Protein AF-0000000083253959 (afdb_homodimer)

pLDDT: mean 90.76, std 17.69, range [20.91, 98.88]

Nearest PDB structures (foldseek):
  3ccf-assembly1_A  TM=9.459E-01  e=5.227E-30  Trichormus variabilis ATCC 29413
  2p35-assembly1_A  TM=7.790E-01  e=3.200E-16  Agrobacterium fabrum str. C58
  2p35-assembly1_B  TM=7.647E-01  e=1.292E-15  Agrobacterium fabrum str. C58
  6m81-assembly1_C-2  TM=6.124E-01  e=4.474E-08  Streptomyces fradiae
  4oqd-assembly2_C  TM=5.526E-01  e=5.367E-08  Streptomyces fradiae

Structure (mmCIF, N/CA/C/O backbone):
data_AF-0000000083253959-model_v1
#
loop_
_entity.id
_entity.type
_entity.pdbx_description
1 polymer 'Trans-aconitate methyltransferase'
#
loop_
_atom_site.group_PDB
_atom_site.id
_atom_site.type_symbol
_atom_site.label_atom_id
_atom_site.label_alt_id
_atom_site.label_comp_id
_atom_site.label_asym_id
_atom_site.label_entity_id
_atom_site.label_seq_id
_atom_site.pdbx_PDB_ins_code
_atom_site.Cartn_x
_atom_site.Cartn_y
_atom_site.Cartn_z
_atom_site.occupancy
_atom_site.B_iso_or_equiv
_atom_site.auth_seq_id
_atom_site.auth_comp_id
_atom_site.auth_asym_id
_atom_site.auth_atom_id
_atom_site.pdbx_PDB_model_num
ATOM 1 N N . MET A 1 1 ? 32.188 30.203 -4.328 1 21.73 1 MET A N 1
ATOM 2 C CA . MET A 1 1 ? 32.125 28.766 -4.5 1 21.73 1 MET A CA 1
ATOM 3 C C . MET A 1 1 ? 30.703 28.25 -4.25 1 21.73 1 MET A C 1
ATOM 5 O O . MET A 1 1 ? 30.188 28.375 -3.141 1 21.73 1 MET A O 1
ATOM 9 N N . THR A 1 2 ? 29.672 28.312 -5.27 1 21.72 2 THR A N 1
ATOM 10 C CA . THR A 1 2 ? 28.219 28.328 -5.355 1 21.72 2 THR A CA 1
ATOM 11 C C . THR A 1 2 ? 27.641 26.938 -5.125 1 21.72 2 THR A C 1
ATOM 13 O O . THR A 1 2 ? 28.016 25.984 -5.805 1 21.72 2 THR A O 1
ATOM 16 N N . GLN A 1 3 ? 27.375 26.516 -3.938 1 21.33 3 GLN A N 1
ATOM 17 C CA . GLN A 1 3 ? 27 25.188 -3.451 1 21.33 3 GLN A CA 1
ATOM 18 C C . GLN A 1 3 ? 25.781 24.656 -4.199 1 21.33 3 GLN A C 1
ATOM 20 O O . GLN A 1 3 ? 24.734 25.297 -4.238 1 21.33 3 GLN A O 1
ATOM 25 N N . ARG A 1 4 ? 25.969 23.938 -5.402 1 28.34 4 ARG A N 1
ATOM 26 C CA . ARG A 1 4 ? 25.016 23.25 -6.273 1 28.34 4 ARG A CA 1
ATOM 27 C C . ARG A 1 4 ? 24.172 22.25 -5.484 1 28.34 4 ARG A C 1
ATOM 29 O O . ARG A 1 4 ? 24.688 21.234 -5.012 1 28.34 4 ARG A O 1
ATOM 36 N N . TRP A 1 5 ? 23.219 22.625 -4.684 1 25.11 5 TRP A N 1
ATOM 37 C CA . TRP A 1 5 ? 22.219 21.75 -4.066 1 25.11 5 TRP A CA 1
ATOM 38 C C . TRP A 1 5 ? 21.672 20.766 -5.082 1 25.11 5 TRP A C 1
ATOM 40 O O . TRP A 1 5 ? 21.203 21.156 -6.152 1 25.11 5 TRP A O 1
ATOM 50 N N . HIS A 1 6 ? 22.266 19.609 -5.312 1 26.84 6 HIS A N 1
ATOM 51 C CA . HIS A 1 6 ? 22.031 18.516 -6.242 1 26.84 6 HIS A CA 1
ATOM 52 C C . HIS A 1 6 ? 20.625 17.969 -6.102 1 26.84 6 HIS A C 1
ATOM 54 O O . HIS A 1 6 ? 20.281 17.375 -5.074 1 26.84 6 HIS A O 1
ATOM 60 N N . ALA A 1 7 ? 19.484 18.547 -6.543 1 31.06 7 ALA A N 1
ATOM 61 C CA . ALA A 1 7 ? 18.109 18.344 -6.98 1 31.06 7 ALA A CA 1
ATOM 62 C C . ALA A 1 7 ? 17.938 16.969 -7.617 1 31.06 7 ALA A C 1
ATOM 64 O O . ALA A 1 7 ? 16.828 16.578 -8.016 1 31.06 7 ALA A O 1
ATOM 65 N N . GLN A 1 8 ? 18.938 16.188 -7.926 1 29.22 8 GLN A N 1
ATOM 66 C CA . GLN A 1 8 ? 18.875 15.023 -8.797 1 29.22 8 GLN A CA 1
ATOM 67 C C . GLN A 1 8 ? 18.141 13.875 -8.117 1 29.22 8 GLN A C 1
ATOM 69 O O . GLN A 1 8 ? 17.609 12.992 -8.789 1 29.22 8 GLN A O 1
ATOM 74 N N . GLY A 1 9 ? 18.344 13.703 -6.844 1 31.2 9 GLY A N 1
ATOM 75 C CA . GLY A 1 9 ? 17.766 12.508 -6.266 1 31.2 9 GLY A CA 1
ATOM 76 C C . GLY A 1 9 ? 16.25 12.594 -6.117 1 31.2 9 GLY A C 1
ATOM 77 O O . GLY A 1 9 ? 15.594 11.586 -5.863 1 31.2 9 GLY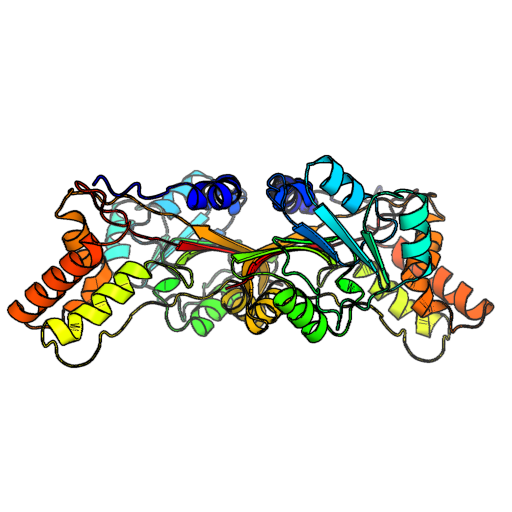 A O 1
ATOM 78 N N . TYR A 1 10 ? 15.68 13.766 -5.914 1 30.86 10 TYR A N 1
ATOM 79 C CA . TYR A 1 10 ? 14.266 14.062 -5.68 1 30.86 10 TYR A CA 1
ATOM 80 C C . TYR A 1 10 ? 13.422 13.703 -6.895 1 30.86 10 TYR A C 1
ATOM 82 O O . TYR A 1 10 ? 12.234 13.398 -6.762 1 30.86 10 TYR A O 1
ATOM 90 N N . ASP A 1 11 ? 13.93 13.703 -8.047 1 34.12 11 ASP A N 1
ATOM 91 C CA . ASP A 1 11 ? 13.117 13.602 -9.25 1 34.12 11 ASP A CA 1
ATOM 92 C C . ASP A 1 11 ? 12.516 12.203 -9.398 1 34.12 11 ASP A C 1
ATOM 94 O O . ASP A 1 11 ? 11.453 12.031 -9.992 1 34.12 11 ASP A O 1
ATOM 98 N N . LYS A 1 12 ? 13.297 11.266 -9.094 1 33.84 12 LYS A N 1
ATOM 99 C CA . LYS A 1 12 ? 12.898 9.914 -9.469 1 33.84 12 LYS A CA 1
ATOM 100 C C . LYS A 1 12 ? 11.68 9.461 -8.672 1 33.84 12 LYS A C 1
ATOM 102 O O . LYS A 1 12 ? 10.781 8.805 -9.211 1 33.84 12 LYS A O 1
ATOM 107 N N . SER A 1 13 ? 11.758 9.602 -7.328 1 35.47 13 SER A N 1
ATOM 108 C CA . SER A 1 13 ? 10.656 9.188 -6.465 1 35.47 13 SER A CA 1
ATOM 109 C C . SER A 1 13 ? 9.391 9.992 -6.754 1 35.47 13 SER A C 1
ATOM 111 O O . SER A 1 13 ? 8.281 9.516 -6.531 1 35.47 13 SER A O 1
ATOM 113 N N . MET A 1 14 ? 9.555 11.188 -7.336 1 35.22 14 MET A N 1
ATOM 114 C CA . MET A 1 14 ? 8.461 12.102 -7.656 1 35.22 14 MET A CA 1
ATOM 115 C C . MET A 1 14 ? 7.602 11.539 -8.781 1 35.22 14 MET A C 1
ATOM 117 O O . MET A 1 14 ? 6.398 11.812 -8.844 1 35.22 14 MET A O 1
ATOM 121 N N . ALA A 1 15 ? 8.328 10.93 -9.734 1 37.69 15 ALA A N 1
ATOM 122 C CA . ALA A 1 15 ? 7.523 10.5 -10.875 1 37.69 15 ALA A CA 1
ATOM 123 C C . ALA A 1 15 ? 6.449 9.508 -10.445 1 37.69 15 ALA A C 1
ATOM 125 O O . ALA A 1 15 ? 5.316 9.562 -10.938 1 37.69 15 ALA A O 1
ATOM 126 N N . PHE A 1 16 ? 6.848 8.625 -9.68 1 38.44 16 PHE A N 1
ATOM 127 C CA . PHE A 1 16 ? 5.887 7.641 -9.195 1 38.44 16 PHE A CA 1
ATOM 128 C C . PHE A 1 16 ? 4.738 8.32 -8.461 1 38.44 16 PHE A C 1
ATOM 130 O O . PHE A 1 16 ? 3.57 8.023 -8.719 1 38.44 16 PHE A O 1
ATOM 137 N N . VAL A 1 17 ? 5.07 9.312 -7.582 1 39.62 17 VAL A N 1
ATOM 138 C CA . VAL A 1 17 ? 4.094 10.086 -6.82 1 39.62 17 VAL A CA 1
ATOM 139 C C . VAL A 1 17 ? 3.24 10.922 -7.77 1 39.62 17 VAL A C 1
ATOM 141 O O . VAL A 1 17 ? 2.045 11.102 -7.539 1 39.62 17 VAL A O 1
ATOM 144 N N . SER A 1 18 ? 4 11.328 -8.836 1 42.59 18 SER A N 1
ATOM 145 C CA . SER A 1 18 ? 3.217 12.125 -9.773 1 42.59 18 SER A CA 1
ATOM 146 C C . SER A 1 18 ? 2.078 11.312 -10.375 1 42.59 18 SER A C 1
ATOM 148 O O . SER A 1 18 ? 1.006 11.844 -10.656 1 42.59 18 SER A O 1
ATOM 150 N N . ARG A 1 19 ? 2.352 10.07 -10.5 1 44.47 19 ARG A N 1
ATOM 151 C CA . ARG A 1 19 ? 1.336 9.211 -11.102 1 44.47 19 ARG A CA 1
ATOM 152 C C . ARG A 1 19 ? 0.103 9.117 -10.211 1 44.47 19 ARG A C 1
ATOM 154 O O . ARG A 1 19 ? -1.004 8.875 -10.695 1 44.47 19 ARG A O 1
ATOM 161 N N . TYR A 1 20 ? 0.4 9.344 -8.961 1 51.47 20 TYR A N 1
ATOM 162 C CA . TYR A 1 20 ? -0.75 9.406 -8.062 1 51.47 20 TYR A CA 1
ATOM 163 C C . TYR A 1 20 ? -1.195 10.852 -7.852 1 51.47 20 TYR A C 1
ATOM 165 O O . TYR A 1 20 ? -1.754 11.18 -6.801 1 51.47 20 TYR A O 1
ATOM 173 N N . GLY A 1 21 ? -0.917 11.57 -8.703 1 53.59 21 GLY A N 1
ATOM 174 C CA . GLY A 1 21 ? -1.198 13 -8.68 1 53.59 21 GLY A CA 1
ATOM 175 C C . GLY A 1 21 ? -2.682 13.312 -8.672 1 53.59 21 GLY A C 1
ATOM 176 O O . GLY A 1 21 ? -3.076 14.469 -8.5 1 53.59 21 GLY A O 1
ATOM 177 N N . GLU A 1 22 ? -3.412 12.234 -8.633 1 62.34 22 GLU A N 1
ATOM 178 C CA . GLU A 1 22 ? -4.84 12.531 -8.602 1 62.34 22 GLU A CA 1
ATOM 179 C C . GLU A 1 22 ? -5.27 13.023 -7.219 1 62.34 22 GLU A C 1
ATOM 181 O O . GLU A 1 22 ? -4.684 12.641 -6.207 1 62.34 22 GLU A O 1
ATOM 186 N N . GLU A 1 23 ? -6.246 13.875 -7.461 1 80.44 23 GLU A N 1
ATOM 187 C CA . GLU A 1 23 ? -6.852 14.32 -6.211 1 80.44 23 GLU A CA 1
ATOM 188 C C . GLU A 1 23 ? -7.469 13.148 -5.449 1 80.44 23 GLU A C 1
ATOM 190 O O . GLU A 1 23 ? -8.016 12.227 -6.059 1 80.44 23 GLU A O 1
ATOM 195 N N . LEU A 1 24 ? -7.266 13.172 -4.238 1 87.81 24 LEU A N 1
ATOM 196 C CA . LEU A 1 24 ? -7.758 12.109 -3.369 1 87.81 24 LEU A CA 1
ATOM 197 C C . LEU A 1 24 ? -9.234 11.836 -3.631 1 87.81 24 LEU A C 1
ATOM 199 O O . LEU A 1 24 ? -9.68 10.688 -3.562 1 87.81 24 LEU A O 1
ATOM 203 N N . VAL A 1 25 ? -9.961 12.883 -4 1 89.06 25 VAL A N 1
ATOM 204 C CA . VAL A 1 25 ? -11.398 12.773 -4.223 1 89.06 25 VAL A CA 1
ATOM 205 C C . VAL A 1 25 ? -11.672 11.805 -5.371 1 89.06 25 VAL A C 1
ATOM 207 O O . VAL A 1 25 ? -12.664 11.062 -5.344 1 89.06 25 VAL A O 1
ATOM 210 N N . GLU A 1 26 ? -10.773 11.789 -6.289 1 87.25 26 GLU A N 1
ATOM 211 C CA . GLU A 1 26 ? -10.945 10.914 -7.445 1 87.25 26 GLU A CA 1
ATOM 212 C C . GLU A 1 26 ? -10.828 9.445 -7.047 1 87.25 26 GLU A C 1
ATOM 214 O O . GLU A 1 26 ? -11.414 8.57 -7.691 1 87.25 26 GLU A O 1
ATOM 219 N N . TRP A 1 27 ? -10.172 9.195 -5.969 1 87.88 27 TRP A N 1
ATOM 220 C CA . TRP A 1 27 ? -9.969 7.824 -5.512 1 87.88 27 TRP A CA 1
ATOM 221 C C . TRP A 1 27 ? -11.258 7.25 -4.93 1 87.88 27 TRP A C 1
ATOM 223 O O . TRP A 1 27 ? -11.398 6.031 -4.793 1 87.88 27 TRP A O 1
ATOM 233 N N . LEU A 1 28 ? -12.219 8.062 -4.648 1 91.19 28 LEU A N 1
ATOM 234 C CA . LEU A 1 28 ? -13.477 7.613 -4.059 1 91.19 28 LEU A CA 1
ATOM 235 C C . LEU A 1 28 ? -14.336 6.891 -5.094 1 91.19 28 LEU A C 1
ATOM 237 O O . LEU A 1 28 ? -15.234 6.125 -4.734 1 91.19 28 LEU A O 1
ATOM 241 N N . GLU A 1 29 ? -14.094 7.266 -6.363 1 89.56 29 GLU A N 1
ATOM 242 C CA . GLU A 1 29 ? -14.961 6.73 -7.41 1 89.56 29 GLU A CA 1
ATOM 243 C C . GLU A 1 29 ? -16.438 6.887 -7.047 1 89.56 29 GLU A C 1
ATOM 245 O O . GLU A 1 29 ? -17.188 5.918 -7.09 1 89.56 29 GLU A O 1
ATOM 250 N N . LEU A 1 30 ? -16.766 8.055 -6.801 1 93.12 30 LEU A N 1
ATOM 251 C CA . LEU A 1 30 ? -18.078 8.391 -6.262 1 93.12 30 LEU A CA 1
ATOM 252 C C . LEU A 1 30 ? -19.172 8.047 -7.262 1 93.12 30 LEU A C 1
ATOM 254 O O . LEU A 1 30 ? -19.031 8.297 -8.461 1 93.12 30 LEU A O 1
ATOM 258 N N . LYS A 1 31 ? -20.188 7.418 -6.781 1 93.69 31 LYS A N 1
ATOM 259 C CA . LYS A 1 31 ? -21.438 7.254 -7.527 1 93.69 31 LYS A CA 1
ATOM 260 C C . LYS A 1 31 ? -22.531 8.172 -6.977 1 93.69 31 LYS A C 1
ATOM 262 O O . LYS A 1 31 ? -22.609 8.383 -5.766 1 93.69 31 LYS A O 1
ATOM 267 N N . ALA A 1 32 ? -23.328 8.602 -7.906 1 94.75 32 ALA A N 1
ATOM 268 C CA . ALA A 1 32 ? -24.406 9.508 -7.5 1 94.75 32 ALA A CA 1
ATOM 269 C C . ALA A 1 32 ? -25.312 8.844 -6.465 1 94.75 32 ALA A C 1
ATOM 271 O O . ALA A 1 32 ? -25.656 7.668 -6.594 1 94.75 32 ALA A O 1
ATOM 272 N N . GLY A 1 33 ? -25.609 9.641 -5.441 1 97.25 33 GLY A N 1
ATOM 273 C CA . GLY A 1 33 ? -26.547 9.164 -4.449 1 97.25 33 GLY A CA 1
ATOM 274 C C . GLY A 1 33 ? -25.891 8.445 -3.287 1 97.25 33 GLY A C 1
ATOM 275 O O . GLY A 1 33 ? -26.547 8.148 -2.281 1 97.25 33 GLY A O 1
ATOM 276 N N . GLU A 1 34 ? -24.609 8.211 -3.383 1 98 34 GLU A N 1
ATOM 277 C CA . GLU A 1 34 ? -23.922 7.523 -2.299 1 98 34 GLU A CA 1
ATOM 278 C C . GLU A 1 34 ? -23.859 8.383 -1.04 1 98 34 GLU A C 1
ATOM 280 O O . GLU A 1 34 ? -23.703 9.602 -1.122 1 98 34 GLU A O 1
ATOM 285 N N . ARG A 1 35 ? -24 7.75 0.087 1 98.44 35 ARG A N 1
ATOM 286 C CA . ARG A 1 35 ? -23.797 8.391 1.384 1 98.44 35 ARG A CA 1
ATOM 287 C C . ARG A 1 35 ? -22.328 8.406 1.758 1 98.44 35 ARG A C 1
ATOM 289 O O . ARG A 1 35 ? -21.688 7.355 1.887 1 98.44 35 ARG A O 1
ATOM 296 N N . VAL A 1 36 ? -21.781 9.609 1.916 1 98.56 36 VAL A N 1
ATOM 297 C CA . VAL A 1 36 ? -20.359 9.766 2.207 1 98.56 36 VAL A CA 1
ATOM 298 C C . VAL A 1 36 ? -20.188 10.508 3.527 1 98.56 36 VAL A C 1
ATOM 300 O O . VAL A 1 36 ? -20.859 11.508 3.783 1 98.56 36 VAL A O 1
ATOM 303 N N . LEU A 1 37 ? -19.359 9.977 4.395 1 98.81 37 LEU A N 1
ATOM 304 C CA . LEU A 1 37 ? -18.922 10.68 5.598 1 98.81 37 LEU A CA 1
ATOM 305 C C . LEU A 1 37 ? -17.562 11.328 5.391 1 98.81 37 LEU A C 1
ATOM 307 O O . LEU A 1 37 ? -16.594 10.648 5.031 1 98.81 37 LEU A O 1
ATOM 311 N N . ASP A 1 38 ? -17.531 12.625 5.516 1 98.56 38 ASP A N 1
ATOM 312 C CA . ASP A 1 38 ? -16.25 13.336 5.574 1 98.56 38 ASP A CA 1
ATOM 313 C C . ASP A 1 38 ? -15.711 13.383 7 1 98.56 38 ASP A C 1
ATOM 315 O O . ASP A 1 38 ? -16.234 14.125 7.84 1 98.56 38 ASP A O 1
ATOM 319 N N . TRP A 1 39 ? -14.695 12.586 7.297 1 98.81 39 TRP A N 1
ATOM 320 C CA . TRP A 1 39 ? -14.148 12.32 8.617 1 98.81 39 TRP A CA 1
ATOM 321 C C . TRP A 1 39 ? -13.031 13.305 8.961 1 98.81 39 TRP A C 1
ATOM 323 O O . TRP A 1 39 ? -11.898 13.156 8.484 1 98.81 39 TRP A O 1
ATOM 333 N N . GLY A 1 40 ? -13.297 14.188 9.836 1 98.44 40 GLY A N 1
ATOM 334 C CA . GLY A 1 40 ? -12.43 15.352 9.961 1 98.44 40 GLY A CA 1
ATOM 335 C C . GLY A 1 40 ? -12.609 16.359 8.836 1 98.44 40 GLY A C 1
ATOM 336 O O . GLY A 1 40 ? -11.648 16.672 8.133 1 98.44 40 GLY A O 1
ATOM 337 N N . CYS A 1 41 ? -13.773 17.031 8.789 1 97.81 41 CYS A N 1
ATOM 338 C CA . CYS A 1 41 ? -14.195 17.75 7.59 1 97.81 41 CYS A CA 1
ATOM 339 C C . CYS A 1 41 ? -13.664 19.172 7.602 1 97.81 41 CYS A C 1
ATOM 341 O O . CYS A 1 41 ? -13.719 19.875 6.586 1 97.81 41 CYS A O 1
ATOM 343 N N . GLY A 1 42 ? -13.141 19.656 8.688 1 96.62 42 GLY A N 1
ATOM 344 C CA . GLY A 1 42 ? -12.719 21.047 8.773 1 96.62 42 GLY A CA 1
ATOM 345 C C . GLY A 1 42 ? -13.828 22.031 8.438 1 96.62 42 GLY A C 1
ATOM 346 O O . GLY A 1 42 ? -14.938 21.938 8.977 1 96.62 42 GLY A O 1
ATOM 347 N N . THR A 1 43 ? -13.469 22.922 7.586 1 96.06 43 THR A N 1
ATOM 348 C CA . THR A 1 43 ? -14.445 23.953 7.254 1 96.06 43 THR A CA 1
ATOM 349 C C . THR A 1 43 ? -15.336 23.5 6.102 1 96.06 43 THR A C 1
ATOM 351 O O . THR A 1 43 ? -16.078 24.312 5.539 1 96.06 43 THR A O 1
ATOM 354 N N . GLY A 1 44 ? -15.227 22.344 5.668 1 96.69 44 GLY A N 1
ATOM 355 C CA . GLY A 1 44 ? -16.266 21.672 4.887 1 96.69 44 GLY A CA 1
ATOM 356 C C . GLY A 1 44 ? -16.047 21.781 3.391 1 96.69 44 GLY A C 1
ATOM 357 O O . GLY A 1 44 ? -16.875 21.328 2.6 1 96.69 44 GLY A O 1
ATOM 358 N N . ASP A 1 45 ? -14.891 22.281 2.881 1 95.38 45 ASP A N 1
ATOM 359 C CA . ASP A 1 45 ? -14.672 22.562 1.464 1 95.38 45 ASP A CA 1
ATOM 360 C C . ASP A 1 45 ? -14.68 21.266 0.647 1 95.38 45 ASP A C 1
ATOM 362 O O . ASP A 1 45 ? -15.32 21.188 -0.404 1 95.38 45 ASP A O 1
ATOM 366 N N . LEU A 1 46 ? -13.992 20.266 1.115 1 95 46 LEU A N 1
ATOM 367 C CA . LEU A 1 46 ? -13.938 19.016 0.369 1 95 46 LEU A CA 1
ATOM 368 C C . LEU A 1 46 ? -15.281 18.297 0.437 1 95 46 LEU A C 1
ATOM 370 O O . LEU A 1 46 ? -15.703 17.672 -0.541 1 95 46 LEU A O 1
ATOM 374 N N . ALA A 1 47 ? -15.945 18.375 1.582 1 96.81 47 ALA A N 1
ATOM 375 C CA . ALA A 1 47 ? -17.281 17.812 1.7 1 96.81 47 ALA A CA 1
ATOM 376 C C . ALA A 1 47 ? -18.234 18.422 0.678 1 96.81 47 ALA A C 1
ATOM 378 O O . ALA A 1 47 ? -19.016 17.719 0.034 1 96.81 47 ALA A O 1
ATOM 379 N N . ALA A 1 48 ? -18.156 19.719 0.562 1 96.38 48 ALA A N 1
ATOM 380 C CA . ALA A 1 48 ? -18.984 20.422 -0.401 1 96.38 48 ALA A CA 1
ATOM 381 C C . ALA A 1 48 ? -18.688 19.969 -1.827 1 96.38 48 ALA A C 1
ATOM 383 O O . ALA A 1 48 ? -19.594 19.859 -2.652 1 96.38 48 ALA A O 1
ATOM 384 N N . GLU A 1 49 ? -17.406 19.797 -2.098 1 95.19 49 GLU A N 1
ATOM 385 C CA . GLU A 1 49 ? -17.016 19.281 -3.408 1 95.19 49 GLU A CA 1
ATOM 386 C C . GLU A 1 49 ? -17.625 17.922 -3.676 1 95.19 49 GLU A C 1
ATOM 388 O O . GLU A 1 49 ? -18.125 17.656 -4.773 1 95.19 49 GLU A O 1
ATOM 393 N N . LEU A 1 50 ? -17.656 17.047 -2.709 1 96.25 50 LEU A N 1
ATOM 394 C CA . LEU A 1 50 ? -18.25 15.719 -2.832 1 96.25 50 LEU A CA 1
ATOM 395 C C . LEU A 1 50 ? -19.75 15.82 -3.088 1 96.25 50 LEU A C 1
ATOM 397 O O . LEU A 1 50 ? -20.297 15.086 -3.914 1 96.25 50 LEU A O 1
ATOM 401 N N . ALA A 1 51 ? -20.359 16.719 -2.41 1 97.19 51 ALA A N 1
ATOM 402 C CA . ALA A 1 51 ? -21.797 16.922 -2.596 1 97.19 51 ALA A CA 1
ATOM 403 C C . ALA A 1 51 ? -22.094 17.406 -4.016 1 97.19 51 ALA A C 1
ATOM 405 O O . ALA A 1 51 ? -23.078 16.953 -4.629 1 97.19 51 ALA A O 1
ATOM 406 N N . ARG A 1 52 ? -21.266 18.25 -4.52 1 95.94 52 ARG A N 1
ATOM 407 C CA . ARG A 1 52 ? -21.438 18.75 -5.879 1 95.94 52 ARG A CA 1
ATOM 408 C C . ARG A 1 52 ? -21.312 17.625 -6.898 1 95.94 52 ARG A C 1
ATOM 410 O O . ARG A 1 52 ? -21.922 17.688 -7.973 1 95.94 52 ARG A O 1
ATOM 417 N N . ARG A 1 53 ? -20.625 16.656 -6.504 1 94.75 53 ARG A N 1
ATOM 418 C CA . ARG A 1 53 ? -20.422 15.516 -7.391 1 94.75 53 ARG A CA 1
ATOM 419 C C . ARG A 1 53 ? -21.562 14.508 -7.25 1 94.75 53 ARG A C 1
ATOM 421 O O . ARG A 1 53 ? -21.547 13.453 -7.891 1 94.75 53 ARG A O 1
ATOM 428 N N . GLY A 1 54 ? -22.484 14.773 -6.383 1 96.44 54 GLY A N 1
ATOM 429 C CA . GLY A 1 54 ? -23.703 13.977 -6.367 1 96.44 54 GLY A CA 1
ATOM 430 C C . GLY A 1 54 ? -23.844 13.125 -5.121 1 96.44 54 GLY A C 1
ATOM 431 O O . GLY A 1 54 ? -24.812 12.367 -4.988 1 96.44 54 GLY A O 1
ATOM 432 N N . ALA A 1 55 ? -22.984 13.25 -4.16 1 97.5 55 ALA A N 1
ATOM 433 C CA . ALA A 1 55 ? -23.047 12.461 -2.932 1 97.5 55 ALA A CA 1
ATOM 434 C C . ALA A 1 55 ? -23.969 13.109 -1.909 1 97.5 55 ALA A C 1
ATOM 436 O O . ALA A 1 55 ? -24.234 14.312 -1.973 1 97.5 55 ALA A O 1
ATOM 437 N N . VAL A 1 56 ? -24.484 12.297 -1.06 1 98 56 VAL A N 1
ATOM 438 C CA . VAL A 1 56 ? -25.109 12.758 0.178 1 98 56 VAL A CA 1
ATOM 439 C C . VAL A 1 56 ? -24.078 12.773 1.301 1 98 56 VAL A C 1
ATOM 441 O O . VAL A 1 56 ? -23.719 11.719 1.834 1 98 56 VAL A O 1
ATOM 444 N N . VAL A 1 57 ? -23.688 14.008 1.716 1 98.06 57 VAL A N 1
ATOM 445 C CA . VAL A 1 57 ? -22.484 14.109 2.535 1 98.06 57 VAL A CA 1
ATOM 446 C C . VAL A 1 57 ? -22.859 14.539 3.951 1 98.06 57 VAL A C 1
ATOM 448 O O . VAL A 1 57 ? -23.688 15.43 4.137 1 98.06 57 VAL A O 1
ATOM 451 N N . THR A 1 58 ? -22.312 13.875 4.934 1 98.56 58 THR A N 1
ATOM 452 C CA . THR A 1 58 ? -22.234 14.336 6.32 1 98.56 58 THR A CA 1
ATOM 453 C C . THR A 1 58 ? -20.797 14.578 6.73 1 98.56 58 THR A C 1
ATOM 455 O O . THR A 1 58 ? -19.922 13.727 6.516 1 98.56 58 THR A O 1
ATOM 458 N N . GLY A 1 59 ? -20.547 15.758 7.227 1 98.62 59 GLY A N 1
ATOM 459 C CA . GLY A 1 59 ? -19.219 16.062 7.738 1 98.62 59 GLY A CA 1
ATOM 460 C C . GLY A 1 59 ? -19.141 16.047 9.25 1 98.62 59 GLY A C 1
ATOM 461 O O . GLY A 1 59 ? -20.031 16.562 9.93 1 98.62 59 GLY A O 1
ATOM 462 N N . ILE A 1 60 ? -18.047 15.391 9.742 1 98.81 60 ILE A N 1
ATOM 463 C CA . ILE A 1 60 ? -17.828 15.422 11.188 1 98.81 60 ILE A CA 1
ATOM 464 C C . ILE A 1 60 ? -16.453 16 11.484 1 98.81 60 ILE A C 1
ATOM 466 O O . ILE A 1 60 ? -15.508 15.812 10.711 1 98.81 60 ILE A O 1
ATOM 470 N N . ASP A 1 61 ? -16.375 16.688 12.547 1 98.44 61 ASP A N 1
ATOM 471 C CA . ASP A 1 61 ? -15.133 17.219 13.086 1 98.44 61 ASP A CA 1
ATOM 472 C C . ASP A 1 61 ? -15.211 17.375 14.602 1 98.44 61 ASP A C 1
ATOM 474 O O . ASP A 1 61 ? -16.281 17.641 15.148 1 98.44 61 ASP A O 1
ATOM 478 N N . GLY A 1 62 ? -14.078 17.172 15.227 1 98.06 62 GLY A N 1
ATOM 479 C CA . GLY A 1 62 ? -14.039 17.297 16.672 1 98.06 62 GLY A CA 1
ATOM 480 C C . GLY A 1 62 ? -14.133 18.734 17.156 1 98.06 62 GLY A C 1
ATOM 481 O O . GLY A 1 62 ? -14.422 18.984 18.328 1 98.06 62 GLY A O 1
ATOM 482 N N . SER A 1 63 ? -13.875 19.688 16.328 1 96.31 63 SER A N 1
ATOM 483 C CA . SER A 1 63 ? -13.867 21.109 16.672 1 96.31 63 SER A CA 1
ATOM 484 C C . SER A 1 63 ? -15.227 21.75 16.406 1 96.31 63 SER A C 1
ATOM 486 O O . SER A 1 63 ? -15.664 21.844 15.266 1 96.31 63 SER A O 1
ATOM 488 N N . ALA A 1 64 ? -15.82 22.281 17.484 1 98.06 64 ALA A N 1
ATOM 489 C CA . ALA A 1 64 ? -17.094 22.984 17.359 1 98.06 64 ALA A CA 1
ATOM 490 C C . ALA A 1 64 ? -16.938 24.219 16.469 1 98.06 64 ALA A C 1
ATOM 492 O O . ALA A 1 64 ? -17.844 24.578 15.711 1 98.06 64 ALA A O 1
ATOM 493 N N . ASP A 1 65 ? -15.781 24.828 16.578 1 96.25 65 ASP A N 1
ATOM 494 C CA . ASP A 1 65 ? -15.523 26.016 15.781 1 96.25 65 ASP A CA 1
ATOM 495 C C . ASP A 1 65 ? -15.469 25.688 14.289 1 96.25 65 ASP A C 1
ATOM 497 O O . ASP A 1 65 ? -16.016 26.406 13.461 1 96.25 65 ASP A O 1
ATOM 501 N N . MET A 1 66 ? -14.781 24.609 13.922 1 95.75 66 MET A N 1
ATOM 502 C CA . MET A 1 66 ? -14.711 24.172 12.531 1 95.75 66 MET A CA 1
ATOM 503 C C . MET A 1 66 ? -16.109 23.875 11.984 1 95.75 66 MET A C 1
ATOM 505 O O . MET A 1 66 ? -16.453 24.312 10.891 1 95.75 66 MET A O 1
ATOM 509 N N . ILE A 1 67 ? -16.922 23.234 12.75 1 97.88 67 ILE A N 1
ATOM 510 C CA . ILE A 1 67 ? -18.266 22.828 12.312 1 97.88 67 ILE A CA 1
ATOM 511 C C . ILE A 1 67 ? -19.141 24.078 12.141 1 97.88 67 ILE A C 1
ATOM 513 O O . ILE A 1 67 ? -19.938 24.156 11.203 1 97.88 67 ILE A O 1
ATOM 517 N N . ALA A 1 68 ? -19 25.016 13.047 1 98.19 68 ALA A N 1
ATOM 518 C CA . ALA A 1 68 ? -19.75 26.25 12.93 1 98.19 68 ALA A CA 1
ATOM 519 C C . ALA A 1 68 ? -19.438 26.969 11.617 1 98.19 68 ALA A C 1
ATOM 521 O O . ALA A 1 68 ? -20.344 27.453 10.938 1 98.19 68 ALA A O 1
ATOM 522 N N . GLN A 1 69 ? -18.219 26.984 11.273 1 97.38 69 GLN A N 1
ATOM 523 C CA . GLN A 1 69 ? -17.797 27.609 10.023 1 97.38 69 GLN A CA 1
ATOM 524 C C . GLN A 1 69 ? -18.328 26.828 8.82 1 97.38 69 GLN A C 1
ATOM 526 O O . GLN A 1 69 ? -18.797 27.422 7.848 1 97.38 69 GLN A O 1
ATOM 531 N N . ALA A 1 70 ? -18.203 25.531 8.875 1 96.69 70 ALA A N 1
ATOM 532 C CA . ALA A 1 70 ? -18.719 24.703 7.797 1 96.69 70 ALA A CA 1
ATOM 533 C C . ALA A 1 70 ? -20.219 24.938 7.582 1 96.69 70 ALA A C 1
ATOM 535 O O . ALA A 1 70 ? -20.672 25.094 6.441 1 96.69 70 ALA A O 1
ATOM 536 N N . ARG A 1 71 ? -20.953 25.031 8.656 1 98.12 71 ARG A N 1
ATOM 537 C CA . ARG A 1 71 ? -22.391 25.266 8.609 1 98.12 71 ARG A CA 1
ATOM 538 C C . ARG A 1 71 ? -22.719 26.609 7.98 1 98.12 71 ARG A C 1
ATOM 540 O O . ARG A 1 71 ? -23.688 26.75 7.238 1 98.12 71 ARG A O 1
ATOM 547 N N . ALA A 1 72 ? -21.922 27.547 8.297 1 97.88 72 ALA A N 1
ATOM 548 C CA . ALA A 1 72 ? -22.125 28.891 7.758 1 97.88 72 ALA A CA 1
ATOM 549 C C . ALA A 1 72 ? -21.859 28.938 6.258 1 97.88 72 ALA A C 1
ATOM 551 O O . ALA A 1 72 ? -22.562 29.609 5.508 1 97.88 72 ALA A O 1
ATOM 552 N N . LYS A 1 73 ? -20.859 28.25 5.832 1 96.81 73 LYS A N 1
ATOM 553 C CA . LYS A 1 73 ? -20.438 28.234 4.43 1 96.81 73 LYS A CA 1
ATOM 554 C C . LYS A 1 73 ? -21.391 27.406 3.582 1 96.81 73 LYS A C 1
ATOM 556 O O . LYS A 1 73 ? -21.703 27.766 2.447 1 96.81 73 LYS A O 1
ATOM 561 N N . TYR A 1 74 ? -21.734 26.281 4.121 1 97.62 74 TYR A N 1
ATOM 562 C CA . TYR A 1 74 ? -22.531 25.312 3.381 1 97.62 74 TYR A CA 1
ATOM 563 C C . TYR A 1 74 ? -23.75 24.875 4.18 1 97.62 74 TYR A C 1
ATOM 565 O O . TYR A 1 74 ? -23.797 23.766 4.707 1 97.62 74 TYR A O 1
ATOM 573 N N . THR A 1 75 ? -24.828 25.578 4.117 1 96.69 75 THR A N 1
ATOM 574 C CA . THR A 1 75 ? -26 25.484 4.98 1 96.69 75 THR A CA 1
ATOM 575 C C . THR A 1 75 ? -26.844 24.25 4.625 1 96.69 75 THR A C 1
ATOM 577 O O . THR A 1 75 ? -27.641 23.781 5.434 1 96.69 75 THR A O 1
ATOM 580 N N . GLN A 1 76 ? -26.594 23.734 3.512 1 95.5 76 GLN A N 1
ATOM 581 C CA . GLN A 1 76 ? -27.469 22.656 3.029 1 95.5 76 GLN A CA 1
ATOM 582 C C . GLN A 1 76 ? -26.906 21.281 3.373 1 95.5 76 GLN A C 1
ATOM 584 O O . GLN A 1 76 ? -27.578 20.266 3.168 1 95.5 76 GLN A O 1
ATOM 589 N N . LEU A 1 77 ? -25.703 21.25 3.83 1 97.44 77 LEU A N 1
ATOM 590 C CA . LEU A 1 77 ? -25.094 19.969 4.145 1 97.44 77 LEU A CA 1
ATOM 591 C C . LEU A 1 77 ? -25.234 19.641 5.625 1 97.44 77 LEU A C 1
ATOM 593 O O . LEU A 1 77 ? -25.578 20.516 6.426 1 97.44 77 LEU A O 1
ATOM 597 N N . ASP A 1 78 ? -25.047 18.375 5.98 1 98.06 78 ASP A N 1
ATOM 598 C CA . ASP A 1 78 ? -25.156 17.906 7.355 1 98.06 78 ASP A CA 1
ATOM 599 C C . ASP A 1 78 ? -23.797 17.938 8.055 1 98.06 78 ASP A C 1
ATOM 601 O O . ASP A 1 78 ? -22.844 17.297 7.617 1 98.06 78 ASP A O 1
ATOM 605 N N . TRP A 1 79 ? -23.75 18.719 9.109 1 98.38 79 TRP A N 1
ATOM 606 C CA . TRP A 1 79 ? -22.531 18.906 9.883 1 98.38 79 TRP A CA 1
ATOM 607 C C . TRP A 1 79 ? -22.719 18.469 11.336 1 98.38 79 TRP A C 1
ATOM 609 O O . TRP A 1 79 ? -23.719 18.828 11.961 1 98.38 79 TRP A O 1
ATOM 619 N N . ARG A 1 80 ? -21.688 17.766 11.914 1 98.44 80 ARG A N 1
ATOM 620 C CA . ARG A 1 80 ? -21.797 17.281 13.289 1 98.44 80 ARG A CA 1
ATOM 621 C C . ARG A 1 80 ? -20.469 17.422 14.023 1 98.44 80 ARG A C 1
ATOM 623 O O . ARG A 1 80 ? -19.422 17.078 13.477 1 98.44 80 ARG A O 1
ATOM 630 N N . VAL A 1 81 ? -20.578 17.938 15.234 1 98.62 81 VAL A N 1
ATOM 631 C CA . VAL A 1 81 ? -19.422 17.844 16.109 1 98.62 81 VAL A CA 1
ATOM 632 C C . VAL A 1 81 ? -19.281 16.422 16.656 1 98.62 81 VAL A C 1
ATOM 634 O O . VAL A 1 81 ? -20.203 15.914 17.312 1 98.62 81 VAL A O 1
ATOM 637 N N . ALA A 1 82 ? -18.203 15.773 16.359 1 98.62 82 ALA A N 1
ATOM 638 C CA . ALA A 1 82 ? -18 14.398 16.812 1 98.62 82 ALA A CA 1
ATOM 639 C C . ALA A 1 82 ? -16.516 14.062 16.906 1 98.62 82 ALA A C 1
ATOM 641 O O . ALA A 1 82 ? -15.711 14.578 16.125 1 98.62 82 ALA A O 1
ATOM 642 N N . ASP A 1 83 ? -16.172 13.227 17.859 1 98.56 83 ASP A N 1
ATOM 643 C CA . ASP A 1 83 ? -14.844 12.656 17.969 1 98.56 83 ASP A CA 1
ATOM 644 C C . ASP A 1 83 ? -14.695 11.438 17.062 1 98.56 83 ASP A C 1
ATOM 646 O O . ASP A 1 83 ? -15.281 10.383 17.328 1 98.56 83 ASP A O 1
ATOM 650 N N . GLY A 1 84 ? -13.906 11.602 16.078 1 98.56 84 GLY A N 1
ATOM 651 C CA . GLY A 1 84 ? -13.734 10.539 15.086 1 98.56 84 GLY A CA 1
ATOM 652 C C . GLY A 1 84 ? -13.133 9.273 15.672 1 98.56 84 GLY A C 1
ATOM 653 O O . GLY A 1 84 ? -13.148 8.227 15.031 1 98.56 84 GLY A O 1
ATOM 654 N N . GLN A 1 85 ? -12.664 9.312 16.859 1 98.62 85 GLN A N 1
ATOM 655 C CA . GLN A 1 85 ? -12.016 8.172 17.5 1 98.62 85 GLN A CA 1
ATOM 656 C C . GLN A 1 85 ? -13.031 7.297 18.219 1 98.62 85 GLN A C 1
ATOM 658 O O . GLN A 1 85 ? -12.695 6.215 18.703 1 98.62 85 GLN A O 1
ATOM 663 N N . SER A 1 86 ? -14.281 7.785 18.266 1 98.38 86 SER A N 1
ATOM 664 C CA . SER A 1 86 ? -15.297 7.004 18.969 1 98.38 86 SER A CA 1
ATOM 665 C C . SER A 1 86 ? -16.672 7.188 18.328 1 98.38 86 SER A C 1
ATOM 667 O O . SER A 1 86 ? -17.656 6.598 18.781 1 98.38 86 SER A O 1
ATOM 669 N N . TYR A 1 87 ? -16.766 7.875 17.312 1 98.25 87 TYR A N 1
ATOM 670 C CA . TYR A 1 87 ? -18.016 8.172 16.609 1 98.25 87 TYR A CA 1
ATOM 671 C C . TYR A 1 87 ? -18.484 6.973 15.797 1 98.25 87 TYR A C 1
ATOM 673 O O . TYR A 1 87 ? -17.688 6.297 15.148 1 98.25 87 TYR A O 1
ATOM 681 N N . ILE A 1 88 ? -19.781 6.672 15.875 1 98.19 88 ILE A N 1
ATOM 682 C CA . ILE A 1 88 ? -20.422 5.684 15.008 1 98.19 88 ILE A CA 1
ATOM 683 C C . ILE A 1 88 ? -21.625 6.309 14.312 1 98.19 88 ILE A C 1
ATOM 685 O O . ILE A 1 88 ? -22.531 6.805 14.977 1 98.19 88 ILE A O 1
ATOM 689 N N . SER A 1 89 ? -21.531 6.258 13.008 1 97.75 89 SER A N 1
ATOM 690 C CA . SER A 1 89 ? -22.641 6.84 12.25 1 97.75 89 SER A CA 1
ATOM 691 C C . SER A 1 89 ? -23.938 6.062 12.461 1 97.75 89 SER A C 1
ATOM 693 O O . SER A 1 89 ? -23.906 4.836 12.594 1 97.75 89 SER A O 1
ATOM 695 N N . GLU A 1 90 ? -25.031 6.77 12.469 1 95.25 90 GLU A N 1
ATOM 696 C CA . GLU A 1 90 ? -26.328 6.125 12.602 1 95.25 90 GLU A CA 1
ATOM 697 C C . GLU A 1 90 ? -26.656 5.273 11.383 1 95.25 90 GLU A C 1
ATOM 699 O O . GLU A 1 90 ? -27.062 4.121 11.516 1 95.25 90 GLU A O 1
ATOM 704 N N . ASP A 1 91 ? -26.484 5.914 10.25 1 95.12 91 ASP A N 1
ATOM 705 C CA . ASP A 1 91 ? -26.672 5.191 9 1 95.12 91 ASP A CA 1
ATOM 706 C C . ASP A 1 91 ? -25.328 4.73 8.422 1 95.12 91 ASP A C 1
ATOM 708 O O . ASP A 1 91 ? -24.359 5.492 8.406 1 95.12 91 ASP A O 1
ATOM 712 N N . ALA A 1 92 ? -25.375 3.455 7.953 1 96.62 92 ALA A N 1
ATOM 713 C CA . ALA A 1 92 ? -24.156 2.945 7.344 1 96.62 92 ALA A CA 1
ATOM 714 C C . ALA A 1 92 ? -23.812 3.717 6.07 1 96.62 92 ALA A C 1
ATOM 716 O O . ALA A 1 92 ? -24.688 3.988 5.25 1 96.62 92 ALA A O 1
ATOM 717 N N . ALA A 1 93 ? -22.625 4.098 5.957 1 98.56 93 ALA A N 1
ATOM 718 C CA . ALA A 1 93 ? -22.188 4.891 4.812 1 98.56 93 ALA A CA 1
ATOM 719 C C . ALA A 1 93 ? -21.656 3.992 3.697 1 98.56 93 ALA A C 1
ATOM 721 O O . ALA A 1 93 ? -21.203 2.873 3.955 1 98.56 93 ALA A O 1
ATOM 722 N N . ASP A 1 94 ? -21.719 4.562 2.465 1 98.56 94 ASP A N 1
ATOM 723 C CA . ASP A 1 94 ? -21.109 3.906 1.311 1 98.56 94 ASP A CA 1
ATOM 724 C C . ASP A 1 94 ? -19.609 4.152 1.265 1 98.56 94 ASP A C 1
ATOM 726 O O . ASP A 1 94 ? -18.859 3.332 0.741 1 98.56 94 ASP A O 1
ATOM 730 N N . ALA A 1 95 ? -19.234 5.297 1.799 1 98.62 95 ALA A N 1
ATOM 731 C CA . ALA A 1 95 ? -17.812 5.656 1.766 1 98.62 95 ALA A CA 1
ATOM 732 C C . ALA A 1 95 ? -17.469 6.617 2.9 1 98.62 95 ALA A C 1
ATOM 734 O O . ALA A 1 95 ? -18.312 7.391 3.352 1 98.62 95 ALA A O 1
ATOM 735 N N . ILE A 1 96 ? -16.297 6.504 3.367 1 98.81 96 ILE A N 1
ATOM 736 C CA . ILE A 1 96 ? -15.68 7.48 4.254 1 98.81 96 ILE A CA 1
ATOM 737 C C . ILE A 1 96 ? -14.5 8.141 3.549 1 98.81 96 ILE A C 1
ATOM 739 O O . ILE A 1 96 ? -13.664 7.457 2.947 1 98.81 96 ILE A O 1
ATOM 743 N N . PHE A 1 97 ? -14.523 9.422 3.58 1 98.25 97 PHE A N 1
ATOM 744 C CA . PHE A 1 97 ? -13.461 10.273 3.047 1 98.25 97 PHE A CA 1
ATOM 745 C C . PHE A 1 97 ? -12.781 11.047 4.164 1 98.25 97 PHE A C 1
ATOM 747 O O . PHE A 1 97 ? -13.453 11.641 5.016 1 98.25 97 PHE A O 1
ATOM 754 N N . SER A 1 98 ? -11.438 10.984 4.219 1 98.44 98 SER A N 1
ATOM 755 C CA . SER A 1 98 ? -10.703 11.758 5.223 1 98.44 98 SER A CA 1
ATOM 756 C C . SER A 1 98 ? -9.422 12.336 4.645 1 98.44 98 SER A C 1
ATOM 758 O O . SER A 1 98 ? -8.586 11.594 4.105 1 98.44 98 SER A O 1
ATOM 760 N N . ASN A 1 99 ? -9.336 13.594 4.742 1 96.31 99 ASN A N 1
ATOM 761 C CA . ASN A 1 99 ? -8.141 14.281 4.25 1 96.31 99 ASN A CA 1
ATOM 762 C C . ASN A 1 99 ? -7.547 15.195 5.312 1 96.31 99 ASN A C 1
ATOM 764 O O . ASN A 1 99 ? -8.195 16.156 5.75 1 96.31 99 ASN A O 1
ATOM 768 N N . ALA A 1 100 ? -6.281 14.852 5.645 1 95.62 100 ALA A N 1
ATOM 769 C CA . ALA A 1 100 ? -5.488 15.695 6.531 1 95.62 100 ALA A CA 1
ATOM 770 C C . ALA A 1 100 ? -6.117 15.773 7.922 1 95.62 100 ALA A C 1
ATOM 772 O O . ALA A 1 100 ? -6.098 16.828 8.562 1 95.62 100 ALA A O 1
ATOM 773 N N . ALA A 1 101 ? -6.648 14.695 8.43 1 97.25 101 ALA A N 1
ATOM 774 C CA . ALA A 1 101 ? -7.32 14.719 9.727 1 97.25 101 ALA A CA 1
ATOM 775 C C . ALA A 1 101 ? -6.867 13.555 10.602 1 97.25 101 ALA A C 1
ATOM 777 O O . ALA A 1 101 ? -6.633 13.734 11.805 1 97.25 101 ALA A O 1
ATOM 778 N N . LEU A 1 102 ? -6.652 12.398 10.016 1 98.56 102 LEU A N 1
ATOM 779 C CA . LEU A 1 102 ? -6.477 11.172 10.797 1 98.56 102 LEU A CA 1
ATOM 780 C C . LEU A 1 102 ? -5.188 11.219 11.602 1 98.56 102 LEU A C 1
ATOM 782 O O . LEU A 1 102 ? -5.082 10.586 12.656 1 98.56 102 LEU A O 1
ATOM 786 N N . HIS A 1 103 ? -4.188 11.984 11.133 1 97.88 103 HIS A N 1
ATOM 787 C CA . HIS A 1 103 ? -2.939 12.047 11.883 1 97.88 103 HIS A CA 1
ATOM 788 C C . HIS A 1 103 ? -3.109 12.844 13.172 1 97.88 103 HIS A C 1
ATOM 790 O O . HIS A 1 103 ? -2.232 12.82 14.039 1 97.88 103 HIS A O 1
ATOM 796 N N . TRP A 1 104 ? -4.242 13.516 13.43 1 96.06 104 TRP A N 1
ATOM 797 C CA . TRP A 1 104 ? -4.535 14.219 14.672 1 96.06 104 TRP A CA 1
ATOM 798 C C . TRP A 1 104 ? -5.281 13.305 15.648 1 96.06 104 TRP A C 1
ATOM 800 O O . TRP A 1 104 ? -5.539 13.688 16.797 1 96.06 104 TRP A O 1
ATOM 810 N N . MET A 1 105 ? -5.699 12.188 15.211 1 97.75 105 MET A N 1
ATOM 811 C CA . MET A 1 105 ? -6.414 11.211 16.016 1 97.75 105 MET A CA 1
ATOM 812 C C . MET A 1 105 ? -5.461 10.156 16.578 1 97.75 105 MET A C 1
ATOM 814 O O . MET A 1 105 ? -5.254 9.117 15.953 1 97.75 105 MET A O 1
ATOM 818 N N . THR A 1 106 ? -4.996 10.336 17.797 1 97 106 THR A N 1
ATOM 819 C CA . THR A 1 106 ? -3.885 9.555 18.344 1 97 106 THR A CA 1
ATOM 820 C C . THR A 1 106 ? -4.363 8.195 18.828 1 97 106 THR A C 1
ATOM 822 O O . THR A 1 106 ? -3.561 7.277 19.016 1 97 106 THR A O 1
ATOM 825 N N . ASP A 1 107 ? -5.633 8.07 19.141 1 98.44 107 ASP A N 1
ATOM 826 C CA . ASP A 1 107 ? -6.203 6.734 19.297 1 98.44 107 ASP A CA 1
ATOM 827 C C . ASP A 1 107 ? -6.539 6.125 17.938 1 98.44 107 ASP A C 1
ATOM 829 O O . ASP A 1 107 ? -7.715 6 17.578 1 98.44 107 ASP A O 1
ATOM 833 N N . ALA A 1 108 ? -5.488 5.719 17.281 1 98.56 108 ALA A N 1
ATOM 834 C CA . ALA A 1 108 ? -5.629 5.242 15.914 1 98.56 108 ALA A CA 1
ATOM 835 C C . ALA A 1 108 ? -6.512 4 15.852 1 98.56 108 ALA A C 1
ATOM 837 O O . ALA A 1 108 ? -7.262 3.811 14.891 1 98.56 108 ALA A O 1
ATOM 838 N N . GLU A 1 109 ? -6.398 3.115 16.812 1 98.69 109 GLU A N 1
ATOM 839 C CA . GLU A 1 109 ? -7.246 1.927 16.859 1 98.69 109 GLU A CA 1
ATOM 840 C C . GLU A 1 109 ? -8.719 2.305 16.984 1 98.69 109 GLU A C 1
ATOM 842 O O . GLU A 1 109 ? -9.57 1.745 16.297 1 98.69 109 GLU A O 1
ATOM 847 N N . GLY A 1 110 ? -8.969 3.242 17.891 1 98.81 110 GLY A N 1
ATOM 848 C CA . GLY A 1 110 ? -10.336 3.73 18.031 1 98.81 110 GLY A CA 1
ATOM 849 C C . GLY A 1 110 ? -10.883 4.348 16.766 1 98.81 110 GLY A C 1
ATOM 850 O O . GLY A 1 110 ? -12.031 4.09 16.391 1 98.81 110 GLY A O 1
ATOM 851 N N . ALA A 1 111 ? -10.094 5.152 16.109 1 98.88 111 ALA A N 1
ATOM 852 C CA . ALA A 1 111 ? -10.508 5.785 14.867 1 98.88 111 ALA A CA 1
ATOM 853 C C . ALA A 1 111 ? -10.828 4.742 13.797 1 98.88 111 ALA A C 1
ATOM 855 O O . ALA A 1 111 ? -11.859 4.824 13.133 1 98.88 111 ALA A O 1
ATOM 856 N N . ALA A 1 112 ? -9.969 3.76 13.664 1 98.88 112 ALA A N 1
ATOM 857 C CA . ALA A 1 112 ? -10.164 2.705 12.672 1 98.88 112 ALA A CA 1
ATOM 858 C C . ALA A 1 112 ? -11.438 1.91 12.969 1 98.88 112 ALA A C 1
ATOM 860 O O . ALA A 1 112 ? -12.219 1.617 12.062 1 98.88 112 ALA A O 1
ATOM 861 N N . GLY A 1 113 ? -11.57 1.527 14.195 1 98.75 113 GLY A N 1
ATOM 862 C CA . GLY A 1 113 ? -12.781 0.821 14.586 1 98.75 113 GLY A CA 1
ATOM 863 C C . GLY A 1 113 ? -14.047 1.614 14.32 1 98.75 113 GLY A C 1
ATOM 864 O O . GLY A 1 113 ? -15.039 1.064 13.844 1 98.75 113 GLY A O 1
ATOM 865 N N . SER A 1 114 ? -14.008 2.893 14.648 1 98.88 114 SER A N 1
ATOM 866 C CA . SER A 1 114 ? -15.148 3.781 14.438 1 98.88 114 SER A CA 1
ATOM 867 C C . SER A 1 114 ? -15.484 3.904 12.953 1 98.88 114 SER A C 1
ATOM 869 O O . SER A 1 114 ? -16.656 3.816 12.57 1 98.88 114 SER A O 1
ATOM 871 N N . MET A 1 115 ? -14.492 4.062 12.133 1 98.88 115 MET A N 1
ATOM 872 C CA . MET A 1 115 ? -14.703 4.148 10.695 1 98.88 115 MET A CA 1
ATOM 873 C C . MET A 1 115 ? -15.289 2.85 10.148 1 98.88 115 MET A C 1
ATOM 875 O O . MET A 1 115 ? -16.25 2.871 9.375 1 98.88 115 MET A O 1
ATOM 879 N N . SER A 1 116 ? -14.734 1.771 10.602 1 98.81 116 SER A N 1
ATOM 880 C CA . SER A 1 116 ? -15.234 0.47 10.172 1 98.81 116 SER A CA 1
ATOM 881 C C . SER A 1 116 ? -16.703 0.287 10.555 1 98.81 116 SER A C 1
ATOM 883 O O . SER A 1 116 ? -17.516 -0.146 9.742 1 98.81 116 SER A O 1
ATOM 885 N N . ALA A 1 117 ? -17.016 0.626 11.75 1 98.69 117 ALA A N 1
ATOM 886 C CA . ALA A 1 117 ? -18.375 0.462 12.258 1 98.69 117 ALA A CA 1
ATOM 887 C C . ALA A 1 117 ? -19.344 1.362 11.508 1 98.69 117 ALA A C 1
ATOM 889 O O . ALA A 1 117 ? -20.547 1.067 11.438 1 98.69 117 ALA A O 1
ATOM 890 N N . SER A 1 118 ? -18.859 2.404 10.922 1 98.81 118 SER A N 1
ATOM 891 C CA . SER A 1 118 ? -19.703 3.398 10.273 1 98.81 118 SER A CA 1
ATOM 892 C C . SER A 1 118 ? -19.906 3.074 8.797 1 98.81 118 SER A C 1
ATOM 894 O O . SER A 1 118 ? -20.734 3.703 8.125 1 98.81 118 SER A O 1
ATOM 896 N N . LEU A 1 119 ? -19.172 2.129 8.312 1 98.75 119 LEU A N 1
ATOM 897 C CA . LEU A 1 119 ? -19.266 1.71 6.918 1 98.75 119 LEU A CA 1
ATOM 898 C C . LEU A 1 119 ? -20.219 0.518 6.777 1 98.75 119 LEU A C 1
ATOM 900 O O . LEU A 1 119 ? -20.219 -0.381 7.621 1 98.75 119 LEU A O 1
ATOM 904 N N . ARG A 1 120 ? -20.953 0.461 5.703 1 98.38 120 ARG A N 1
ATOM 905 C CA . ARG A 1 120 ? -21.656 -0.775 5.348 1 98.38 120 ARG A CA 1
ATOM 906 C C . ARG A 1 120 ? -20.672 -1.817 4.82 1 98.38 120 ARG A C 1
ATOM 908 O O . ARG A 1 120 ? -19.578 -1.473 4.344 1 98.38 120 ARG A O 1
ATOM 915 N N . PRO A 1 121 ? -21.109 -3.086 4.93 1 97.69 121 PRO A N 1
ATOM 916 C CA . PRO A 1 121 ? -20.281 -4.062 4.219 1 97.69 121 PRO A CA 1
ATOM 917 C C . PRO A 1 121 ? -20.062 -3.699 2.752 1 97.69 121 PRO A C 1
ATOM 919 O O . PRO A 1 121 ? -21 -3.316 2.062 1 97.69 121 PRO A O 1
ATOM 922 N N . GLY A 1 122 ? -18.844 -3.74 2.328 1 97 122 GLY A N 1
ATOM 923 C CA . GLY A 1 122 ? -18.516 -3.359 0.96 1 97 122 GLY A CA 1
ATOM 924 C C . GLY A 1 122 ? -18.25 -1.876 0.802 1 97 122 GLY A C 1
ATOM 925 O O . GLY A 1 122 ? -17.781 -1.434 -0.252 1 97 122 GLY A O 1
ATOM 926 N N . GLY A 1 123 ? -18.531 -1.058 1.86 1 98.31 123 GLY A N 1
ATOM 927 C CA . GLY A 1 123 ? -18.188 0.353 1.846 1 98.31 123 GLY A CA 1
ATOM 928 C C . GLY A 1 123 ? -16.688 0.597 1.864 1 98.31 123 GLY A C 1
ATOM 929 O O . GLY A 1 123 ? -15.914 -0.286 2.24 1 98.31 123 GLY A O 1
ATOM 930 N N . ARG A 1 124 ? -16.281 1.816 1.431 1 98.12 124 ARG A N 1
ATOM 931 C CA . ARG A 1 124 ? -14.836 2.014 1.285 1 98.12 124 ARG A CA 1
ATOM 932 C C . ARG A 1 124 ? -14.367 3.223 2.086 1 98.12 124 ARG A C 1
ATOM 934 O O . ARG A 1 124 ? -15.141 4.152 2.33 1 98.12 124 ARG A O 1
ATOM 941 N N . LEU A 1 125 ? -13.172 3.139 2.533 1 98.69 125 LEU A N 1
ATOM 942 C CA . LEU A 1 125 ? -12.414 4.227 3.139 1 98.69 125 LEU A CA 1
ATOM 943 C C . LEU A 1 125 ? -11.359 4.762 2.176 1 98.69 125 LEU A C 1
ATOM 945 O O . LEU A 1 125 ? -10.594 3.986 1.603 1 98.69 125 LEU A O 1
ATOM 949 N N . VAL A 1 126 ? -11.336 6.031 1.92 1 98.06 126 VAL A N 1
ATOM 950 C CA . VAL A 1 126 ? -10.281 6.734 1.196 1 98.06 126 VAL A CA 1
ATOM 951 C C . VAL A 1 126 ? -9.734 7.875 2.055 1 98.06 126 VAL A C 1
ATOM 953 O O . VAL A 1 126 ? -10.477 8.797 2.418 1 98.06 126 VAL A O 1
ATOM 956 N N . ALA A 1 127 ? -8.469 7.789 2.357 1 98.31 127 ALA A N 1
ATOM 957 C CA . ALA A 1 127 ? -7.93 8.773 3.293 1 98.31 127 ALA A CA 1
ATOM 958 C C . ALA A 1 127 ? -6.508 9.18 2.906 1 98.31 127 ALA A C 1
ATOM 960 O O . ALA A 1 127 ? -5.789 8.406 2.27 1 98.31 127 ALA A O 1
ATOM 961 N N . GLU A 1 128 ? -6.141 10.383 3.23 1 97.44 128 GLU A N 1
ATOM 962 C CA . GLU A 1 128 ? -4.777 10.898 3.16 1 97.44 128 GLU A CA 1
ATOM 963 C C . GLU A 1 128 ? -4.414 11.672 4.422 1 97.44 128 GLU A C 1
ATOM 965 O O . GLU A 1 128 ? -5.188 12.523 4.879 1 97.44 128 GLU A O 1
ATOM 970 N N . PHE A 1 129 ? -3.293 11.359 5.008 1 97.69 129 PHE A N 1
ATOM 971 C CA . PHE A 1 129 ? -2.822 12.023 6.215 1 97.69 129 PHE A CA 1
ATOM 972 C C . PHE A 1 129 ? -1.314 11.867 6.367 1 97.69 129 PHE A C 1
ATOM 974 O O . PHE A 1 129 ? -0.644 11.359 5.465 1 97.69 129 PHE A O 1
ATOM 981 N N . GLY A 1 130 ? -0.769 12.43 7.391 1 97.81 130 GLY A N 1
ATOM 982 C CA . GLY A 1 130 ? 0.675 12.398 7.555 1 97.81 130 GLY A CA 1
ATOM 983 C C . GLY A 1 130 ? 1.225 11 7.742 1 97.81 130 GLY A C 1
ATOM 984 O O . GLY A 1 130 ? 0.687 10.211 8.523 1 97.81 130 GLY A O 1
ATOM 985 N N . ALA A 1 131 ? 2.291 10.719 6.996 1 98.25 131 ALA A N 1
ATOM 986 C CA . ALA A 1 131 ? 2.98 9.438 7.109 1 98.25 131 ALA A CA 1
ATOM 987 C C . ALA A 1 131 ? 4.133 9.516 8.109 1 98.25 131 ALA A C 1
ATOM 989 O O . ALA A 1 131 ? 4.363 10.57 8.711 1 98.25 131 ALA A O 1
ATOM 990 N N . ALA A 1 132 ? 4.844 8.445 8.281 1 97.5 132 ALA A N 1
ATOM 991 C CA . ALA A 1 132 ? 5.891 8.305 9.289 1 97.5 132 ALA A CA 1
ATOM 992 C C . ALA A 1 132 ? 6.977 9.367 9.109 1 97.5 132 ALA A C 1
ATOM 994 O O . ALA A 1 132 ? 7.562 9.836 10.086 1 97.5 132 ALA A O 1
ATOM 995 N N . GLY A 1 133 ? 7.207 9.805 7.926 1 96.62 133 GLY A N 1
ATOM 996 C CA . GLY A 1 133 ? 8.266 10.773 7.668 1 96.62 133 GLY A CA 1
ATOM 997 C C . GLY A 1 133 ? 7.758 12.195 7.562 1 96.62 133 GLY A C 1
ATOM 998 O O . GLY A 1 133 ? 8.516 13.109 7.215 1 96.62 133 GLY A O 1
ATOM 999 N N . ASN A 1 134 ? 6.473 12.367 7.918 1 97.31 134 ASN A N 1
ATOM 1000 C CA . ASN A 1 134 ? 5.875 13.688 7.758 1 97.31 134 ASN A CA 1
ATOM 1001 C C . ASN A 1 134 ? 6.531 14.719 8.672 1 97.31 134 ASN A C 1
ATOM 1003 O O . ASN A 1 134 ? 6.629 14.5 9.883 1 97.31 134 ASN A O 1
ATOM 1007 N N . ILE A 1 135 ? 7.047 15.82 8.047 1 96.69 135 ILE A N 1
ATOM 1008 C CA . ILE A 1 135 ? 7.668 16.969 8.695 1 96.69 135 ILE A CA 1
ATOM 1009 C C . ILE A 1 135 ? 8.805 16.5 9.602 1 96.69 135 ILE A C 1
ATOM 1011 O O . ILE A 1 135 ? 8.977 17.016 10.711 1 96.69 135 ILE A O 1
ATOM 1015 N N . ARG A 1 136 ? 9.477 15.523 9.195 1 97.44 136 ARG A N 1
ATOM 1016 C CA . ARG A 1 136 ? 10.547 14.93 9.992 1 97.44 136 ARG A CA 1
ATOM 1017 C C . ARG A 1 136 ? 11.586 15.977 10.367 1 97.44 136 ARG A C 1
ATOM 1019 O O . ARG A 1 136 ? 11.969 16.094 11.539 1 97.44 136 ARG A O 1
ATOM 1026 N N . LEU A 1 137 ? 12.078 16.766 9.398 1 97.62 137 LEU A N 1
ATOM 1027 C CA . LEU A 1 137 ? 13.109 17.766 9.672 1 97.62 137 LEU A CA 1
ATOM 1028 C C . LEU A 1 137 ? 12.586 18.844 10.617 1 97.62 137 LEU A C 1
ATOM 1030 O O . LEU A 1 137 ? 13.312 19.297 11.508 1 97.62 137 LEU A O 1
ATOM 1034 N N . ILE A 1 138 ? 11.367 19.219 10.422 1 97.19 138 ILE A N 1
ATOM 1035 C CA . ILE A 1 138 ? 10.766 20.219 11.289 1 97.19 138 ILE A CA 1
ATOM 1036 C C . ILE A 1 138 ? 10.672 19.688 12.711 1 97.19 138 ILE A C 1
ATOM 1038 O O . ILE A 1 138 ? 11.031 20.375 13.672 1 97.19 138 ILE A O 1
ATOM 1042 N N . ARG A 1 139 ? 10.219 18.469 12.859 1 96.94 139 ARG A N 1
ATOM 1043 C CA . ARG A 1 139 ? 10.094 17.875 14.18 1 96.94 139 ARG A CA 1
ATOM 1044 C C . ARG A 1 139 ? 11.453 17.719 14.844 1 96.94 139 ARG A C 1
ATOM 1046 O O . ARG A 1 139 ? 11.594 17.969 16.047 1 96.94 139 ARG A O 1
ATOM 1053 N N . GLU A 1 140 ? 12.438 17.328 14.078 1 97.06 140 GLU A N 1
ATOM 1054 C CA . GLU A 1 140 ? 13.781 17.172 14.617 1 97.06 140 GLU A CA 1
ATOM 1055 C C . GLU A 1 140 ? 14.344 18.5 15.094 1 97.06 140 GLU A C 1
ATOM 1057 O O . GLU A 1 140 ? 14.93 18.594 16.172 1 97.06 140 GLU A O 1
ATOM 1062 N N . ALA A 1 141 ? 14.148 19.5 14.281 1 97.5 141 ALA A N 1
ATOM 1063 C CA . ALA A 1 141 ? 14.625 20.828 14.648 1 97.5 141 ALA A CA 1
ATOM 1064 C C . ALA A 1 141 ? 13.906 21.344 15.883 1 97.5 141 ALA A C 1
ATOM 1066 O O . ALA A 1 141 ? 14.523 21.953 16.766 1 97.5 141 ALA A O 1
ATOM 1067 N N . LEU A 1 142 ? 12.609 21.188 15.891 1 96.31 142 LEU A N 1
ATOM 1068 C CA . LEU A 1 142 ? 11.828 21.625 17.047 1 96.31 142 LEU A CA 1
ATOM 1069 C C . LEU A 1 142 ? 12.281 20.891 18.312 1 96.31 142 LEU A C 1
ATOM 1071 O O . LEU A 1 142 ? 12.398 21.516 19.375 1 96.31 142 LEU A O 1
ATOM 1075 N N . GLY A 1 143 ? 12.539 19.656 18.219 1 96.25 143 GLY A N 1
ATOM 1076 C CA . GLY A 1 143 ? 13.055 18.891 19.344 1 96.25 143 GLY A CA 1
ATOM 1077 C C . GLY A 1 143 ? 14.398 19.391 19.844 1 96.25 143 GLY A C 1
ATOM 1078 O O . GLY A 1 143 ? 14.602 19.531 21.047 1 96.25 143 GLY A O 1
ATOM 1079 N N . ALA A 1 144 ? 15.242 19.688 18.953 1 96.69 144 ALA A N 1
ATOM 1080 C CA . ALA A 1 144 ? 16.578 20.188 19.297 1 96.69 144 ALA A CA 1
ATOM 1081 C C . ALA A 1 144 ? 16.5 21.594 19.891 1 96.69 144 ALA A C 1
ATOM 1083 O O . ALA A 1 144 ? 17.328 21.953 20.734 1 96.69 144 ALA A O 1
ATOM 1084 N N . ALA A 1 145 ? 15.508 22.328 19.453 1 96.75 145 ALA A N 1
ATOM 1085 C CA . ALA A 1 145 ? 15.359 23.703 19.891 1 96.75 145 ALA A CA 1
ATOM 1086 C C . ALA A 1 145 ? 14.922 23.766 21.359 1 96.75 145 ALA A C 1
ATOM 1088 O O . ALA A 1 145 ? 15.164 24.766 22.031 1 96.75 145 ALA A O 1
ATOM 1089 N N . TRP A 1 146 ? 14.32 22.75 21.844 1 95.69 146 TRP A N 1
ATOM 1090 C CA . TRP A 1 146 ? 13.734 22.766 23.172 1 95.69 146 TRP A CA 1
ATOM 1091 C C . TRP A 1 146 ? 14.805 22.922 24.25 1 95.69 146 TRP A C 1
ATOM 1093 O O . TRP A 1 146 ? 14.789 23.906 25 1 95.69 146 TRP A O 1
ATOM 1103 N N . PRO A 1 147 ? 15.812 22.109 24.266 1 95.19 147 PRO A N 1
ATOM 1104 C CA . PRO A 1 147 ? 16.875 22.312 25.25 1 95.19 147 PRO A CA 1
ATOM 1105 C C . PRO A 1 147 ? 17.734 23.547 24.938 1 95.19 147 PRO A C 1
ATOM 1107 O O . PRO A 1 147 ? 18.203 24.219 25.859 1 95.19 147 PRO A O 1
ATOM 1110 N N . ALA A 1 148 ? 17.922 23.797 23.688 1 94.88 148 ALA A N 1
ATOM 1111 C CA . ALA A 1 148 ? 18.734 24.938 23.297 1 94.88 148 ALA A CA 1
ATOM 1112 C C . ALA A 1 148 ? 18.141 26.234 23.844 1 94.88 148 ALA A C 1
ATOM 1114 O O . ALA A 1 148 ? 18.875 27.172 24.188 1 94.88 148 ALA A O 1
ATOM 1115 N N . ALA A 1 149 ? 16.797 26.281 23.938 1 95.56 149 ALA A N 1
ATOM 1116 C CA . ALA A 1 149 ? 16.094 27.469 24.406 1 95.56 149 ALA A CA 1
ATOM 1117 C C . ALA A 1 149 ? 15.781 27.359 25.906 1 95.56 149 ALA A C 1
ATOM 1119 O O . ALA A 1 149 ? 15.055 28.203 26.453 1 95.56 149 ALA A O 1
ATOM 1120 N N . LEU A 1 150 ? 16.234 26.297 26.5 1 94.12 150 LEU A N 1
ATOM 1121 C CA . LEU A 1 150 ? 16.031 26.047 27.922 1 94.12 150 LEU A CA 1
ATOM 1122 C C . LEU A 1 150 ? 14.547 25.906 28.25 1 94.12 150 LEU A C 1
ATOM 1124 O O . LEU A 1 150 ? 14.086 26.391 29.281 1 94.12 150 LEU A O 1
ATOM 1128 N N . ALA A 1 151 ? 13.844 25.359 27.266 1 95.19 151 ALA A N 1
ATOM 1129 C CA . ALA A 1 151 ? 12.43 25.078 27.5 1 95.19 151 ALA A CA 1
ATOM 1130 C C . ALA A 1 151 ? 12.258 23.891 28.453 1 95.19 151 ALA A C 1
ATOM 1132 O O . ALA A 1 151 ? 13.023 22.922 28.406 1 95.19 151 ALA A O 1
ATOM 1133 N N . PRO A 1 152 ? 11.312 24 29.281 1 93.69 152 PRO A N 1
ATOM 1134 C CA . PRO A 1 152 ? 11.117 22.906 30.234 1 93.69 152 PRO A CA 1
ATOM 1135 C C . PRO A 1 152 ? 10.555 21.656 29.578 1 93.69 152 PRO A C 1
ATOM 1137 O O . PRO A 1 152 ? 9.727 21.734 28.672 1 93.69 152 PRO A O 1
ATOM 1140 N N . GLY A 1 153 ? 11.055 20.562 30.078 1 92 153 GLY A N 1
ATOM 1141 C CA . GLY A 1 153 ? 10.523 19.297 29.609 1 92 153 GLY A CA 1
ATOM 1142 C C . GLY A 1 153 ? 10.836 19.016 28.156 1 92 153 GLY A C 1
ATOM 1143 O O . GLY A 1 153 ? 11.914 19.359 27.672 1 92 153 GLY A O 1
ATOM 1144 N N . ALA A 1 154 ? 10.031 18.125 27.469 1 92 154 ALA A N 1
ATOM 1145 C CA . ALA A 1 154 ? 10.117 17.781 26.047 1 92 154 ALA A CA 1
ATOM 1146 C C . ALA A 1 154 ? 8.812 18.094 25.312 1 92 154 ALA A C 1
ATOM 1148 O O . ALA A 1 154 ? 7.75 18.156 25.938 1 92 154 ALA A O 1
ATOM 1149 N N . PRO A 1 155 ? 8.961 18.375 24.047 1 92.81 155 PRO A N 1
ATOM 1150 C CA . PRO A 1 155 ? 7.719 18.609 23.328 1 92.81 155 PRO A CA 1
ATOM 1151 C C . PRO A 1 155 ? 6.789 17.406 23.328 1 92.81 155 PRO A C 1
ATOM 1153 O O . PRO A 1 155 ? 7.254 16.266 23.203 1 92.81 155 PRO A O 1
ATOM 1156 N N . ALA A 1 156 ? 5.555 17.672 23.531 1 90.69 156 ALA A N 1
ATOM 1157 C CA . ALA A 1 156 ? 4.516 16.656 23.406 1 90.69 156 ALA A CA 1
ATOM 1158 C C . ALA A 1 156 ? 3.926 16.641 22 1 90.69 156 ALA A C 1
ATOM 1160 O O . ALA A 1 156 ? 3.188 17.562 21.625 1 90.69 156 ALA A O 1
ATOM 1161 N N . TRP A 1 157 ? 4.23 15.578 21.25 1 91.44 157 TRP A N 1
ATOM 1162 C CA . TRP A 1 157 ? 3.775 15.516 19.859 1 91.44 157 TRP A CA 1
ATOM 1163 C C . TRP A 1 157 ? 2.311 15.094 19.797 1 91.44 157 TRP A C 1
ATOM 1165 O O . TRP A 1 157 ? 1.938 14.031 20.297 1 91.44 157 TRP A O 1
ATOM 1175 N N . PRO A 1 158 ? 1.493 15.844 19.109 1 91.94 158 PRO A N 1
ATOM 1176 C CA . PRO A 1 158 ? 0.061 15.539 19.047 1 91.94 158 PRO A CA 1
ATOM 1177 C C . PRO A 1 158 ? -0.316 14.703 17.828 1 91.94 158 PRO A C 1
ATOM 1179 O O . PRO A 1 158 ? -1.497 14.602 17.484 1 91.94 158 PRO A O 1
ATOM 1182 N N . TRP A 1 159 ? 0.671 14.125 17.156 1 95.25 159 TRP A N 1
ATOM 1183 C CA . TRP A 1 159 ? 0.399 13.523 15.859 1 95.25 159 TRP A CA 1
ATOM 1184 C C . TRP A 1 159 ? 0.629 12.016 15.898 1 95.25 159 TRP A C 1
ATOM 1186 O O . TRP A 1 159 ? 1.426 11.523 16.703 1 95.25 159 TRP A O 1
ATOM 1196 N N . TYR A 1 160 ? -0.125 11.352 15.109 1 97.69 160 TYR A N 1
ATOM 1197 C CA . TYR A 1 160 ? 0.051 9.945 14.75 1 97.69 160 TYR A CA 1
ATOM 1198 C C . TYR A 1 160 ? 0.521 9.812 13.305 1 97.69 160 TYR A C 1
ATOM 1200 O O . TYR A 1 160 ? -0.266 9.984 12.375 1 97.69 160 TYR A O 1
ATOM 1208 N N . PHE A 1 161 ? 1.763 9.492 13.117 1 98.44 161 PHE A N 1
ATOM 1209 C CA . PHE A 1 161 ? 2.359 9.344 11.797 1 98.44 161 PHE A CA 1
ATOM 1210 C C . PHE A 1 161 ? 2.809 7.91 11.562 1 98.44 161 PHE A C 1
ATOM 1212 O O . PHE A 1 161 ? 3.934 7.539 11.906 1 98.44 161 PHE A O 1
ATOM 1219 N N . PRO A 1 162 ? 2.016 7.082 10.93 1 98.69 162 PRO A N 1
ATOM 1220 C CA . PRO A 1 162 ? 2.344 5.66 10.781 1 98.69 162 PRO A CA 1
ATOM 1221 C C . PRO A 1 162 ? 3.061 5.359 9.469 1 98.69 162 PRO A C 1
ATOM 1223 O O . PRO A 1 162 ? 3.01 6.164 8.531 1 98.69 162 PRO A O 1
ATOM 1226 N N . THR A 1 163 ? 3.744 4.227 9.516 1 98.56 163 THR A N 1
ATOM 1227 C CA . THR A 1 163 ? 4.223 3.639 8.266 1 98.56 163 THR A CA 1
ATOM 1228 C C . THR A 1 163 ? 3.08 2.967 7.512 1 98.56 163 THR A C 1
ATOM 1230 O O . THR A 1 163 ? 1.979 2.816 8.047 1 98.56 163 THR A O 1
ATOM 1233 N N . VAL A 1 164 ? 3.352 2.594 6.262 1 98.56 164 VAL A N 1
ATOM 1234 C CA . VAL A 1 164 ? 2.398 1.865 5.43 1 98.56 164 VAL A CA 1
ATOM 1235 C C . VAL A 1 164 ? 1.99 0.57 6.129 1 98.56 164 VAL A C 1
ATOM 1237 O O . VAL A 1 164 ? 0.799 0.279 6.266 1 98.56 164 VAL A O 1
ATOM 1240 N N . GLY A 1 165 ? 2.959 -0.174 6.625 1 98.81 165 GLY A N 1
ATOM 1241 C CA . GLY A 1 165 ? 2.688 -1.451 7.266 1 98.81 165 GLY A CA 1
ATOM 1242 C C . GLY A 1 165 ? 1.907 -1.316 8.562 1 98.81 165 GLY A C 1
ATOM 1243 O O . GLY A 1 165 ? 0.983 -2.09 8.812 1 98.81 165 GLY A O 1
ATOM 1244 N N . GLU A 1 166 ? 2.254 -0.323 9.336 1 98.62 166 GLU A N 1
ATOM 1245 C CA . GLU A 1 166 ? 1.568 -0.087 10.602 1 98.62 166 GLU A CA 1
ATOM 1246 C C . GLU A 1 166 ? 0.09 0.221 10.375 1 98.62 166 GLU A C 1
ATOM 1248 O O . GLU A 1 166 ? -0.777 -0.39 11.008 1 98.62 166 GLU A O 1
ATOM 1253 N N . TYR A 1 167 ? -0.156 1.099 9.461 1 98.88 167 TYR A N 1
ATOM 1254 C CA . TYR A 1 167 ? -1.535 1.555 9.328 1 98.88 167 TYR A CA 1
ATOM 1255 C C . TYR A 1 167 ? -2.383 0.526 8.594 1 98.88 167 TYR A C 1
ATOM 1257 O O . TYR A 1 167 ? -3.553 0.323 8.922 1 98.88 167 TYR A O 1
ATOM 1265 N N . ALA A 1 168 ? -1.815 -0.07 7.562 1 98.88 168 ALA A N 1
ATOM 1266 C CA . ALA A 1 168 ? -2.557 -1.11 6.852 1 98.88 168 ALA A CA 1
ATOM 1267 C C . ALA A 1 168 ? -2.945 -2.246 7.797 1 98.88 168 ALA A C 1
ATOM 1269 O O . ALA A 1 168 ? -4.086 -2.711 7.777 1 98.88 168 ALA A O 1
ATOM 1270 N N . ALA A 1 169 ? -2.014 -2.695 8.625 1 98.69 169 ALA A N 1
ATOM 1271 C CA . ALA A 1 169 ? -2.307 -3.756 9.586 1 98.69 169 ALA A CA 1
ATOM 1272 C C . ALA A 1 169 ? -3.383 -3.318 10.578 1 98.69 169 ALA A C 1
ATOM 1274 O O . ALA A 1 169 ? -4.246 -4.113 10.953 1 98.69 169 ALA A O 1
ATOM 1275 N N . LEU A 1 170 ? -3.268 -2.066 10.969 1 98.75 170 LEU A N 1
ATOM 1276 C CA . LEU A 1 170 ? -4.25 -1.506 11.891 1 98.75 170 LEU A CA 1
ATOM 1277 C C . LEU A 1 170 ? -5.648 -1.543 11.289 1 98.75 170 LEU A C 1
ATOM 1279 O O . LEU A 1 170 ? -6.602 -1.968 11.945 1 98.75 170 LEU A O 1
ATOM 1283 N N . LEU A 1 171 ? -5.816 -1.1 10.031 1 98.88 171 LEU A N 1
ATOM 1284 C CA . LEU A 1 171 ? -7.102 -1.119 9.344 1 98.88 171 LEU A CA 1
ATOM 1285 C C . LEU A 1 171 ? -7.625 -2.545 9.203 1 98.88 171 LEU A C 1
ATOM 1287 O O . LEU A 1 171 ? -8.82 -2.793 9.375 1 98.88 171 LEU A O 1
ATOM 1291 N N . GLU A 1 172 ? -6.707 -3.451 8.898 1 98.75 172 GLU A N 1
ATOM 1292 C CA . GLU A 1 172 ? -7.105 -4.844 8.711 1 98.75 172 GLU A CA 1
ATOM 1293 C C . GLU A 1 172 ? -7.59 -5.457 10.023 1 98.75 172 GLU A C 1
ATOM 1295 O O . GLU A 1 172 ? -8.555 -6.223 10.031 1 98.75 172 GLU A O 1
ATOM 1300 N N . ARG A 1 173 ? -6.992 -5.125 11.117 1 98.44 173 ARG A N 1
ATOM 1301 C CA . ARG A 1 173 ? -7.445 -5.59 12.422 1 98.44 173 ARG A CA 1
ATOM 1302 C C . ARG A 1 173 ? -8.828 -5.047 12.75 1 98.44 173 ARG A C 1
ATOM 1304 O O . ARG A 1 173 ? -9.578 -5.66 13.508 1 98.44 173 ARG A O 1
ATOM 1311 N N . ALA A 1 174 ? -9.148 -3.924 12.164 1 98.62 174 ALA A N 1
ATOM 1312 C CA . ALA A 1 174 ? -10.445 -3.301 12.398 1 98.62 174 ALA A CA 1
ATOM 1313 C C . ALA A 1 174 ? -11.5 -3.857 11.453 1 98.62 174 ALA A C 1
ATOM 1315 O O . ALA A 1 174 ? -12.641 -3.389 11.438 1 98.62 174 ALA A O 1
ATOM 1316 N N . GLY A 1 175 ? -11.156 -4.801 10.633 1 98.19 175 GLY A N 1
ATOM 1317 C CA . GLY A 1 175 ? -12.125 -5.449 9.758 1 98.19 175 GLY A CA 1
ATOM 1318 C C . GLY A 1 175 ? -12.172 -4.844 8.367 1 98.19 175 GLY A C 1
ATOM 1319 O O . GLY A 1 175 ? -13.102 -5.117 7.602 1 98.19 175 GLY A O 1
ATOM 1320 N N . LEU A 1 176 ? -11.211 -4.039 8.016 1 98.69 176 LEU A N 1
ATOM 1321 C CA . LEU A 1 176 ? -11.109 -3.451 6.684 1 98.69 176 LEU A CA 1
ATOM 1322 C C . LEU A 1 176 ? -10.07 -4.18 5.844 1 98.69 176 LEU A C 1
ATOM 1324 O O . LEU A 1 176 ? -9.008 -4.551 6.352 1 98.69 176 LEU A O 1
ATOM 1328 N N . GLU A 1 177 ? -10.383 -4.43 4.621 1 98.12 177 GLU A N 1
ATOM 1329 C CA . GLU A 1 177 ? -9.414 -4.949 3.658 1 98.12 177 GLU A CA 1
ATOM 1330 C C . GLU A 1 177 ? -8.688 -3.814 2.941 1 98.12 177 GLU A C 1
ATOM 1332 O O . GLU A 1 177 ? -9.297 -3.064 2.176 1 98.12 177 GLU A O 1
ATOM 1337 N N . VAL A 1 178 ? -7.418 -3.727 3.172 1 98.62 178 VAL A N 1
ATOM 1338 C CA . VAL A 1 178 ? -6.656 -2.66 2.533 1 98.62 178 VAL A CA 1
ATOM 1339 C C . VAL A 1 178 ? -6.363 -3.033 1.081 1 98.62 178 VAL A C 1
ATOM 1341 O O . VAL A 1 178 ? -5.809 -4.098 0.807 1 98.62 178 VAL A O 1
ATOM 1344 N N . ARG A 1 179 ? -6.742 -2.145 0.218 1 97.06 179 ARG A N 1
ATOM 1345 C CA . ARG A 1 179 ? -6.523 -2.355 -1.209 1 97.06 179 ARG A CA 1
ATOM 1346 C C . ARG A 1 179 ? -5.266 -1.638 -1.684 1 97.06 179 ARG A C 1
ATOM 1348 O O . ARG A 1 179 ? -4.609 -2.082 -2.627 1 97.06 179 ARG A O 1
ATOM 1355 N N . MET A 1 180 ? -5.047 -0.532 -0.983 1 95.75 180 MET A N 1
ATOM 1356 C CA . MET A 1 180 ? -3.908 0.295 -1.371 1 95.75 180 MET A CA 1
ATOM 1357 C C . MET A 1 180 ? -3.398 1.11 -0.187 1 95.75 180 MET A C 1
ATOM 1359 O O . MET A 1 180 ? -4.191 1.639 0.595 1 95.75 180 MET A O 1
ATOM 1363 N N . ALA A 1 181 ? -2.141 1.209 -0.096 1 97.44 181 ALA A N 1
ATOM 1364 C CA . ALA A 1 181 ? -1.452 2.113 0.821 1 97.44 181 ALA A CA 1
ATOM 1365 C C . ALA A 1 181 ? -0.164 2.646 0.201 1 97.44 181 ALA A C 1
ATOM 1367 O O . ALA A 1 181 ? 0.7 1.871 -0.214 1 97.44 181 ALA A O 1
ATOM 1368 N N . VAL A 1 182 ? -0.093 3.982 0.132 1 95.38 182 VAL A N 1
ATOM 1369 C CA . VAL A 1 182 ? 1.019 4.586 -0.595 1 95.38 182 VAL A CA 1
ATOM 1370 C C . VAL A 1 182 ? 1.575 5.766 0.198 1 95.38 182 VAL A C 1
ATOM 1372 O O . VAL A 1 182 ? 0.815 6.578 0.729 1 95.38 182 VAL A O 1
ATOM 1375 N N . ARG A 1 183 ? 2.814 5.73 0.301 1 95.12 183 ARG A N 1
ATOM 1376 C CA . ARG A 1 183 ? 3.508 6.898 0.831 1 95.12 183 ARG A CA 1
ATOM 1377 C C . ARG A 1 183 ? 3.818 7.898 -0.277 1 95.12 183 ARG A C 1
ATOM 1379 O O . ARG A 1 183 ? 4.289 7.52 -1.351 1 95.12 183 ARG A O 1
ATOM 1386 N N . VAL A 1 184 ? 3.512 9.195 0.009 1 92 184 VAL A N 1
ATOM 1387 C CA . VAL A 1 184 ? 3.676 10.227 -1.01 1 92 184 VAL A CA 1
ATOM 1388 C C . VAL A 1 184 ? 4.48 11.391 -0.44 1 92 184 VAL A C 1
ATOM 1390 O O . VAL A 1 184 ? 4.078 12.008 0.55 1 92 184 VAL A O 1
ATOM 1393 N N . ASP A 1 185 ? 5.605 11.68 -1.098 1 91.19 185 ASP A N 1
ATOM 1394 C CA . ASP A 1 185 ? 6.324 12.906 -0.751 1 91.19 185 ASP A CA 1
ATOM 1395 C C . ASP A 1 185 ? 5.605 14.133 -1.304 1 91.19 185 ASP A C 1
ATOM 1397 O O . ASP A 1 185 ? 5.273 14.18 -2.488 1 91.19 185 ASP A O 1
ATOM 1401 N N . ARG A 1 186 ? 5.414 15.039 -0.432 1 92.25 186 ARG A N 1
ATOM 1402 C CA . ARG A 1 186 ? 4.715 16.25 -0.865 1 92.25 186 ARG A CA 1
ATOM 1403 C C . ARG A 1 186 ? 5.363 17.5 -0.282 1 92.25 186 ARG A C 1
ATOM 1405 O O . ARG A 1 186 ? 4.711 18.266 0.417 1 92.25 186 ARG A O 1
ATOM 1412 N N . PRO A 1 187 ? 6.652 17.703 -0.669 1 93.56 187 PRO A N 1
ATOM 1413 C CA . PRO A 1 187 ? 7.195 19 -0.224 1 93.56 187 PRO A CA 1
ATOM 1414 C C . PRO A 1 187 ? 6.324 20.172 -0.635 1 93.56 187 PRO A C 1
ATOM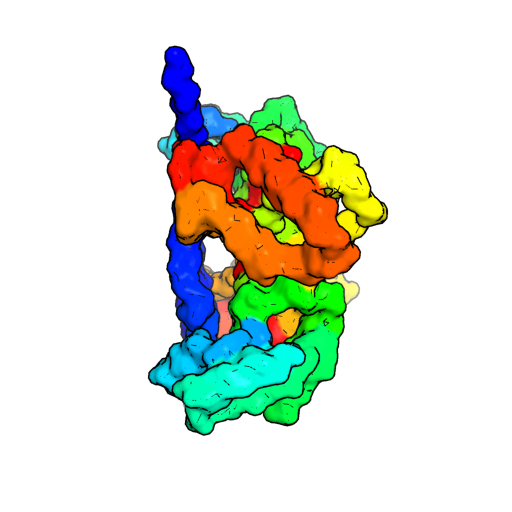 1416 O O . PRO A 1 187 ? 5.891 20.266 -1.787 1 93.56 187 PRO A O 1
ATOM 1419 N N . THR A 1 188 ? 6.023 21.031 0.299 1 92.56 188 THR A N 1
ATOM 1420 C CA . THR A 1 188 ? 5.059 22.094 0.056 1 92.56 188 THR A CA 1
ATOM 1421 C C . THR A 1 188 ? 5.645 23.453 0.417 1 92.56 188 THR A C 1
ATOM 1423 O O . THR A 1 188 ? 5.969 23.703 1.579 1 92.56 188 THR A O 1
ATOM 1426 N N . PRO A 1 189 ? 5.785 24.328 -0.579 1 94.25 189 PRO A N 1
ATOM 1427 C CA . PRO A 1 189 ? 6.234 25.688 -0.268 1 94.25 189 PRO A CA 1
ATOM 1428 C C . PRO A 1 189 ? 5.273 26.438 0.656 1 94.25 189 PRO A C 1
ATOM 1430 O O . PRO A 1 189 ? 4.055 26.344 0.489 1 94.25 189 PRO A O 1
ATOM 1433 N N . LEU A 1 190 ? 5.906 27.062 1.598 1 93.94 190 LEU A N 1
ATOM 1434 C CA . LEU A 1 190 ? 5.113 27.859 2.521 1 93.94 190 LEU A CA 1
ATOM 1435 C C . LEU A 1 190 ? 4.984 29.297 2.023 1 93.94 190 LEU A C 1
ATOM 1437 O O . LEU A 1 190 ? 5.848 29.781 1.291 1 93.94 190 LEU A O 1
ATOM 1441 N N . SER A 1 191 ? 3.949 29.812 2.498 1 90.81 191 SER A N 1
ATOM 1442 C CA . SER A 1 191 ? 3.76 31.219 2.172 1 90.81 191 SER A CA 1
ATOM 1443 C C . SER A 1 191 ? 4.547 32.125 3.121 1 90.81 191 SER A C 1
ATOM 1445 O O . SER A 1 191 ? 5.262 31.625 3.998 1 90.81 191 SER A O 1
ATOM 1447 N N . ASP A 1 192 ? 4.652 33.438 2.859 1 91.75 192 ASP A N 1
ATOM 1448 C CA . ASP A 1 192 ? 5.125 34.5 3.73 1 91.75 192 ASP A CA 1
ATOM 1449 C C . ASP A 1 192 ? 6.652 34.531 3.779 1 91.75 192 ASP A C 1
ATOM 1451 O O . ASP A 1 192 ? 7.238 34.906 4.793 1 91.75 192 ASP A O 1
ATOM 1455 N N . GLY A 1 193 ? 7.285 33.875 2.832 1 92.38 193 GLY A N 1
ATOM 1456 C CA . GLY A 1 193 ? 8.727 34 2.713 1 92.38 193 GLY A CA 1
ATOM 1457 C C . GLY A 1 193 ? 9.477 33.562 3.961 1 92.38 193 GLY A C 1
ATOM 1458 O O . GLY A 1 193 ? 9.234 32.469 4.477 1 92.38 193 GLY A O 1
ATOM 1459 N N . GLU A 1 194 ? 10.227 34.5 4.555 1 93.44 194 GLU A N 1
ATOM 1460 C CA . GLU A 1 194 ? 11.078 34.219 5.707 1 93.44 194 GLU A CA 1
ATOM 1461 C C . GLU A 1 194 ? 10.242 33.938 6.953 1 93.44 194 GLU A C 1
ATOM 1463 O O . GLU A 1 194 ? 10.688 33.25 7.871 1 93.44 194 GLU A O 1
ATOM 1468 N N . GLN A 1 195 ? 9.047 34.469 6.945 1 94.75 195 GLN A N 1
ATOM 1469 C CA . GLN A 1 195 ? 8.188 34.281 8.109 1 94.75 195 GLN A CA 1
ATOM 1470 C C . GLN A 1 195 ? 7.375 33 8.008 1 94.75 195 GLN A C 1
ATOM 1472 O O . GLN A 1 195 ? 6.645 32.656 8.938 1 94.75 195 GLN A O 1
ATOM 1477 N N . GLY A 1 196 ? 7.523 32.312 6.906 1 95.56 196 GLY A N 1
ATOM 1478 C CA . GLY A 1 196 ? 6.676 31.188 6.613 1 95.56 196 GLY A CA 1
ATOM 1479 C C . GLY A 1 196 ? 6.738 30.094 7.676 1 95.56 196 GLY A C 1
ATOM 1480 O O . GLY A 1 196 ? 5.707 29.547 8.07 1 95.56 196 GLY A O 1
ATOM 1481 N N . MET A 1 197 ? 7.875 29.828 8.141 1 96.12 197 MET A N 1
ATOM 1482 C CA . MET A 1 197 ? 8.047 28.766 9.125 1 96.12 197 MET A CA 1
ATOM 1483 C C . MET A 1 197 ? 7.453 29.172 10.469 1 96.12 197 MET A C 1
ATOM 1485 O O . MET A 1 197 ? 6.82 28.359 11.148 1 96.12 197 MET A O 1
ATOM 1489 N N . ARG A 1 198 ? 7.668 30.375 10.867 1 94.5 198 ARG A N 1
ATOM 1490 C CA . ARG A 1 198 ? 7.09 30.891 12.109 1 94.5 198 ARG A CA 1
ATOM 1491 C C . ARG A 1 198 ? 5.566 30.797 12.078 1 94.5 198 ARG A C 1
ATOM 1493 O O . ARG A 1 198 ? 4.941 30.422 13.07 1 94.5 198 ARG A O 1
ATOM 1500 N N . VAL A 1 199 ? 5.043 31.141 10.961 1 92.88 199 VAL A N 1
ATOM 1501 C CA . VAL A 1 199 ? 3.594 31.078 10.781 1 92.88 199 VAL A CA 1
ATOM 1502 C C . VAL A 1 199 ? 3.129 29.625 10.844 1 92.88 199 VAL A C 1
ATOM 1504 O O . VAL A 1 199 ? 2.121 29.312 11.484 1 92.88 199 VAL A O 1
ATOM 1507 N N . TRP A 1 200 ? 3.834 28.75 10.18 1 93.75 200 TRP A N 1
ATOM 1508 C CA . TRP A 1 200 ? 3.518 27.328 10.18 1 93.75 200 TRP A CA 1
ATOM 1509 C C . TRP A 1 200 ? 3.516 26.781 11.602 1 93.75 200 TRP A C 1
ATOM 1511 O O . TRP A 1 200 ? 2.57 26.094 12.008 1 93.75 200 TRP A O 1
ATOM 1521 N N . LEU A 1 201 ? 4.523 27.094 12.383 1 93.44 201 LEU A N 1
ATOM 1522 C CA . LEU A 1 201 ? 4.652 26.625 13.758 1 93.44 201 LEU A CA 1
ATOM 1523 C C . LEU A 1 201 ? 3.516 27.156 14.625 1 93.44 201 LEU A C 1
ATOM 1525 O O . LEU A 1 201 ? 2.955 26.422 15.438 1 93.44 201 LEU A O 1
ATOM 1529 N N . ALA A 1 202 ? 3.186 28.375 14.43 1 89.56 202 ALA A N 1
ATOM 1530 C CA . ALA A 1 202 ? 2.111 29 15.203 1 89.56 202 ALA A CA 1
ATOM 1531 C C . ALA A 1 202 ? 0.77 28.328 14.906 1 89.56 202 ALA A C 1
ATOM 1533 O O . ALA A 1 202 ? -0.088 28.234 15.789 1 89.56 202 ALA A O 1
ATOM 1534 N N . THR A 1 203 ? 0.635 27.875 13.719 1 87.19 203 THR A N 1
ATOM 1535 C CA . THR A 1 203 ? -0.634 27.312 13.273 1 87.19 203 THR A CA 1
ATOM 1536 C C . THR A 1 203 ? -0.718 25.828 13.633 1 87.19 203 THR A C 1
ATOM 1538 O O . THR A 1 203 ? -1.685 25.391 14.258 1 87.19 203 THR A O 1
ATOM 1541 N N . PHE A 1 204 ? 0.333 25.078 13.359 1 87.62 204 PHE A N 1
ATOM 1542 C CA . PHE A 1 204 ? 0.23 23.625 13.391 1 87.62 204 PHE A CA 1
ATOM 1543 C C . PHE A 1 204 ? 0.938 23.047 14.609 1 87.62 204 PHE A C 1
ATOM 1545 O O . PHE A 1 204 ? 0.713 21.906 14.984 1 87.62 204 PHE A O 1
ATOM 1552 N N . ALA A 1 205 ? 1.767 23.906 15.242 1 86.75 205 ALA A N 1
ATOM 1553 C CA . ALA A 1 205 ? 2.461 23.453 16.438 1 86.75 205 ALA A CA 1
ATOM 1554 C C . ALA A 1 205 ? 2.01 24.219 17.672 1 86.75 205 ALA A C 1
ATOM 1556 O O . ALA A 1 205 ? 2.701 24.234 18.703 1 86.75 205 ALA A O 1
ATOM 1557 N N . ASN A 1 206 ? 0.927 24.875 17.531 1 85.31 206 ASN A N 1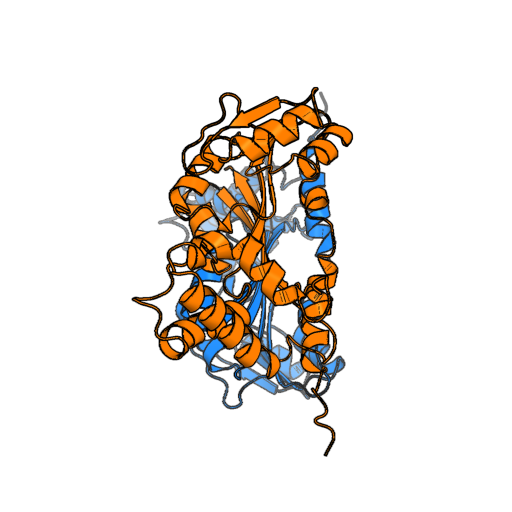
ATOM 1558 C CA . ASN A 1 206 ? 0.437 25.688 18.641 1 85.31 206 ASN A CA 1
ATOM 1559 C C . ASN A 1 206 ? 0.216 24.859 19.906 1 85.31 206 ASN A C 1
ATOM 1561 O O . ASN A 1 206 ? 0.529 25.312 21 1 85.31 206 ASN A O 1
ATOM 1565 N N . GLY A 1 207 ? -0.274 23.688 19.781 1 84.88 207 GLY A N 1
ATOM 1566 C CA . GLY A 1 207 ? -0.515 22.812 20.922 1 84.88 207 GLY A CA 1
ATOM 1567 C C . GLY A 1 207 ? 0.755 22.422 21.641 1 84.88 207 GLY A C 1
ATOM 1568 O O . GLY A 1 207 ? 0.73 22.156 22.844 1 84.88 207 GLY A O 1
ATOM 1569 N N . ILE A 1 208 ? 1.802 22.453 20.953 1 89.25 208 ILE A N 1
ATOM 1570 C CA . ILE A 1 208 ? 3.107 22.125 21.516 1 89.25 208 ILE A CA 1
ATOM 1571 C C . ILE A 1 208 ? 3.701 23.359 22.203 1 89.25 208 ILE A C 1
ATOM 1573 O O . ILE A 1 208 ? 4.246 23.25 23.312 1 89.25 208 ILE A O 1
ATOM 1577 N N . LEU A 1 209 ? 3.488 24.516 21.672 1 91.69 209 LEU A N 1
ATOM 1578 C CA . LEU A 1 209 ? 4.207 25.719 22.047 1 91.69 209 LEU A CA 1
ATOM 1579 C C . LEU A 1 209 ? 3.41 26.531 23.078 1 91.69 209 LEU A C 1
ATOM 1581 O O . LEU A 1 209 ? 3.975 27.344 23.797 1 91.69 209 LEU A O 1
ATOM 1585 N N . SER A 1 210 ? 2.158 26.266 23.125 1 87.12 210 SER A N 1
ATOM 1586 C CA . SER A 1 210 ? 1.271 27.141 23.906 1 87.12 210 SER A CA 1
ATOM 1587 C C . SER A 1 210 ? 1.531 27 25.391 1 87.12 210 SER A C 1
ATOM 1589 O O . SER A 1 210 ? 1.202 27.906 26.172 1 87.12 210 SER A O 1
ATOM 1591 N N . GLY A 1 211 ? 2.191 26.016 25.828 1 85.69 211 GLY A N 1
ATOM 1592 C CA . GLY A 1 211 ? 2.479 25.828 27.234 1 85.69 211 GLY A CA 1
ATOM 1593 C C . GLY A 1 211 ? 3.721 26.562 27.703 1 85.69 211 GLY A C 1
ATOM 1594 O O . GLY A 1 211 ? 3.992 26.641 28.906 1 85.69 211 GLY A O 1
ATOM 1595 N N . LEU A 1 212 ? 4.348 27.234 26.828 1 93 212 LEU A N 1
ATOM 1596 C CA . LEU A 1 212 ? 5.602 27.906 27.141 1 93 212 LEU A CA 1
ATOM 1597 C C . LEU A 1 212 ? 5.363 29.391 27.422 1 93 212 LEU A C 1
ATOM 1599 O O . LEU A 1 212 ? 4.445 29.984 26.859 1 93 212 LEU A O 1
ATOM 1603 N N . GLU A 1 213 ? 6.188 29.844 28.297 1 94.12 213 GLU A N 1
ATOM 1604 C CA . GLU A 1 213 ? 6.215 31.297 28.453 1 94.12 213 GLU A CA 1
ATOM 1605 C C . GLU A 1 213 ? 6.602 31.984 27.141 1 94.12 213 GLU A C 1
ATOM 1607 O O . GLU A 1 213 ? 7.348 31.422 26.344 1 94.12 213 GLU A O 1
ATOM 1612 N N . GLU A 1 214 ? 6.184 33.156 27 1 93.94 214 GLU A N 1
ATOM 1613 C CA . GLU A 1 214 ? 6.312 33.875 25.734 1 93.94 214 GLU A CA 1
ATOM 1614 C C . GLU A 1 214 ? 7.773 33.969 25.297 1 93.94 214 GLU A C 1
ATOM 1616 O O . GLU A 1 214 ? 8.102 33.75 24.141 1 93.94 214 GLU A O 1
ATOM 1621 N N . ASP A 1 215 ? 8.609 34.344 26.203 1 95.38 215 ASP A N 1
ATOM 1622 C CA . ASP A 1 215 ? 10.023 34.5 25.875 1 95.38 215 ASP A CA 1
ATOM 1623 C C . ASP A 1 215 ? 10.648 33.156 25.484 1 95.38 215 ASP A C 1
ATOM 1625 O O . ASP A 1 215 ? 11.461 33.125 24.547 1 95.38 215 ASP A O 1
ATOM 1629 N N . VAL A 1 216 ? 10.266 32.156 26.203 1 96.31 216 VAL A N 1
ATOM 1630 C CA . VAL A 1 216 ? 10.781 30.828 25.906 1 96.31 216 VAL A CA 1
ATOM 1631 C C . VAL A 1 216 ? 10.234 30.344 24.578 1 96.31 216 VAL A C 1
ATOM 1633 O O . VAL A 1 216 ? 10.961 29.766 23.766 1 96.31 216 VAL A O 1
ATOM 1636 N N . ARG A 1 217 ? 8.977 30.578 24.359 1 96.25 217 ARG A N 1
ATOM 1637 C CA . ARG A 1 217 ? 8.344 30.219 23.094 1 96.25 217 ARG A CA 1
ATOM 1638 C C . ARG A 1 217 ? 9.07 30.859 21.922 1 96.25 217 ARG A C 1
ATOM 1640 O O . ARG A 1 217 ? 9.383 30.188 20.938 1 96.25 217 ARG A O 1
ATOM 1647 N N . GLU A 1 218 ? 9.352 32.125 22.031 1 96.44 218 GLU A N 1
ATOM 1648 C CA . GLU A 1 218 ? 10.062 32.844 20.969 1 96.44 218 GLU A CA 1
ATOM 1649 C C . GLU A 1 218 ? 11.453 32.281 20.734 1 96.44 218 GLU A C 1
ATOM 1651 O O . GLU A 1 218 ? 11.914 32.188 19.609 1 96.44 218 GLU A O 1
ATOM 1656 N N . ALA A 1 219 ? 12.078 31.922 21.828 1 97.38 219 ALA A N 1
ATOM 1657 C CA . ALA A 1 219 ? 13.414 31.344 21.719 1 97.38 219 ALA A CA 1
ATOM 1658 C C . ALA A 1 219 ? 13.367 29.984 21 1 97.38 219 ALA A C 1
ATOM 1660 O O . ALA A 1 219 ? 14.234 29.688 20.188 1 97.38 219 ALA A O 1
ATOM 1661 N N . VAL A 1 220 ? 12.367 29.188 21.344 1 97.56 220 VAL A N 1
ATOM 1662 C CA . VAL A 1 220 ? 12.211 27.891 20.719 1 97.56 220 VAL A CA 1
ATOM 1663 C C . VAL A 1 220 ? 11.961 28.047 19.234 1 97.56 220 VAL A C 1
ATOM 1665 O O . VAL A 1 220 ? 12.578 27.359 18.406 1 97.56 220 VAL A O 1
ATOM 1668 N N . VAL A 1 221 ? 11.102 28.953 18.875 1 97.25 221 VAL A N 1
ATOM 1669 C CA . VAL A 1 221 ? 10.766 29.188 17.469 1 97.25 221 VAL A CA 1
ATOM 1670 C C . VAL A 1 221 ? 12.008 29.672 16.719 1 97.25 221 VAL A C 1
ATOM 1672 O O . VAL A 1 221 ? 12.32 29.172 15.648 1 97.25 221 VAL A O 1
ATOM 1675 N N . ALA A 1 222 ? 12.734 30.625 17.297 1 97.31 222 ALA A N 1
ATOM 1676 C CA . ALA A 1 222 ? 13.938 31.188 16.672 1 97.31 222 ALA A CA 1
ATOM 1677 C C . ALA A 1 222 ? 15 30.109 16.484 1 97.31 222 ALA A C 1
ATOM 1679 O O . ALA A 1 222 ? 15.648 30.031 15.438 1 97.31 222 ALA A O 1
ATOM 1680 N N . GLU A 1 223 ? 15.109 29.281 17.484 1 97.5 223 GLU A N 1
ATOM 1681 C CA . GLU A 1 223 ? 16.094 28.203 17.422 1 97.5 223 GLU A CA 1
ATOM 1682 C C . GLU A 1 223 ? 15.703 27.172 16.375 1 97.5 223 GLU A C 1
ATOM 1684 O O . GLU A 1 223 ? 16.562 26.609 15.688 1 97.5 223 GLU A O 1
ATOM 1689 N N . THR A 1 224 ? 14.438 26.875 16.281 1 97.88 224 THR A N 1
ATOM 1690 C CA . THR A 1 224 ? 13.953 25.953 15.273 1 97.88 224 THR A CA 1
ATOM 1691 C C . THR A 1 224 ? 14.266 26.469 13.875 1 97.88 224 THR A C 1
ATOM 1693 O O . THR A 1 224 ? 14.789 25.734 13.031 1 97.88 224 THR A O 1
ATOM 1696 N N . GLU A 1 225 ? 13.977 27.719 13.648 1 97.19 225 GLU A N 1
ATOM 1697 C CA . GLU A 1 225 ? 14.25 28.344 12.352 1 97.19 225 GLU A CA 1
ATOM 1698 C C . GLU A 1 225 ? 15.742 28.297 12.023 1 97.19 225 GLU A C 1
ATOM 1700 O O .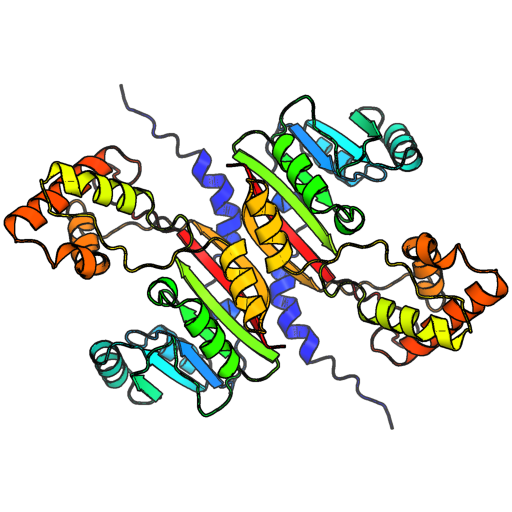 GLU A 1 225 ? 16.125 27.953 10.898 1 97.19 225 GLU A O 1
ATOM 1705 N N . ARG A 1 226 ? 16.5 28.656 13 1 96.56 226 ARG A N 1
ATOM 1706 C CA . ARG A 1 226 ? 17.953 28.656 12.812 1 96.56 226 ARG A CA 1
ATOM 1707 C C . ARG A 1 226 ? 18.453 27.281 12.391 1 96.56 226 ARG A C 1
ATOM 1709 O O . ARG A 1 226 ? 19.234 27.156 11.445 1 96.56 226 ARG A O 1
ATOM 1716 N N . GLY A 1 227 ? 17.969 26.281 13.078 1 97.19 227 GLY A N 1
ATOM 1717 C CA . GLY A 1 227 ? 18.375 24.922 12.75 1 97.19 227 GLY A CA 1
ATOM 1718 C C . GLY A 1 227 ? 17.938 24.484 11.367 1 97.19 227 GLY A C 1
ATOM 1719 O O . GLY A 1 227 ? 18.656 23.766 10.68 1 97.19 227 GLY A O 1
ATOM 1720 N N . LEU A 1 228 ? 16.797 24.953 10.93 1 98 228 LEU A N 1
ATOM 1721 C CA . LEU A 1 228 ? 16.219 24.516 9.656 1 98 228 LEU A CA 1
ATOM 1722 C C . LEU A 1 228 ? 16.859 25.266 8.492 1 98 228 LEU A C 1
ATOM 1724 O O . LEU A 1 228 ? 16.781 24.828 7.348 1 98 228 LEU A O 1
ATOM 1728 N N . LYS A 1 229 ? 17.438 26.438 8.734 1 96.62 229 LYS A N 1
ATOM 1729 C CA . LYS A 1 229 ? 18.031 27.234 7.664 1 96.62 229 LYS A CA 1
ATOM 1730 C C . LYS A 1 229 ? 19.203 26.484 7.016 1 96.62 229 LYS A C 1
ATOM 1732 O O . LYS A 1 229 ? 19.547 26.766 5.863 1 96.62 229 LYS A O 1
ATOM 1737 N N . ALA A 1 230 ? 19.766 25.5 7.723 1 93.88 230 ALA A N 1
ATOM 1738 C CA . ALA A 1 230 ? 20.891 24.719 7.207 1 93.88 230 ALA A CA 1
ATOM 1739 C C . ALA A 1 230 ? 20.406 23.531 6.395 1 93.88 230 ALA A C 1
ATOM 1741 O O . ALA A 1 230 ? 21.219 22.797 5.805 1 93.88 230 ALA A O 1
ATOM 1742 N N . THR A 1 231 ? 19.141 23.359 6.375 1 96.56 231 THR A N 1
ATOM 1743 C CA . THR A 1 231 ? 18.578 22.203 5.672 1 96.56 231 THR A CA 1
ATOM 1744 C C . THR A 1 231 ? 18.031 22.625 4.309 1 96.56 231 THR A C 1
ATOM 1746 O O . THR A 1 231 ? 18.078 23.812 3.953 1 96.56 231 THR A O 1
ATOM 1749 N N . ALA A 1 232 ? 17.531 21.578 3.551 1 94.88 232 ALA A N 1
ATOM 1750 C CA . ALA A 1 232 ? 16.969 21.797 2.221 1 94.88 232 ALA A CA 1
ATOM 1751 C C . ALA A 1 232 ? 15.617 22.5 2.307 1 94.88 232 ALA A C 1
ATOM 1753 O O . ALA A 1 232 ? 15.055 22.906 1.287 1 94.88 232 ALA A O 1
ATOM 1754 N N . LEU A 1 233 ? 15.125 22.781 3.557 1 97.44 233 LEU A N 1
ATOM 1755 C CA . LEU A 1 233 ? 13.797 23.359 3.699 1 97.44 233 LEU A CA 1
ATOM 1756 C C . LEU A 1 233 ? 13.836 24.859 3.441 1 97.44 233 LEU A C 1
ATOM 1758 O O . LEU A 1 233 ? 12.789 25.484 3.242 1 97.44 233 LEU A O 1
ATOM 1762 N N . TRP A 1 234 ? 15.039 25.422 3.508 1 97.06 234 TRP A N 1
ATOM 1763 C CA . TRP A 1 234 ? 15.227 26.844 3.229 1 97.06 234 TRP A CA 1
ATOM 1764 C C . TRP A 1 234 ? 16.031 27.047 1.946 1 97.06 234 TRP A C 1
ATOM 1766 O O . TRP A 1 234 ? 17.109 26.484 1.793 1 97.06 234 TRP A O 1
ATOM 1776 N N . ASP A 1 235 ? 15.469 27.844 1.014 1 95.81 235 ASP A N 1
ATOM 1777 C CA . ASP A 1 235 ? 16.188 28.016 -0.245 1 95.81 235 ASP A CA 1
ATOM 1778 C C . ASP A 1 235 ? 16.828 29.406 -0.326 1 95.81 235 ASP A C 1
ATOM 1780 O O . ASP A 1 235 ? 17.297 29.812 -1.387 1 95.81 235 ASP A O 1
ATOM 1784 N N . GLY A 1 236 ? 16.797 30.156 0.735 1 95.19 236 GLY A N 1
ATOM 1785 C CA . GLY A 1 236 ? 17.344 31.5 0.791 1 95.19 236 GLY A CA 1
ATOM 1786 C C . GLY A 1 236 ? 16.281 32.562 0.771 1 95.19 236 GLY A C 1
ATOM 1787 O O . GLY A 1 236 ? 16.562 33.719 1.11 1 95.19 236 GLY A O 1
ATOM 1788 N N . ALA A 1 237 ? 15.062 32.219 0.421 1 95.38 237 ALA A N 1
ATOM 1789 C CA . ALA A 1 237 ? 14 33.219 0.306 1 95.38 237 ALA A CA 1
ATOM 1790 C C . ALA A 1 237 ? 12.68 32.656 0.827 1 95.38 237 ALA A C 1
ATOM 1792 O O . ALA A 1 237 ? 11.836 33.406 1.322 1 95.38 237 ALA A O 1
ATOM 1793 N N . ARG A 1 238 ? 12.5 31.406 0.719 1 95.75 238 ARG A N 1
ATOM 1794 C CA . ARG A 1 238 ? 11.227 30.797 1.08 1 95.75 238 ARG A CA 1
ATOM 1795 C C . ARG A 1 238 ? 11.445 29.438 1.741 1 95.75 238 ARG A C 1
ATOM 1797 O O . ARG A 1 238 ? 12.438 28.766 1.479 1 95.75 238 ARG A O 1
ATOM 1804 N N . TRP A 1 239 ? 10.438 29.109 2.613 1 96.88 239 TRP A N 1
ATOM 1805 C CA . TRP A 1 239 ? 10.445 27.812 3.293 1 96.88 239 TRP A CA 1
ATOM 1806 C C . TRP A 1 239 ? 9.609 26.797 2.531 1 96.88 239 TRP A C 1
ATOM 1808 O O . TRP A 1 239 ? 8.617 27.141 1.893 1 96.88 239 TRP A O 1
ATOM 1818 N N . THR A 1 240 ? 10.078 25.531 2.564 1 97.19 240 THR A N 1
ATOM 1819 C CA . THR A 1 240 ? 9.305 24.391 2.129 1 97.19 240 THR A CA 1
ATOM 1820 C C . THR A 1 240 ? 9.102 23.406 3.279 1 97.19 240 THR A C 1
ATOM 1822 O O . THR A 1 240 ? 10.078 22.969 3.91 1 97.19 240 THR A O 1
ATOM 1825 N N . ALA A 1 241 ? 7.844 23.094 3.566 1 96.19 241 ALA A N 1
ATOM 1826 C CA . ALA A 1 241 ? 7.582 22.078 4.586 1 96.19 241 ALA A CA 1
ATOM 1827 C C . ALA A 1 241 ? 7.781 20.688 4.023 1 96.19 241 ALA A C 1
ATOM 1829 O O . ALA A 1 241 ? 7.371 20.391 2.896 1 96.19 241 ALA A O 1
ATOM 1830 N N . ASP A 1 242 ? 8.438 19.797 4.734 1 96.94 242 ASP A N 1
ATOM 1831 C CA . ASP A 1 242 ? 8.727 18.438 4.297 1 96.94 242 ASP A CA 1
ATOM 1832 C C . ASP A 1 242 ? 7.559 17.5 4.602 1 96.94 242 ASP A C 1
ATOM 1834 O O . ASP A 1 242 ? 7.742 16.453 5.223 1 96.94 242 ASP A O 1
ATOM 1838 N N . TYR A 1 243 ? 6.477 17.781 3.938 1 95.62 243 TYR A N 1
ATOM 1839 C CA . TYR A 1 243 ? 5.293 16.953 4.098 1 95.62 243 TYR A CA 1
ATOM 1840 C C . TYR A 1 243 ? 5.477 15.609 3.396 1 95.62 243 TYR A C 1
ATOM 1842 O O . TYR A 1 243 ? 6.043 15.539 2.301 1 95.62 243 TYR A O 1
ATOM 1850 N N . GLU A 1 244 ? 5.129 14.602 4.074 1 96.62 244 GLU A N 1
ATOM 1851 C CA . GLU A 1 244 ? 4.965 13.242 3.562 1 96.62 244 GLU A CA 1
ATOM 1852 C C . GLU A 1 244 ? 3.6 12.672 3.941 1 96.62 244 GLU A C 1
ATOM 1854 O O . GLU A 1 244 ? 3.201 12.727 5.105 1 96.62 244 GLU A O 1
ATOM 1859 N N . ARG A 1 245 ? 2.951 12.117 2.945 1 97 245 ARG A N 1
ATOM 1860 C CA . ARG A 1 245 ? 1.576 11.688 3.182 1 97 245 ARG A CA 1
ATOM 1861 C C . ARG A 1 245 ? 1.434 10.18 2.994 1 97 245 ARG A C 1
ATOM 1863 O O . ARG A 1 245 ? 2.24 9.555 2.303 1 97 245 ARG A O 1
ATOM 1870 N N . LEU A 1 246 ? 0.506 9.641 3.709 1 97.69 246 LEU A N 1
ATOM 1871 C CA . LEU A 1 246 ? 0.011 8.289 3.508 1 97.69 246 LEU A CA 1
ATOM 1872 C C . LEU A 1 246 ? -1.389 8.305 2.904 1 97.69 246 LEU A C 1
ATOM 1874 O O . LEU A 1 246 ? -2.301 8.922 3.453 1 97.69 246 LEU A O 1
ATOM 1878 N N . ARG A 1 247 ? -1.53 7.719 1.746 1 97 247 ARG A N 1
ATOM 1879 C CA . ARG A 1 247 ? -2.838 7.516 1.131 1 97 247 ARG A CA 1
ATOM 1880 C C . ARG A 1 247 ? -3.275 6.059 1.239 1 97 247 ARG A C 1
ATOM 1882 O O . ARG A 1 247 ? -2.482 5.148 1.001 1 97 247 ARG A O 1
ATOM 1889 N N . VAL A 1 248 ? -4.527 5.875 1.616 1 97.94 248 VAL A N 1
ATOM 1890 C CA . VAL A 1 248 ? -4.992 4.5 1.766 1 97.94 248 VAL A CA 1
ATOM 1891 C C . VAL A 1 248 ? -6.391 4.359 1.17 1 97.94 248 VAL A C 1
ATOM 1893 O O . VAL A 1 248 ? -7.18 5.309 1.194 1 97.94 248 VAL A O 1
ATOM 1896 N N . VAL A 1 249 ? -6.672 3.271 0.577 1 97.69 249 VAL A N 1
ATOM 1897 C CA . VAL A 1 249 ? -7.996 2.795 0.193 1 97.69 249 VAL A CA 1
ATOM 1898 C C . VAL A 1 249 ? -8.273 1.442 0.846 1 97.69 249 VAL A C 1
ATOM 1900 O O . VAL A 1 249 ? -7.449 0.526 0.756 1 97.69 249 VAL A O 1
ATOM 1903 N N . ALA A 1 250 ? -9.32 1.346 1.517 1 98.56 250 ALA A N 1
ATOM 1904 C CA . ALA A 1 250 ? -9.711 0.097 2.166 1 98.56 250 ALA A CA 1
ATOM 1905 C C . ALA A 1 250 ? -11.211 -0.152 2.02 1 98.56 250 ALA A C 1
ATOM 1907 O O . ALA A 1 250 ? -11.984 0.784 1.799 1 98.56 250 ALA A O 1
ATOM 1908 N N . VAL A 1 251 ? -11.57 -1.438 2.143 1 98 251 VAL A N 1
ATOM 1909 C CA . VAL A 1 251 ? -12.961 -1.833 1.972 1 98 251 VAL A CA 1
ATOM 1910 C C . VAL A 1 251 ? -13.406 -2.678 3.162 1 98 251 VAL A C 1
ATOM 1912 O O . VAL A 1 251 ? -12.664 -3.539 3.635 1 98 251 VAL A O 1
ATOM 1915 N N . LYS A 1 252 ? -14.57 -2.369 3.58 1 97.62 252 LYS A N 1
ATOM 1916 C CA . LYS A 1 252 ? -15.109 -3.166 4.676 1 97.62 252 LYS A CA 1
ATOM 1917 C C . LYS A 1 252 ? -15.578 -4.535 4.184 1 97.62 252 LYS A C 1
ATOM 1919 O O . LYS A 1 252 ? -16.312 -4.633 3.201 1 97.62 252 LYS A O 1
ATOM 1924 N N . ARG A 1 253 ? -15.133 -5.586 4.824 1 89 253 ARG A N 1
ATOM 1925 C CA . ARG A 1 253 ? -15.508 -6.957 4.492 1 89 253 ARG A CA 1
ATOM 1926 C C . ARG A 1 253 ? -16.891 -7.293 5.039 1 89 253 ARG A C 1
ATOM 1928 O O . ARG A 1 253 ? -17.328 -6.719 6.039 1 89 253 ARG A O 1
ATOM 1935 N N . MET B 1 1 ? -35.125 -19.062 -18.438 1 21.34 1 MET B N 1
ATOM 1936 C CA . MET B 1 1 ? -34.938 -18.016 -17.438 1 21.34 1 MET B CA 1
ATOM 1937 C C . MET B 1 1 ? -33.469 -17.656 -17.266 1 21.34 1 MET B C 1
ATOM 1939 O O . MET B 1 1 ? -32.688 -18.5 -16.859 1 21.34 1 MET B O 1
ATOM 1943 N N . THR B 1 2 ? -32.812 -16.719 -18.141 1 21.73 2 THR B N 1
ATOM 1944 C CA . THR B 1 2 ? -31.453 -16.438 -18.609 1 21.73 2 THR B CA 1
ATOM 1945 C C . THR B 1 2 ? -30.656 -15.68 -17.562 1 21.73 2 THR B C 1
ATOM 1947 O O . THR B 1 2 ? -31.078 -14.617 -17.094 1 21.73 2 THR B O 1
ATOM 1950 N N . GLN B 1 3 ? -30.047 -16.297 -16.625 1 20.91 3 GLN B N 1
ATOM 1951 C CA . GLN B 1 3 ? -29.422 -15.828 -15.391 1 20.91 3 GLN B CA 1
ATOM 1952 C C . GLN B 1 3 ? -28.391 -14.742 -15.688 1 20.91 3 GLN B C 1
ATOM 1954 O O . GLN B 1 3 ? -27.469 -14.961 -16.484 1 20.91 3 GLN B O 1
ATOM 1959 N N . ARG B 1 4 ? -28.781 -13.383 -15.758 1 28.02 4 ARG B N 1
ATOM 1960 C CA . ARG B 1 4 ? -28.047 -12.141 -15.961 1 28.02 4 ARG B CA 1
ATOM 1961 C C . ARG B 1 4 ? -26.906 -12.016 -14.953 1 28.02 4 ARG B C 1
ATOM 1963 O O . ARG B 1 4 ? -27.141 -11.852 -13.758 1 28.02 4 ARG B O 1
ATOM 1970 N N . TRP B 1 5 ? -25.812 -12.719 -15.047 1 24.89 5 TRP B N 1
ATOM 1971 C CA . TRP B 1 5 ? -24.578 -12.5 -14.281 1 24.89 5 TRP B CA 1
ATOM 1972 C C . TRP B 1 5 ? -24.234 -11.023 -14.219 1 24.89 5 TRP B C 1
ATOM 1974 O O . TRP B 1 5 ? -24.125 -10.359 -15.258 1 24.89 5 TRP B O 1
ATOM 1984 N N . HIS B 1 6 ? -24.734 -10.211 -13.336 1 26.95 6 HIS B N 1
ATOM 1985 C CA . HIS B 1 6 ? -24.625 -8.781 -13.094 1 26.95 6 HIS B CA 1
ATOM 1986 C C . HIS B 1 6 ? -23.172 -8.359 -12.914 1 26.95 6 HIS B C 1
ATOM 1988 O O . HIS B 1 6 ? -22.531 -8.734 -11.93 1 26.95 6 HIS B O 1
ATOM 1994 N N . ALA B 1 7 ? -22.219 -8.258 -13.875 1 31.11 7 ALA B N 1
ATOM 1995 C CA . ALA B 1 7 ? -20.969 -7.633 -14.312 1 31.11 7 ALA B CA 1
ATOM 1996 C C . ALA B 1 7 ? -20.812 -6.25 -13.688 1 31.11 7 ALA B C 1
ATOM 1998 O O . ALA B 1 7 ? -19.797 -5.582 -13.898 1 31.11 7 ALA B O 1
ATOM 1999 N N . GLN B 1 8 ? -21.766 -5.637 -13.07 1 29.23 8 GLN B N 1
ATOM 2000 C CA . GLN B 1 8 ? -21.781 -4.219 -12.719 1 29.23 8 GLN B CA 1
ATOM 2001 C C . GLN B 1 8 ? -20.781 -3.918 -11.609 1 29.23 8 GLN B C 1
ATOM 2003 O O . GLN B 1 8 ? -20.312 -2.785 -11.484 1 29.23 8 GLN B O 1
ATOM 2008 N N . GLY B 1 9 ? -20.688 -4.797 -10.664 1 31 9 GLY B N 1
ATOM 2009 C CA . GLY B 1 9 ? -19.859 -4.402 -9.539 1 31 9 GLY B CA 1
ATOM 2010 C C . GLY B 1 9 ? -18.375 -4.438 -9.859 1 31 9 GLY B C 1
ATOM 2011 O O . GLY B 1 9 ? -17.562 -3.943 -9.078 1 31 9 GLY B O 1
ATOM 2012 N N . TYR B 1 10 ? -17.906 -5.273 -10.781 1 30.8 10 TYR B N 1
ATOM 2013 C CA . TYR B 1 10 ? -16.531 -5.535 -11.188 1 30.8 10 TYR B CA 1
ATOM 2014 C C . TYR B 1 10 ? -15.906 -4.305 -11.828 1 30.8 10 TYR B C 1
ATOM 2016 O O . TYR B 1 10 ? -14.695 -4.09 -11.727 1 30.8 10 TYR B O 1
ATOM 2024 N N . ASP B 1 11 ? -16.609 -3.465 -12.445 1 34.19 11 ASP B N 1
ATOM 2025 C CA . ASP B 1 11 ? -16.047 -2.414 -13.281 1 34.19 11 ASP B CA 1
ATOM 2026 C C . ASP B 1 11 ? -15.352 -1.348 -12.438 1 34.19 11 ASP B C 1
ATOM 2028 O O . ASP B 1 11 ? -14.383 -0.727 -12.883 1 34.19 11 ASP B O 1
ATOM 2032 N N . LYS B 1 12 ? -15.961 -1.035 -11.383 1 33.25 12 LYS B N 1
ATOM 2033 C CA . LYS B 1 12 ? -15.516 0.163 -10.68 1 33.25 12 LYS B CA 1
ATOM 2034 C C . LYS B 1 12 ? -14.141 -0.043 -10.062 1 33.25 12 LYS B C 1
ATOM 2036 O O . LYS B 1 12 ? -13.312 0.873 -10.055 1 33.25 12 LYS B O 1
ATOM 2041 N N . SER B 1 13 ? -13.953 -1.167 -9.336 1 35.28 13 SER B N 1
ATOM 2042 C CA . SER B 1 13 ? -12.672 -1.463 -8.703 1 35.28 13 SER B CA 1
ATOM 2043 C C . SER B 1 13 ? -11.562 -1.63 -9.734 1 35.28 13 SER B C 1
ATOM 2045 O O . SER B 1 13 ? -10.391 -1.424 -9.43 1 35.28 13 SER B O 1
ATOM 2047 N N . MET B 1 14 ? -11.922 -1.944 -10.977 1 35.03 14 MET B N 1
ATOM 2048 C CA . MET B 1 14 ? -11.008 -2.193 -12.086 1 35.03 14 MET B CA 1
ATOM 2049 C C . MET B 1 14 ? -10.305 -0.909 -12.508 1 35.03 14 MET B C 1
ATOM 2051 O O . MET B 1 14 ? -9.156 -0.944 -12.961 1 35.03 14 MET B O 1
ATOM 2055 N N . ALA B 1 15 ? -11.109 0.169 -12.5 1 37.31 15 ALA B N 1
ATOM 2056 C CA . ALA B 1 15 ? -10.5 1.386 -13.031 1 37.31 15 ALA B CA 1
ATOM 2057 C C . ALA B 1 15 ? -9.266 1.783 -12.227 1 37.31 15 ALA B C 1
ATOM 2059 O O . ALA B 1 15 ? -8.258 2.223 -12.789 1 37.31 15 ALA B O 1
ATOM 2060 N N . PHE B 1 16 ? -9.422 1.729 -10.992 1 37.84 16 PHE B N 1
ATOM 2061 C CA . PHE B 1 16 ? -8.297 2.084 -10.133 1 37.84 16 PHE B CA 1
ATOM 2062 C C . PHE B 1 16 ? -7.09 1.202 -10.43 1 37.84 16 PHE B C 1
ATOM 2064 O O . PHE B 1 16 ? -5.977 1.701 -10.594 1 37.84 16 PHE B O 1
ATOM 2071 N N . VAL B 1 17 ? -7.32 -0.142 -10.562 1 39.25 17 VAL B N 1
ATOM 2072 C CA . VAL B 1 17 ? -6.281 -1.127 -10.852 1 39.25 17 VAL B CA 1
ATOM 2073 C C . VAL B 1 17 ? -5.711 -0.879 -12.25 1 39.25 17 VAL B C 1
ATOM 2075 O O . VAL B 1 17 ? -4.516 -1.07 -12.477 1 39.25 17 VAL B O 1
ATOM 2078 N N . SER B 1 18 ? -6.684 -0.422 -13.094 1 42.19 18 SER B N 1
ATOM 2079 C CA . SER B 1 18 ? -6.18 -0.171 -14.438 1 42.19 18 SER B CA 1
ATOM 2080 C C . SER B 1 18 ? -5.102 0.908 -14.43 1 42.19 18 SER B C 1
ATOM 2082 O O . SER B 1 18 ? -4.176 0.873 -15.25 1 42.19 18 SER B O 1
ATOM 2084 N N . ARG B 1 19 ? -5.258 1.778 -13.523 1 43.75 19 ARG B N 1
ATOM 2085 C CA . ARG B 1 19 ? -4.293 2.875 -13.469 1 43.75 19 ARG B CA 1
ATOM 2086 C C . ARG B 1 19 ? -2.9 2.363 -13.125 1 43.75 19 ARG B C 1
ATOM 2088 O O . ARG B 1 19 ? -1.898 2.98 -13.492 1 43.75 19 ARG B O 1
ATOM 2095 N N . TYR B 1 20 ? -2.953 1.248 -12.453 1 51.16 20 TYR B N 1
ATOM 2096 C CA . TYR B 1 20 ? -1.645 0.647 -12.219 1 51.16 20 TYR B CA 1
ATOM 2097 C C . TYR B 1 20 ? -1.306 -0.361 -13.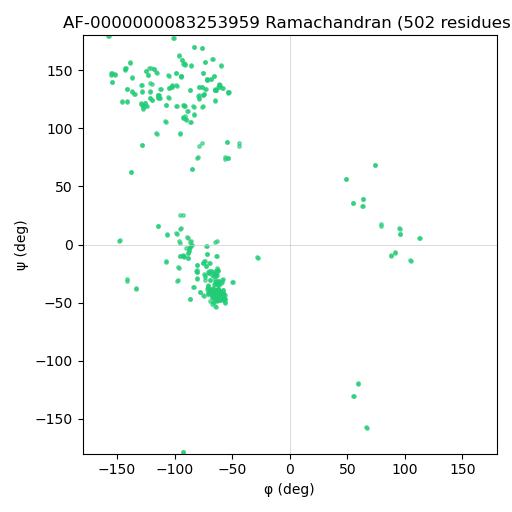312 1 51.16 20 TYR B C 1
ATOM 2099 O O . TYR B 1 20 ? -0.589 -1.334 -13.07 1 51.16 20 TYR B O 1
ATOM 2107 N N . GLY B 1 21 ? -1.84 -0.179 -14.328 1 53.47 21 GLY B N 1
ATOM 2108 C CA . GLY B 1 21 ? -1.7 -1.043 -15.484 1 53.47 21 GLY B CA 1
ATOM 2109 C C . GLY B 1 21 ? -0.285 -1.088 -16.031 1 53.47 21 GLY B C 1
ATOM 2110 O O . GLY B 1 21 ? 0.022 -1.894 -16.906 1 53.47 21 GLY B O 1
ATOM 2111 N N . GLU B 1 22 ? 0.542 -0.389 -15.32 1 62.06 22 GLU B N 1
ATOM 2112 C CA . GLU B 1 22 ? 1.91 -0.449 -15.828 1 62.06 22 GLU B CA 1
ATOM 2113 C C . GLU B 1 22 ? 2.562 -1.788 -15.5 1 62.06 22 GLU B C 1
ATOM 2115 O O . GLU B 1 22 ? 2.236 -2.412 -14.484 1 62.06 22 GLU B O 1
ATOM 2120 N N . GLU B 1 23 ? 3.375 -2.008 -16.5 1 80.38 23 GLU B N 1
ATOM 2121 C CA . GLU B 1 23 ? 4.18 -3.199 -16.25 1 80.38 23 GLU B CA 1
ATOM 2122 C C . GLU B 1 23 ? 5.047 -3.021 -15.008 1 80.38 23 GLU B C 1
ATOM 2124 O O . GLU B 1 23 ? 5.551 -1.928 -14.742 1 80.38 23 GLU B O 1
ATOM 2129 N N . LEU B 1 24 ? 5.078 -4.008 -14.273 1 87.69 24 LEU B N 1
ATOM 2130 C CA . LEU B 1 24 ? 5.828 -3.994 -13.023 1 87.69 24 LEU B CA 1
ATOM 2131 C C . LEU B 1 24 ? 7.246 -3.477 -13.242 1 87.69 24 LEU B C 1
ATOM 2133 O O . LEU B 1 24 ? 7.801 -2.783 -12.391 1 87.69 24 LEU B O 1
ATOM 2137 N N . VAL B 1 25 ? 7.785 -3.75 -14.422 1 88.94 25 VAL B N 1
ATOM 2138 C CA . VAL B 1 25 ? 9.156 -3.375 -14.742 1 88.94 25 VAL B CA 1
ATOM 2139 C C . VAL B 1 25 ? 9.297 -1.854 -14.711 1 88.94 25 VAL B C 1
ATOM 2141 O O . VAL B 1 25 ? 10.344 -1.331 -14.305 1 88.94 25 VAL B O 1
ATOM 2144 N N . GLU B 1 26 ? 8.242 -1.205 -15.062 1 87.06 26 GLU B N 1
ATOM 2145 C CA . GLU B 1 26 ? 8.273 0.255 -15.086 1 87.06 26 GLU B CA 1
ATOM 2146 C C . GLU B 1 26 ? 8.383 0.828 -13.68 1 87.06 26 GLU B C 1
ATOM 2148 O O . GLU B 1 26 ? 8.906 1.925 -13.484 1 87.06 26 GLU B O 1
ATOM 2153 N N . TRP B 1 27 ? 7.977 0.06 -12.727 1 87.75 27 TRP B N 1
ATOM 2154 C CA . TRP B 1 27 ? 8.008 0.521 -11.344 1 87.75 27 TRP B CA 1
ATOM 2155 C C . TRP B 1 27 ? 9.43 0.539 -10.797 1 87.75 27 TRP B C 1
ATOM 2157 O O . TRP B 1 27 ? 9.711 1.191 -9.789 1 87.75 27 TRP B O 1
ATOM 2167 N N . LEU B 1 28 ? 10.344 -0.088 -11.469 1 91.06 28 LEU B N 1
ATOM 2168 C CA . LEU B 1 28 ? 11.727 -0.152 -11.016 1 91.06 28 LEU B CA 1
ATOM 2169 C C . LEU B 1 28 ? 12.438 1.183 -11.234 1 91.06 28 LEU B C 1
ATOM 2171 O O . LEU B 1 28 ? 13.453 1.46 -10.602 1 91.06 28 LEU B O 1
ATOM 2175 N N . GLU B 1 29 ? 11.914 1.92 -12.219 1 89.31 29 GLU B N 1
ATOM 2176 C CA . GLU B 1 29 ? 12.602 3.154 -12.586 1 89.31 29 GLU B CA 1
ATOM 2177 C C . GLU B 1 29 ? 14.094 2.916 -12.781 1 89.31 29 GLU B C 1
ATOM 2179 O O . GLU B 1 29 ? 14.922 3.617 -12.195 1 89.31 29 GLU B O 1
ATOM 2184 N N . LEU B 1 30 ? 14.367 2.043 -13.617 1 93 30 LEU B N 1
ATOM 2185 C CA . LEU B 1 30 ? 15.719 1.545 -13.82 1 93 30 LEU B CA 1
ATOM 2186 C C . LEU B 1 30 ? 16.625 2.645 -14.359 1 93 30 LEU B C 1
ATOM 2188 O O . LEU B 1 30 ? 16.219 3.418 -15.227 1 93 30 LEU B O 1
ATOM 2192 N N . LYS B 1 31 ? 17.766 2.764 -13.773 1 93.56 31 LYS B N 1
ATOM 2193 C CA . LYS B 1 31 ? 18.859 3.564 -14.328 1 93.56 31 LYS B CA 1
ATOM 2194 C C . LYS B 1 31 ? 19.938 2.678 -14.93 1 93.56 31 LYS B C 1
ATOM 2196 O O . LYS B 1 31 ? 20.234 1.607 -14.398 1 93.56 31 LYS B O 1
ATOM 2201 N N . ALA B 1 32 ? 20.484 3.207 -15.984 1 94.69 32 ALA B N 1
ATOM 2202 C CA . ALA B 1 32 ? 21.531 2.436 -16.656 1 94.69 32 ALA B CA 1
ATOM 2203 C C . ALA B 1 32 ? 22.688 2.121 -15.711 1 94.69 32 ALA B C 1
ATOM 2205 O O . ALA B 1 32 ? 23.109 2.98 -14.938 1 94.69 32 ALA B O 1
ATOM 2206 N N . GLY B 1 33 ? 23.094 0.86 -15.789 1 97.25 33 GLY B N 1
ATOM 2207 C CA . GLY B 1 33 ? 24.25 0.465 -15.023 1 97.25 33 GLY B CA 1
ATOM 2208 C C . GLY B 1 33 ? 23.906 -0.064 -13.641 1 97.25 33 GLY B C 1
ATOM 2209 O O . GLY B 1 33 ? 24.766 -0.612 -12.945 1 97.25 33 GLY B O 1
ATOM 2210 N N . GLU B 1 34 ? 22.672 0.021 -13.266 1 98 34 GLU B N 1
ATOM 2211 C CA . GLU B 1 34 ? 22.266 -0.471 -11.945 1 98 34 GLU B CA 1
ATOM 2212 C C . GLU B 1 34 ? 22.375 -1.991 -11.875 1 98 34 GLU B C 1
ATOM 2214 O O . GLU B 1 34 ? 22.094 -2.689 -12.844 1 98 34 GLU B O 1
ATOM 2219 N N . ARG B 1 35 ? 22.797 -2.469 -10.734 1 98.44 35 ARG B N 1
ATOM 2220 C CA . ARG B 1 35 ? 22.797 -3.896 -10.438 1 98.44 35 ARG B CA 1
ATOM 2221 C C . ARG B 1 35 ? 21.422 -4.344 -9.938 1 98.44 35 ARG B C 1
ATOM 2223 O O . ARG B 1 35 ? 20.938 -3.865 -8.914 1 98.44 35 ARG B O 1
ATOM 2230 N N . VAL B 1 36 ? 20.812 -5.258 -10.688 1 98.56 36 VAL B N 1
ATOM 2231 C CA . VAL B 1 36 ? 19.469 -5.719 -10.359 1 98.56 36 VAL B CA 1
ATOM 2232 C C . VAL B 1 36 ? 19.484 -7.227 -10.133 1 98.56 36 VAL B C 1
ATOM 2234 O O . VAL B 1 36 ? 20.094 -7.973 -10.898 1 98.56 36 VAL B O 1
ATOM 2237 N N . LEU B 1 37 ? 18.875 -7.656 -9.047 1 98.81 37 LEU B N 1
ATOM 2238 C CA . LEU B 1 37 ? 18.625 -9.078 -8.805 1 98.81 37 LEU B CA 1
ATOM 2239 C C . LEU B 1 37 ? 17.203 -9.445 -9.172 1 98.81 37 LEU B C 1
ATOM 2241 O O . LEU B 1 37 ? 16.25 -8.836 -8.664 1 98.81 37 LEU B O 1
ATOM 2245 N N . ASP B 1 38 ? 17.078 -10.344 -10.117 1 98.5 38 ASP B N 1
ATOM 2246 C CA . ASP B 1 38 ? 15.773 -10.945 -10.391 1 98.5 38 ASP B CA 1
ATOM 2247 C C . ASP B 1 38 ? 15.523 -12.148 -9.484 1 98.5 38 ASP B C 1
ATOM 2249 O O . ASP B 1 38 ? 16.109 -13.211 -9.672 1 98.5 38 ASP B O 1
ATOM 2253 N N . TRP B 1 39 ? 14.664 -11.984 -8.477 1 98.81 39 TRP B N 1
ATOM 2254 C CA . TRP B 1 39 ? 14.414 -12.914 -7.379 1 98.81 39 TRP B CA 1
ATOM 2255 C C . TRP B 1 39 ? 13.297 -13.891 -7.734 1 98.81 39 TRP B C 1
ATOM 2257 O O . TRP B 1 39 ? 12.117 -13.539 -7.676 1 98.81 39 TRP B O 1
ATOM 2267 N N . GLY B 1 40 ? 13.641 -15.102 -7.977 1 98.44 40 GLY B N 1
ATOM 2268 C CA . GLY B 1 40 ? 12.711 -16 -8.641 1 98.44 40 GLY B CA 1
ATOM 2269 C C . GLY B 1 40 ? 12.562 -15.711 -10.125 1 98.44 40 GLY B C 1
ATOM 2270 O O . GLY B 1 40 ? 11.461 -15.453 -10.609 1 98.44 40 GLY B O 1
ATOM 2271 N N . CYS B 1 41 ? 13.633 -15.969 -10.906 1 97.81 41 CYS B N 1
ATOM 2272 C CA . CYS B 1 41 ? 13.734 -15.43 -12.258 1 97.81 41 CYS B CA 1
ATOM 2273 C C . CYS B 1 41 ? 13.086 -16.359 -13.273 1 97.81 41 CYS B C 1
ATOM 2275 O O . CYS B 1 41 ? 12.867 -15.984 -14.422 1 97.81 41 CYS B O 1
ATOM 2277 N N . GLY B 1 42 ? 12.742 -17.562 -12.906 1 96.69 42 GLY B N 1
ATOM 2278 C CA . GLY B 1 42 ? 12.219 -18.531 -13.867 1 96.69 42 GLY B CA 1
ATOM 2279 C C . GLY B 1 42 ? 13.133 -18.75 -15.055 1 96.69 42 GLY B C 1
ATOM 2280 O O . GLY B 1 42 ? 14.328 -19 -14.875 1 96.69 42 GLY B O 1
ATOM 2281 N N . THR B 1 43 ? 12.531 -18.656 -16.188 1 96.06 43 THR B N 1
ATOM 2282 C CA . THR B 1 43 ? 13.32 -18.938 -17.375 1 96.06 43 THR B CA 1
ATOM 2283 C C . THR B 1 43 ? 14 -17.672 -17.891 1 96.06 43 THR B C 1
ATOM 2285 O O . THR B 1 43 ? 14.547 -17.656 -18.984 1 96.06 43 THR B O 1
ATOM 2288 N N . GLY B 1 44 ? 13.922 -16.625 -17.203 1 96.62 44 GLY B N 1
ATOM 2289 C CA . GLY B 1 44 ? 14.844 -15.516 -17.344 1 96.62 44 GLY B CA 1
ATOM 2290 C C . GLY B 1 44 ? 14.32 -14.43 -18.266 1 96.62 44 GLY B C 1
ATOM 2291 O O . GLY B 1 44 ? 15.016 -13.445 -18.531 1 96.62 44 GLY B O 1
ATOM 2292 N N . ASP B 1 45 ? 13.055 -14.438 -18.734 1 95.31 45 ASP B N 1
ATOM 2293 C CA . ASP B 1 45 ? 12.531 -13.516 -19.734 1 95.31 45 ASP B CA 1
ATOM 2294 C C . ASP B 1 45 ? 12.5 -12.086 -19.203 1 95.31 45 ASP B C 1
ATOM 2296 O O . ASP B 1 45 ? 12.922 -11.156 -19.891 1 95.31 45 ASP B O 1
ATOM 2300 N N . LEU B 1 46 ? 12.016 -11.914 -18.016 1 94.94 46 LEU B N 1
ATOM 2301 C CA . LEU B 1 46 ? 11.938 -10.57 -17.453 1 94.94 46 LEU B CA 1
ATOM 2302 C C . LEU B 1 46 ? 13.328 -10.047 -17.109 1 94.94 46 LEU B C 1
ATOM 2304 O O . LEU B 1 46 ? 13.609 -8.859 -17.281 1 94.94 46 LEU B O 1
ATOM 2308 N N . ALA B 1 47 ? 14.195 -10.922 -16.625 1 96.75 47 ALA B N 1
ATOM 2309 C CA . ALA B 1 47 ? 15.578 -10.539 -16.375 1 96.75 47 ALA B CA 1
ATOM 2310 C C . ALA B 1 47 ? 16.25 -10.023 -17.641 1 96.75 47 ALA B C 1
ATOM 2312 O O . ALA B 1 47 ? 16.953 -9.008 -17.625 1 96.75 47 ALA B O 1
ATOM 2313 N N . ALA B 1 48 ? 16.031 -10.719 -18.703 1 96.38 48 ALA B N 1
ATOM 2314 C CA . ALA B 1 48 ? 16.594 -10.312 -20 1 96.38 48 ALA B CA 1
ATOM 2315 C C . ALA B 1 48 ? 16.047 -8.953 -20.422 1 96.38 48 ALA B C 1
ATOM 2317 O O . ALA B 1 48 ? 16.797 -8.141 -20.984 1 96.38 48 ALA B O 1
ATOM 2318 N N . GLU B 1 49 ? 14.773 -8.758 -20.188 1 95.12 49 GLU B N 1
ATOM 2319 C CA . GLU B 1 49 ? 14.18 -7.457 -20.484 1 95.12 49 GLU B CA 1
ATOM 2320 C C . GLU B 1 49 ? 14.867 -6.348 -19.688 1 95.12 49 GLU B C 1
ATOM 2322 O O . GLU B 1 49 ? 15.164 -5.281 -20.234 1 95.12 49 GLU B O 1
ATOM 2327 N N . LEU B 1 50 ? 15.156 -6.574 -18.438 1 96.19 50 LEU B N 1
ATOM 2328 C CA . LEU B 1 50 ? 15.844 -5.609 -17.578 1 96.19 50 LEU B CA 1
ATOM 2329 C C . LEU B 1 50 ? 17.25 -5.324 -18.109 1 96.19 50 LEU B C 1
ATOM 2331 O O . LEU B 1 50 ? 17.688 -4.172 -18.125 1 96.19 50 LEU B O 1
ATOM 2335 N N . ALA B 1 51 ? 17.891 -6.34 -18.531 1 97.12 51 ALA B N 1
ATOM 2336 C CA . ALA B 1 51 ? 19.234 -6.188 -19.094 1 97.12 51 ALA B CA 1
ATOM 2337 C C . ALA B 1 51 ? 19.203 -5.332 -20.359 1 97.12 51 ALA B C 1
ATOM 2339 O O . ALA B 1 51 ? 20.078 -4.48 -20.547 1 97.12 51 ALA B O 1
ATOM 2340 N N . ARG B 1 52 ? 18.203 -5.535 -21.156 1 95.94 52 ARG B N 1
ATOM 2341 C CA . ARG B 1 52 ? 18.047 -4.754 -22.375 1 95.94 52 ARG B CA 1
ATOM 2342 C C . ARG B 1 52 ? 17.844 -3.277 -22.062 1 95.94 52 ARG B C 1
ATOM 2344 O O . ARG B 1 52 ? 18.219 -2.408 -22.859 1 95.94 52 ARG B O 1
ATOM 2351 N N . ARG B 1 53 ? 17.344 -3.074 -20.938 1 94.62 53 ARG B N 1
ATOM 2352 C CA . ARG B 1 53 ? 17.078 -1.698 -20.516 1 94.62 53 ARG B CA 1
ATOM 2353 C C . ARG B 1 53 ? 18.312 -1.081 -19.875 1 94.62 53 ARG B C 1
ATOM 2355 O O . ARG B 1 53 ? 18.281 0.067 -19.422 1 94.62 53 ARG B O 1
ATOM 2362 N N . GLY B 1 54 ? 19.359 -1.829 -19.75 1 96.38 54 GLY B N 1
ATOM 2363 C CA . GLY B 1 54 ? 20.625 -1.238 -19.359 1 96.38 54 GLY B CA 1
ATOM 2364 C C . GLY B 1 54 ? 21.094 -1.684 -17.984 1 96.38 54 GLY B C 1
ATOM 2365 O O . GLY B 1 54 ? 22.141 -1.234 -17.5 1 96.38 54 GLY B O 1
ATOM 2366 N N . ALA B 1 55 ? 20.438 -2.594 -17.344 1 97.5 55 ALA B N 1
ATOM 2367 C CA . ALA B 1 55 ? 20.812 -3.07 -16.016 1 97.5 55 ALA B CA 1
ATOM 2368 C C . ALA B 1 55 ? 21.844 -4.184 -16.109 1 97.5 55 ALA B C 1
ATOM 2370 O O . ALA B 1 55 ? 21.969 -4.844 -17.141 1 97.5 55 ALA B O 1
ATOM 2371 N N . VAL B 1 56 ? 22.609 -4.285 -15.07 1 98 56 VAL B N 1
ATOM 2372 C CA . VAL B 1 56 ? 23.406 -5.48 -14.828 1 98 56 VAL B CA 1
ATOM 2373 C C . VAL B 1 56 ? 22.609 -6.469 -13.977 1 98 56 VAL B C 1
ATOM 2375 O O . VAL B 1 56 ? 22.469 -6.277 -12.766 1 98 56 VAL B O 1
ATOM 2378 N N . VAL B 1 57 ? 22.203 -7.602 -14.625 1 98.06 57 VAL B N 1
ATOM 2379 C CA . VAL B 1 57 ? 21.172 -8.422 -13.992 1 98.06 57 VAL B CA 1
ATOM 2380 C C . VAL B 1 57 ? 21.781 -9.766 -13.57 1 98.06 57 VAL B C 1
ATOM 2382 O O . VAL B 1 57 ? 22.547 -10.367 -14.32 1 98.06 57 VAL B O 1
ATOM 2385 N N . THR B 1 58 ? 21.5 -10.18 -12.367 1 98.56 58 THR B N 1
ATOM 2386 C CA . THR B 1 58 ? 21.656 -11.555 -11.898 1 98.56 58 THR B CA 1
ATOM 2387 C C . THR B 1 58 ? 20.312 -12.164 -11.562 1 98.56 58 THR B C 1
ATOM 2389 O O . THR B 1 58 ? 19.5 -11.562 -10.852 1 98.56 58 THR B O 1
ATOM 2392 N N . GLY B 1 59 ? 20.047 -13.305 -12.148 1 98.62 59 GLY B N 1
ATOM 2393 C CA . GLY B 1 59 ? 18.828 -14.023 -11.828 1 98.62 59 GLY B CA 1
ATOM 2394 C C . GLY B 1 59 ? 19.047 -15.203 -10.898 1 98.62 59 GLY B C 1
ATOM 2395 O O . GLY B 1 59 ? 20.016 -15.961 -11.07 1 98.62 59 GLY B O 1
ATOM 2396 N N . ILE B 1 60 ? 18.141 -15.297 -9.891 1 98.81 60 ILE B N 1
ATOM 2397 C CA . ILE B 1 60 ? 18.203 -16.469 -9.023 1 98.81 60 ILE B CA 1
ATOM 2398 C C . ILE B 1 60 ? 16.859 -17.188 -9.039 1 98.81 60 ILE B C 1
ATOM 2400 O O . ILE B 1 60 ? 15.812 -16.562 -9.148 1 98.81 60 ILE B O 1
ATOM 2404 N N . ASP B 1 61 ? 16.953 -18.453 -8.945 1 98.44 61 ASP B N 1
ATOM 2405 C CA . ASP B 1 61 ? 15.789 -19.328 -8.805 1 98.44 61 ASP B CA 1
ATOM 2406 C C . ASP B 1 61 ? 16.141 -20.609 -8.047 1 98.44 61 ASP B C 1
ATOM 2408 O O . ASP B 1 61 ? 17.281 -21.094 -8.148 1 98.44 61 ASP B O 1
ATOM 2412 N N . GLY B 1 62 ? 15.18 -21.078 -7.293 1 98.06 62 GLY B N 1
ATOM 2413 C CA . GLY B 1 62 ? 15.422 -22.297 -6.535 1 98.06 62 GLY B CA 1
ATOM 2414 C C . GLY B 1 62 ? 15.461 -23.531 -7.406 1 98.06 62 GLY B C 1
ATOM 2415 O O . GLY B 1 62 ? 15.945 -24.594 -6.977 1 98.06 62 GLY B O 1
ATOM 2416 N N . SER B 1 63 ? 14.938 -23.5 -8.602 1 96.38 63 SER B N 1
ATOM 2417 C CA . SER B 1 63 ? 14.859 -24.641 -9.508 1 96.38 63 SER B CA 1
ATOM 2418 C C . SER B 1 63 ? 16.078 -24.703 -10.43 1 96.38 63 SER B C 1
ATOM 2420 O O . SER B 1 63 ? 16.266 -23.812 -11.273 1 96.38 63 SER B O 1
ATOM 2422 N N . ALA B 1 64 ? 16.812 -25.812 -10.328 1 98.06 64 ALA B N 1
ATOM 2423 C CA . ALA B 1 64 ? 17.953 -26.016 -11.219 1 98.06 64 ALA B CA 1
ATOM 2424 C C . ALA B 1 64 ? 17.516 -26.094 -12.672 1 98.06 64 ALA B C 1
ATOM 2426 O O . ALA B 1 64 ? 18.219 -25.609 -13.57 1 98.06 64 ALA B O 1
ATOM 2427 N N . ASP B 1 65 ? 16.359 -26.656 -12.852 1 96.12 65 ASP B N 1
ATOM 2428 C CA . ASP B 1 65 ? 15.836 -26.781 -14.203 1 96.12 65 ASP B CA 1
ATOM 2429 C C . ASP B 1 65 ? 15.516 -25.422 -14.805 1 96.12 65 ASP B C 1
ATOM 2431 O O . ASP B 1 65 ? 15.82 -25.156 -15.977 1 96.12 65 ASP B O 1
ATOM 2435 N N . MET B 1 66 ? 14.875 -24.547 -14.047 1 95.62 66 MET B N 1
ATOM 2436 C CA . MET B 1 66 ? 14.586 -23.188 -14.5 1 95.62 66 MET B CA 1
ATOM 2437 C C . MET B 1 66 ? 15.867 -22.453 -14.867 1 95.62 66 MET B C 1
ATOM 2439 O O . MET B 1 66 ? 15.945 -21.828 -15.93 1 95.62 66 MET B O 1
ATOM 2443 N N . ILE B 1 67 ? 16.875 -22.562 -14.078 1 97.94 67 ILE B N 1
ATOM 2444 C CA . ILE B 1 67 ? 18.141 -21.844 -14.281 1 97.94 67 ILE B CA 1
ATOM 2445 C C . ILE B 1 67 ? 18.844 -22.391 -15.523 1 97.94 67 ILE B C 1
ATOM 2447 O O . ILE B 1 67 ? 19.422 -21.625 -16.297 1 97.94 67 ILE B O 1
ATOM 2451 N N . ALA B 1 68 ? 18.781 -23.688 -15.703 1 98.19 68 ALA B N 1
ATOM 2452 C CA . ALA B 1 68 ? 19.375 -24.281 -16.891 1 98.19 68 ALA B CA 1
ATOM 2453 C C . ALA B 1 68 ? 18.75 -23.719 -18.172 1 98.19 68 ALA B C 1
ATOM 2455 O O . ALA B 1 68 ? 19.453 -23.406 -19.125 1 98.19 68 ALA B O 1
ATOM 2456 N N . GLN B 1 69 ? 17.484 -23.578 -18.141 1 97.31 69 GLN B N 1
ATOM 2457 C CA . GLN B 1 69 ? 16.781 -23.031 -19.281 1 97.31 69 GLN B CA 1
ATOM 2458 C C . GLN B 1 69 ? 17.141 -21.547 -19.484 1 97.31 69 GLN B C 1
ATOM 2460 O O . GLN B 1 69 ? 17.344 -21.109 -20.609 1 97.31 69 GLN B O 1
ATOM 2465 N N . ALA B 1 70 ? 17.141 -20.812 -18.422 1 96.62 70 ALA B N 1
ATOM 2466 C CA . ALA B 1 70 ? 17.516 -19.406 -18.5 1 96.62 70 ALA B CA 1
ATOM 2467 C C . ALA B 1 70 ? 18.906 -19.234 -19.109 1 96.62 70 ALA B C 1
ATOM 2469 O O . ALA B 1 70 ? 19.109 -18.391 -19.984 1 96.62 70 ALA B O 1
ATOM 2470 N N . ARG B 1 71 ? 19.844 -20.062 -18.688 1 98.12 71 ARG B N 1
ATOM 2471 C CA . ARG B 1 71 ? 21.219 -20.031 -19.188 1 98.12 71 ARG B CA 1
ATOM 2472 C C . ARG B 1 71 ? 21.266 -20.328 -20.672 1 98.12 71 ARG B C 1
ATOM 2474 O O . ARG B 1 71 ? 22.062 -19.734 -21.406 1 98.12 71 ARG B O 1
ATOM 2481 N N . ALA B 1 72 ? 20.469 -21.234 -21.062 1 97.81 72 ALA B N 1
ATOM 2482 C CA . ALA B 1 72 ? 20.438 -21.625 -22.469 1 97.81 72 ALA B CA 1
ATOM 2483 C C . ALA B 1 72 ? 19.859 -20.484 -23.328 1 97.81 72 ALA B C 1
ATOM 2485 O O . ALA B 1 72 ? 20.328 -20.25 -24.453 1 97.81 72 ALA B O 1
ATOM 2486 N N . LYS B 1 73 ? 18.875 -19.828 -22.844 1 96.81 73 LYS B N 1
ATOM 2487 C CA . LYS B 1 73 ? 18.203 -18.75 -23.578 1 96.81 73 LYS B CA 1
ATOM 2488 C C . LYS B 1 73 ? 19.047 -17.484 -23.594 1 96.81 73 LYS B C 1
ATOM 2490 O O . LYS B 1 73 ? 19.094 -16.781 -24.609 1 96.81 73 LYS B O 1
ATOM 2495 N N . TYR B 1 74 ? 19.594 -17.188 -22.469 1 97.62 74 TYR B N 1
ATOM 2496 C CA . TYR B 1 74 ? 20.312 -15.93 -22.297 1 97.62 74 TYR B CA 1
ATOM 2497 C C . TYR B 1 74 ? 21.719 -16.188 -21.719 1 97.62 74 TYR B C 1
ATOM 2499 O O . TYR B 1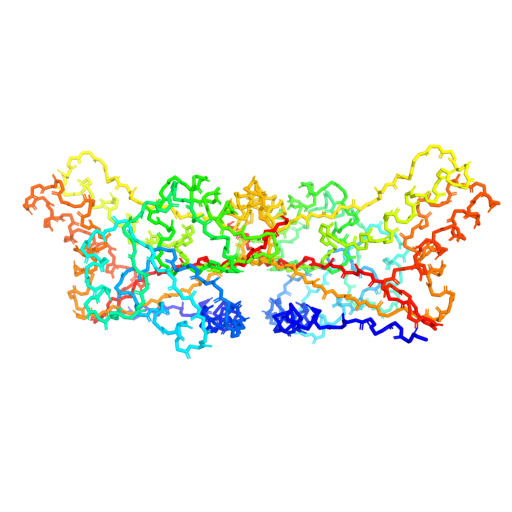 74 ? 21.969 -15.914 -20.547 1 97.62 74 TYR B O 1
ATOM 2507 N N . THR B 1 75 ? 22.688 -16.469 -22.531 1 96.56 75 THR B N 1
ATOM 2508 C CA . THR B 1 75 ? 24 -16.969 -22.172 1 96.56 75 THR B CA 1
ATOM 2509 C C . THR B 1 75 ? 24.859 -15.844 -21.578 1 96.56 75 THR B C 1
ATOM 2511 O O . THR B 1 75 ? 25.844 -16.109 -20.891 1 96.56 75 THR B O 1
ATOM 2514 N N . GLN B 1 76 ? 24.469 -14.672 -21.766 1 95.5 76 GLN B N 1
ATOM 2515 C CA . GLN B 1 76 ? 25.328 -13.555 -21.391 1 95.5 76 GLN B CA 1
ATOM 2516 C C . GLN B 1 76 ? 24.969 -13.039 -20 1 95.5 76 GLN B C 1
ATOM 2518 O O . GLN B 1 76 ? 25.672 -12.195 -19.438 1 95.5 76 GLN B O 1
ATOM 2523 N N . LEU B 1 77 ? 23.891 -13.492 -19.469 1 97.44 77 LEU B N 1
ATOM 2524 C CA . LEU B 1 77 ? 23.469 -13.016 -18.156 1 97.44 77 LEU B CA 1
ATOM 2525 C C . LEU B 1 77 ? 23.922 -13.969 -17.062 1 97.44 77 LEU B C 1
ATOM 2527 O O . LEU B 1 77 ? 24.328 -15.102 -17.344 1 97.44 77 LEU B O 1
ATOM 2531 N N . ASP B 1 78 ? 23.938 -13.492 -15.828 1 98.06 78 ASP B N 1
ATOM 2532 C CA . ASP B 1 78 ? 24.359 -14.266 -14.664 1 98.06 78 ASP B CA 1
ATOM 2533 C C . ASP B 1 78 ? 23.172 -14.977 -14.023 1 98.06 78 ASP B C 1
ATOM 2535 O O . ASP B 1 78 ? 22.219 -14.328 -13.586 1 98.06 78 ASP B O 1
ATOM 2539 N N . TRP B 1 79 ? 23.25 -16.281 -14 1 98.38 79 TRP B N 1
ATOM 2540 C CA . TRP B 1 79 ? 22.188 -17.109 -13.453 1 98.38 79 TRP B CA 1
ATOM 2541 C C . TRP B 1 79 ? 22.719 -17.969 -12.305 1 98.38 79 TRP B C 1
ATOM 2543 O O . TRP B 1 79 ? 23.766 -18.594 -12.414 1 98.38 79 TRP B O 1
ATOM 2553 N N . ARG B 1 80 ? 21.891 -18.094 -11.195 1 98.44 80 ARG B N 1
ATOM 2554 C CA . ARG B 1 80 ? 22.328 -18.859 -10.031 1 98.44 80 ARG B CA 1
ATOM 2555 C C . ARG B 1 80 ? 21.156 -19.656 -9.445 1 98.44 80 ARG B C 1
ATOM 2557 O O . ARG B 1 80 ? 20.047 -19.125 -9.297 1 98.44 80 ARG B O 1
ATOM 2564 N N . VAL B 1 81 ? 21.453 -20.922 -9.164 1 98.62 81 VAL B N 1
ATOM 2565 C CA . VAL B 1 81 ? 20.5 -21.672 -8.352 1 98.62 81 VAL B CA 1
ATOM 2566 C C . VAL B 1 81 ? 20.609 -21.234 -6.895 1 98.62 81 VAL B C 1
ATOM 2568 O O . VAL B 1 81 ? 21.688 -21.344 -6.293 1 98.62 81 VAL B O 1
ATOM 2571 N N . ALA B 1 82 ? 19.562 -20.719 -6.34 1 98.62 82 ALA B N 1
ATOM 2572 C CA . ALA B 1 82 ? 19.578 -20.25 -4.957 1 98.62 82 ALA B CA 1
ATOM 2573 C C . ALA B 1 82 ? 18.188 -20.25 -4.348 1 98.62 82 ALA B C 1
ATOM 2575 O O . ALA B 1 82 ? 17.203 -20.031 -5.047 1 98.62 82 ALA B O 1
ATOM 2576 N N . ASP B 1 83 ? 18.141 -20.531 -3.062 1 98.56 83 ASP B N 1
ATOM 2577 C CA . ASP B 1 83 ? 16.906 -20.391 -2.289 1 98.56 83 ASP B CA 1
ATOM 2578 C C . ASP B 1 83 ? 16.703 -18.938 -1.837 1 98.56 83 ASP B C 1
ATOM 2580 O O . ASP B 1 83 ? 17.422 -18.453 -0.97 1 98.56 83 ASP B O 1
ATOM 2584 N N . GLY B 1 84 ? 15.719 -18.344 -2.385 1 98.56 84 GLY B N 1
ATOM 2585 C CA . GLY B 1 84 ? 15.461 -16.953 -2.1 1 98.56 84 GLY B CA 1
ATOM 2586 C C . GLY B 1 84 ? 15.102 -16.688 -0.648 1 98.56 84 GLY B C 1
ATOM 2587 O O . GLY B 1 84 ? 15.102 -15.539 -0.199 1 98.56 84 GLY B O 1
ATOM 2588 N N . GLN B 1 85 ? 14.875 -17.688 0.114 1 98.69 85 GLN B N 1
ATOM 2589 C CA . GLN B 1 85 ? 14.477 -17.562 1.512 1 98.69 85 GLN B CA 1
ATOM 2590 C C . GLN B 1 85 ? 15.695 -17.484 2.426 1 98.69 85 GLN B C 1
ATOM 2592 O O . GLN B 1 85 ? 15.562 -17.234 3.625 1 98.69 85 GLN B O 1
ATOM 2597 N N . SER B 1 86 ? 16.875 -17.703 1.825 1 98.38 86 SER B N 1
ATOM 2598 C CA . SER B 1 86 ? 18.078 -17.672 2.65 1 98.38 86 SER B CA 1
ATOM 2599 C C . SER B 1 86 ? 19.281 -17.141 1.862 1 98.38 86 SER B C 1
ATOM 2601 O O . SER B 1 86 ? 20.375 -17.031 2.396 1 98.38 86 SER B O 1
ATOM 2603 N N . TYR B 1 87 ? 19.109 -16.75 0.697 1 98.25 87 TYR B N 1
ATOM 2604 C CA . TYR B 1 87 ? 20.156 -16.266 -0.196 1 98.25 87 TYR B CA 1
ATOM 2605 C C . TYR B 1 87 ? 20.578 -14.852 0.182 1 98.25 87 TYR B C 1
ATOM 2607 O O . TYR B 1 87 ? 19.734 -14 0.488 1 98.25 87 TYR B O 1
ATOM 2615 N N . ILE B 1 88 ? 21.875 -14.602 0.212 1 98.19 88 ILE B N 1
ATOM 2616 C CA . ILE B 1 88 ? 22.422 -13.258 0.353 1 98.19 88 ILE B CA 1
ATOM 2617 C C . ILE B 1 88 ? 23.391 -12.977 -0.785 1 98.19 88 ILE B C 1
ATOM 2619 O O . ILE B 1 88 ? 24.375 -13.711 -0.968 1 98.19 88 ILE B O 1
ATOM 2623 N N . SER B 1 89 ? 23.062 -11.93 -1.499 1 97.75 89 SER B N 1
ATOM 2624 C CA . SER B 1 89 ? 23.922 -11.586 -2.621 1 97.75 89 SER B CA 1
ATOM 2625 C C . SER B 1 89 ? 25.312 -11.148 -2.139 1 97.75 89 SER B C 1
ATOM 2627 O O . SER B 1 89 ? 25.438 -10.516 -1.09 1 97.75 89 SER B O 1
ATOM 2629 N N . GLU B 1 90 ? 26.312 -11.484 -2.9 1 95.25 90 GLU B N 1
ATOM 2630 C CA . GLU B 1 90 ? 27.672 -11.062 -2.578 1 95.25 90 GLU B CA 1
ATOM 2631 C C . GLU B 1 90 ? 27.828 -9.555 -2.688 1 95.25 90 GLU B C 1
ATOM 2633 O O . GLU B 1 90 ? 28.375 -8.914 -1.784 1 95.25 90 GLU B O 1
ATOM 2638 N N . ASP B 1 91 ? 27.375 -9.062 -3.814 1 95.06 91 ASP B N 1
ATOM 2639 C CA . ASP B 1 91 ? 27.375 -7.621 -4.016 1 95.06 91 ASP B CA 1
ATOM 2640 C C . ASP B 1 91 ? 26 -7.02 -3.727 1 95.06 91 ASP B C 1
ATOM 2642 O O . ASP B 1 91 ? 24.984 -7.559 -4.156 1 95.06 91 ASP B O 1
ATOM 2646 N N . ALA B 1 92 ? 26.094 -5.875 -3.012 1 96.69 92 ALA B N 1
ATOM 2647 C CA . ALA B 1 92 ? 24.828 -5.199 -2.73 1 96.69 92 ALA B CA 1
ATOM 2648 C C . ALA B 1 92 ? 24.172 -4.707 -4.016 1 96.69 92 ALA B C 1
ATOM 2650 O O . ALA B 1 92 ? 24.828 -4.141 -4.887 1 96.69 92 ALA B O 1
ATOM 2651 N N . ALA B 1 93 ? 22.953 -4.965 -4.152 1 98.56 93 ALA B N 1
ATOM 2652 C CA . ALA B 1 93 ? 22.219 -4.594 -5.359 1 98.56 93 ALA B CA 1
ATOM 2653 C C . ALA B 1 93 ? 21.562 -3.225 -5.207 1 98.56 93 ALA B C 1
ATOM 2655 O O . ALA B 1 93 ? 21.281 -2.785 -4.086 1 98.56 93 ALA B O 1
ATOM 2656 N N . ASP B 1 94 ? 21.328 -2.596 -6.387 1 98.56 94 ASP B N 1
ATOM 2657 C CA . ASP B 1 94 ? 20.578 -1.347 -6.434 1 98.56 94 ASP B CA 1
ATOM 2658 C C . ASP B 1 94 ? 19.078 -1.606 -6.363 1 98.56 94 ASP B C 1
ATOM 2660 O O . ASP B 1 94 ? 18.312 -0.765 -5.879 1 98.56 94 ASP B O 1
ATOM 2664 N N . ALA B 1 95 ? 18.719 -2.779 -6.871 1 98.62 95 ALA B N 1
ATOM 2665 C CA . ALA B 1 95 ? 17.297 -3.109 -6.898 1 98.62 95 ALA B CA 1
ATOM 2666 C C . ALA B 1 95 ? 17.078 -4.621 -6.918 1 98.62 95 ALA B C 1
ATOM 2668 O O . ALA B 1 95 ? 17.922 -5.367 -7.426 1 98.62 95 ALA B O 1
ATOM 2669 N N . ILE B 1 96 ? 16.031 -5.027 -6.32 1 98.81 96 ILE B N 1
ATOM 2670 C CA . ILE B 1 96 ? 1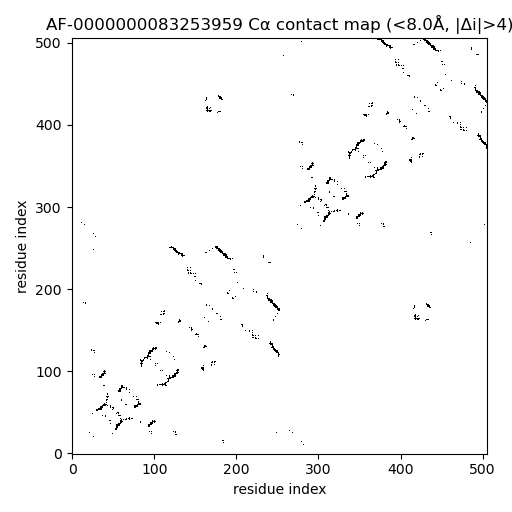5.508 -6.379 -6.441 1 98.81 96 ILE B CA 1
ATOM 2671 C C . ILE B 1 96 ? 14.156 -6.348 -7.145 1 98.81 96 ILE B C 1
ATOM 2673 O O . ILE B 1 96 ? 13.289 -5.535 -6.801 1 98.81 96 ILE B O 1
ATOM 2677 N N . PHE B 1 97 ? 14.07 -7.156 -8.156 1 98.25 97 PHE B N 1
ATOM 2678 C CA . PHE B 1 97 ? 12.852 -7.359 -8.922 1 98.25 97 PHE B CA 1
ATOM 2679 C C . PHE B 1 97 ? 12.328 -8.781 -8.742 1 98.25 97 PHE B C 1
ATOM 2681 O O . PHE B 1 97 ? 13.094 -9.742 -8.828 1 98.25 97 PHE B O 1
ATOM 2688 N N . SER B 1 98 ? 11.031 -8.914 -8.398 1 98.44 98 SER B N 1
ATOM 2689 C CA . SER B 1 98 ? 10.438 -10.242 -8.273 1 98.44 98 SER B CA 1
ATOM 2690 C C . SER B 1 98 ? 9.016 -10.266 -8.812 1 98.44 98 SER B C 1
ATOM 2692 O O . SER B 1 98 ? 8.172 -9.477 -8.391 1 98.44 98 SER B O 1
ATOM 2694 N N . ASN B 1 99 ? 8.836 -11.125 -9.727 1 96.25 99 ASN B N 1
ATOM 2695 C CA . ASN B 1 99 ? 7.508 -11.273 -10.312 1 96.25 99 ASN B CA 1
ATOM 2696 C C . ASN B 1 99 ? 7.047 -12.727 -10.289 1 96.25 99 ASN B C 1
ATOM 2698 O O . ASN B 1 99 ? 7.684 -13.594 -10.898 1 96.25 99 ASN B O 1
ATOM 2702 N N . ALA B 1 100 ? 5.906 -12.898 -9.586 1 95.5 100 ALA B N 1
ATOM 2703 C CA . ALA B 1 100 ? 5.227 -14.195 -9.57 1 95.5 100 ALA B CA 1
ATOM 2704 C C . ALA B 1 100 ? 6.102 -15.266 -8.93 1 95.5 100 ALA B C 1
ATOM 2706 O O . ALA B 1 100 ? 6.113 -16.422 -9.375 1 95.5 100 ALA B O 1
ATOM 2707 N N . ALA B 1 101 ? 6.82 -14.953 -7.883 1 97.19 101 ALA B N 1
ATOM 2708 C CA . ALA B 1 101 ? 7.734 -15.914 -7.277 1 97.19 101 ALA B CA 1
ATOM 2709 C C . ALA B 1 101 ? 7.582 -15.938 -5.758 1 97.19 101 ALA B C 1
ATOM 2711 O O . ALA B 1 101 ? 7.574 -17.016 -5.145 1 97.19 101 ALA B O 1
ATOM 2712 N N . LEU B 1 102 ? 7.375 -14.789 -5.152 1 98.56 102 LEU B N 1
ATOM 2713 C CA . LEU B 1 102 ? 7.477 -14.664 -3.701 1 98.56 102 LEU B CA 1
ATOM 2714 C C . LEU B 1 102 ? 6.375 -15.453 -3.008 1 98.56 102 LEU B C 1
ATOM 2716 O O . LEU B 1 102 ? 6.543 -15.898 -1.869 1 98.56 102 LEU B O 1
ATOM 2720 N N . HIS B 1 103 ? 5.23 -15.656 -3.678 1 97.88 103 HIS B N 1
ATOM 2721 C CA . HIS B 1 103 ? 4.156 -16.406 -3.041 1 97.88 103 HIS B CA 1
ATOM 2722 C C . HIS B 1 103 ? 4.5 -17.891 -2.939 1 97.88 103 HIS B C 1
ATOM 2724 O O . HIS B 1 103 ? 3.822 -18.641 -2.24 1 97.88 103 HIS B O 1
ATOM 2730 N N . TRP B 1 104 ? 5.586 -18.375 -3.551 1 96.06 104 TRP B N 1
ATOM 2731 C CA . TRP B 1 104 ? 6.047 -19.766 -3.424 1 96.06 104 TRP B CA 1
ATOM 2732 C C . TRP B 1 104 ? 7.055 -19.891 -2.289 1 96.06 104 TRP B C 1
ATOM 2734 O O . TRP B 1 104 ? 7.488 -21 -1.96 1 96.06 104 TRP B O 1
ATOM 2744 N N . MET B 1 105 ? 7.492 -18.828 -1.754 1 97.75 105 MET B N 1
ATOM 2745 C CA . MET B 1 105 ? 8.445 -18.797 -0.649 1 97.75 105 MET B CA 1
ATOM 2746 C C . MET B 1 105 ? 7.727 -18.688 0.69 1 97.75 105 MET B C 1
ATOM 2748 O O . MET B 1 105 ? 7.504 -17.578 1.188 1 97.75 105 MET B O 1
ATOM 2752 N N . THR B 1 106 ? 7.492 -19.797 1.36 1 97 106 THR B N 1
ATOM 2753 C CA . THR B 1 106 ? 6.59 -19.859 2.504 1 97 106 THR B CA 1
ATOM 2754 C C . THR B 1 106 ? 7.285 -19.359 3.77 1 97 106 THR B C 1
ATOM 2756 O O . THR B 1 106 ? 6.629 -19.031 4.758 1 97 106 THR B O 1
ATOM 2759 N N . ASP B 1 107 ? 8.594 -19.406 3.805 1 98.44 107 ASP B N 1
ATOM 2760 C CA . ASP B 1 107 ? 9.312 -18.656 4.832 1 98.44 107 ASP B CA 1
ATOM 2761 C C . ASP B 1 107 ? 9.43 -17.172 4.445 1 98.44 107 ASP B C 1
ATOM 2763 O O . ASP B 1 107 ? 10.516 -16.703 4.102 1 98.44 107 ASP B O 1
ATOM 2767 N N . ALA B 1 108 ? 8.32 -16.516 4.594 1 98.56 108 ALA B N 1
ATOM 2768 C CA . ALA B 1 108 ? 8.234 -15.141 4.133 1 98.56 108 ALA B CA 1
ATOM 2769 C C . ALA B 1 108 ? 9.203 -14.242 4.898 1 98.56 108 ALA B C 1
ATOM 2771 O O . ALA B 1 108 ? 9.766 -13.297 4.336 1 98.56 108 ALA B O 1
ATOM 2772 N N . GLU B 1 109 ? 9.367 -14.469 6.172 1 98.69 109 GLU B N 1
ATOM 2773 C CA . GLU B 1 109 ? 10.32 -13.703 6.969 1 98.69 109 GLU B CA 1
ATOM 2774 C C . GLU B 1 109 ? 11.742 -13.891 6.461 1 98.69 109 GLU B C 1
ATOM 2776 O O . GLU B 1 109 ? 12.5 -12.922 6.324 1 98.69 109 GLU B O 1
ATOM 2781 N N . GLY B 1 110 ? 12.078 -15.148 6.203 1 98.81 110 GLY B N 1
ATOM 2782 C CA . GLY B 1 110 ? 13.391 -15.43 5.637 1 98.81 110 GLY B CA 1
ATOM 2783 C C . GLY B 1 110 ? 13.609 -14.75 4.297 1 98.81 110 GLY B C 1
ATOM 2784 O O . GLY B 1 110 ? 14.68 -14.188 4.051 1 98.81 110 GLY B O 1
ATOM 2785 N N . ALA B 1 111 ? 12.625 -14.805 3.443 1 98.88 111 ALA B N 1
ATOM 2786 C CA . ALA B 1 111 ? 12.727 -14.18 2.131 1 98.88 111 ALA B CA 1
ATOM 2787 C C . ALA B 1 111 ? 12.93 -12.672 2.26 1 98.88 111 ALA B C 1
ATOM 2789 O O . ALA B 1 111 ? 13.797 -12.094 1.602 1 98.88 111 ALA B O 1
ATOM 2790 N N . ALA B 1 112 ? 12.164 -12.039 3.121 1 98.88 112 ALA B N 1
ATOM 2791 C CA . ALA B 1 112 ? 12.258 -10.602 3.33 1 98.88 112 ALA B CA 1
ATOM 2792 C C . ALA B 1 112 ? 13.633 -10.219 3.877 1 98.88 112 ALA B C 1
ATOM 2794 O O . ALA B 1 112 ? 14.242 -9.25 3.42 1 98.88 112 ALA B O 1
ATOM 2795 N N . GLY B 1 113 ? 14.039 -10.93 4.871 1 98.75 113 GLY B N 1
ATOM 2796 C CA . GLY B 1 113 ? 15.359 -10.688 5.418 1 98.75 113 GLY B CA 1
ATOM 2797 C C . GLY B 1 113 ? 16.469 -10.844 4.391 1 98.75 113 GLY B C 1
ATOM 2798 O O . GLY B 1 113 ? 17.406 -10.031 4.348 1 98.75 113 GLY B O 1
ATOM 2799 N N . SER B 1 114 ? 16.375 -11.883 3.594 1 98.88 114 SER B N 1
ATOM 2800 C CA . SER B 1 114 ? 17.359 -12.148 2.551 1 98.88 114 SER B CA 1
ATOM 2801 C C . SER B 1 114 ? 17.391 -11.031 1.518 1 98.88 114 SER B C 1
ATOM 2803 O O . SER B 1 114 ? 18.453 -10.562 1.129 1 98.88 114 SER B O 1
ATOM 2805 N N . MET B 1 115 ? 16.234 -10.578 1.102 1 98.88 115 MET B N 1
ATOM 2806 C CA . MET B 1 115 ? 16.156 -9.477 0.144 1 98.88 115 MET B CA 1
ATOM 2807 C C . MET B 1 115 ? 16.734 -8.195 0.73 1 98.88 115 MET B C 1
ATOM 2809 O O . MET B 1 115 ? 17.531 -7.516 0.073 1 98.88 115 MET B O 1
ATOM 2813 N N . SER B 1 116 ? 16.391 -7.945 1.95 1 98.81 116 SER B N 1
ATOM 2814 C CA . SER B 1 116 ? 16.922 -6.766 2.619 1 98.81 116 SER B CA 1
ATOM 2815 C C . SER B 1 116 ? 18.438 -6.816 2.705 1 98.81 116 SER B C 1
ATOM 2817 O O . SER B 1 116 ? 19.125 -5.828 2.404 1 98.81 116 SER B O 1
ATOM 2819 N N . ALA B 1 117 ? 18.953 -7.93 3.078 1 98.69 117 ALA B N 1
ATOM 2820 C CA . ALA B 1 117 ? 20.391 -8.102 3.236 1 98.69 117 ALA B CA 1
ATOM 2821 C C . ALA B 1 117 ? 21.109 -7.965 1.897 1 98.69 117 ALA B C 1
ATOM 2823 O O . ALA B 1 117 ? 22.297 -7.617 1.853 1 98.69 117 ALA B O 1
ATOM 2824 N N . SER B 1 118 ? 20.422 -8.1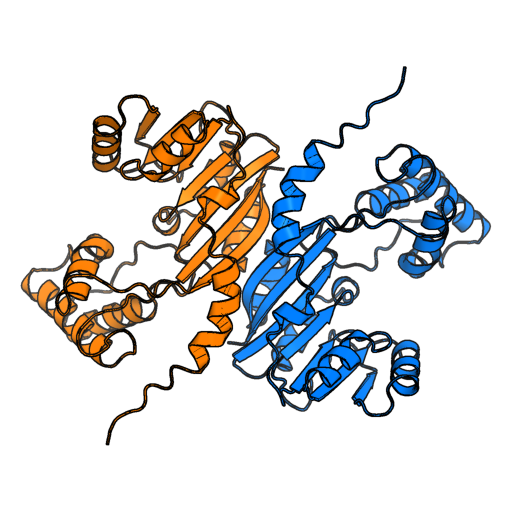88 0.828 1 98.81 118 SER B N 1
ATOM 2825 C CA . SER B 1 118 ? 21.016 -8.203 -0.501 1 98.81 118 SER B CA 1
ATOM 2826 C C . SER B 1 118 ? 20.953 -6.824 -1.152 1 98.81 118 SER B C 1
ATOM 2828 O O . SER B 1 118 ? 21.562 -6.602 -2.201 1 98.81 118 SER B O 1
ATOM 2830 N N . LEU B 1 119 ? 20.219 -5.938 -0.548 1 98.75 119 LEU B N 1
ATOM 2831 C CA . LEU B 1 119 ? 20.094 -4.578 -1.061 1 98.75 119 LEU B CA 1
ATOM 2832 C C . LEU B 1 119 ? 21.109 -3.648 -0.391 1 98.75 119 LEU B C 1
ATOM 2834 O O . LEU B 1 119 ? 21.359 -3.76 0.811 1 98.75 119 LEU B O 1
ATOM 2838 N N . ARG B 1 120 ? 21.625 -2.703 -1.117 1 98.44 120 ARG B N 1
ATOM 2839 C CA . ARG B 1 120 ? 22.359 -1.6 -0.492 1 98.44 120 ARG B CA 1
ATOM 2840 C C . ARG B 1 120 ? 21.391 -0.644 0.208 1 98.44 120 ARG B C 1
ATOM 2842 O O . ARG B 1 120 ? 20.203 -0.588 -0.128 1 98.44 120 ARG B O 1
ATOM 2849 N N . PRO B 1 121 ? 21.969 0.086 1.172 1 97.75 121 PRO B N 1
ATOM 2850 C CA . PRO B 1 121 ? 21.109 1.161 1.684 1 97.75 121 PRO B CA 1
ATOM 2851 C C . PRO B 1 121 ? 20.578 2.068 0.578 1 97.75 121 PRO B C 1
ATOM 2853 O O . PRO B 1 121 ? 21.328 2.465 -0.318 1 97.75 121 PRO B O 1
ATOM 2856 N N . GLY B 1 122 ? 19.312 2.311 0.601 1 97 122 GLY B N 1
ATOM 2857 C CA . GLY B 1 122 ? 18.688 3.119 -0.439 1 97 122 GLY B CA 1
ATOM 2858 C C . GLY B 1 122 ? 18.25 2.309 -1.641 1 97 122 GLY B C 1
ATOM 2859 O O . GLY B 1 122 ? 17.547 2.818 -2.516 1 97 122 GLY B O 1
ATOM 2860 N N . GLY B 1 123 ? 18.656 1.004 -1.715 1 98.31 123 GLY B N 1
ATOM 2861 C CA . GLY B 1 123 ? 18.172 0.116 -2.762 1 98.31 123 GLY B CA 1
ATOM 2862 C C . GLY B 1 123 ? 16.703 -0.188 -2.648 1 98.31 123 GLY B C 1
ATOM 2863 O O . GLY B 1 123 ? 16.094 -0.01 -1.584 1 98.31 123 GLY B O 1
ATOM 2864 N N . ARG B 1 124 ? 16.094 -0.644 -3.783 1 98.12 124 ARG B N 1
ATOM 2865 C CA . ARG B 1 124 ? 14.641 -0.793 -3.74 1 98.12 124 ARG B CA 1
ATOM 2866 C C . ARG B 1 124 ? 14.219 -2.207 -4.129 1 98.12 124 ARG B C 1
ATOM 2868 O O . ARG B 1 124 ? 14.938 -2.893 -4.863 1 98.12 124 ARG B O 1
ATOM 2875 N N . LEU B 1 125 ? 13.148 -2.615 -3.566 1 98.69 125 LEU B N 1
ATOM 2876 C CA . LEU B 1 125 ? 12.43 -3.832 -3.916 1 98.69 125 LEU B CA 1
ATOM 2877 C C . LEU B 1 125 ? 11.156 -3.504 -4.691 1 98.69 125 LEU B C 1
ATOM 2879 O O . LEU B 1 125 ? 10.367 -2.658 -4.266 1 98.69 125 LEU B O 1
ATOM 2883 N N . VAL B 1 126 ? 10.953 -4.094 -5.84 1 98 126 VAL B N 1
ATOM 2884 C CA . VAL B 1 126 ? 9.719 -4.059 -6.605 1 98 126 VAL B CA 1
ATOM 2885 C C . VAL B 1 126 ? 9.242 -5.484 -6.887 1 98 126 VAL B C 1
ATOM 2887 O O . VAL B 1 126 ? 9.945 -6.262 -7.535 1 98 126 VAL B O 1
ATOM 2890 N N . ALA B 1 127 ? 8.07 -5.785 -6.395 1 98.25 127 ALA B N 1
ATOM 2891 C CA . ALA B 1 127 ? 7.637 -7.176 -6.516 1 98.25 127 ALA B CA 1
ATOM 2892 C C . ALA B 1 127 ? 6.137 -7.258 -6.781 1 98.25 127 ALA B C 1
ATOM 2894 O O . ALA B 1 127 ? 5.383 -6.355 -6.406 1 98.25 127 ALA B O 1
ATOM 2895 N N . GLU B 1 128 ? 5.727 -8.297 -7.465 1 97.5 128 GLU B N 1
ATOM 2896 C CA . GLU B 1 128 ? 4.332 -8.688 -7.648 1 97.5 128 GLU B CA 1
ATOM 2897 C C . GLU B 1 128 ? 4.152 -10.188 -7.449 1 97.5 128 GLU B C 1
ATOM 2899 O O . GLU B 1 128 ? 4.914 -10.992 -7.996 1 97.5 128 GLU B O 1
ATOM 2904 N N . PHE B 1 129 ? 3.207 -10.555 -6.625 1 97.62 129 PHE B N 1
ATOM 2905 C CA . PHE B 1 129 ? 2.92 -11.953 -6.352 1 97.62 129 PHE B CA 1
ATOM 2906 C C . PHE B 1 129 ? 1.492 -12.125 -5.848 1 97.62 129 PHE B C 1
ATOM 2908 O O . PHE B 1 129 ? 0.708 -11.172 -5.855 1 97.62 129 PHE B O 1
ATOM 2915 N N . GLY B 1 130 ? 1.115 -13.328 -5.578 1 97.81 130 GLY B N 1
ATOM 2916 C CA . GLY B 1 130 ? -0.259 -13.578 -5.172 1 97.81 130 GLY B CA 1
ATOM 2917 C C . GLY B 1 130 ? -0.623 -12.922 -3.855 1 97.81 130 GLY B C 1
ATOM 2918 O O . GLY B 1 130 ? 0.132 -13.008 -2.885 1 97.81 130 GLY B O 1
ATOM 2919 N N . ALA B 1 131 ? -1.776 -12.266 -3.865 1 98.25 131 ALA B N 1
ATOM 2920 C CA . ALA B 1 131 ? -2.305 -11.641 -2.658 1 98.25 131 ALA B CA 1
ATOM 2921 C C . ALA B 1 131 ? -3.24 -12.586 -1.91 1 98.25 131 ALA B C 1
ATOM 2923 O O . ALA B 1 131 ? -3.441 -13.727 -2.328 1 98.25 131 ALA B O 1
ATOM 2924 N N . ALA B 1 132 ? -3.805 -12.141 -0.82 1 97.5 132 ALA B N 1
ATOM 2925 C CA . ALA B 1 132 ? -4.613 -12.953 0.087 1 97.5 132 ALA B CA 1
ATOM 2926 C C . ALA B 1 132 ? -5.809 -13.562 -0.64 1 97.5 132 ALA B C 1
ATOM 2928 O O . ALA B 1 132 ? -6.227 -14.68 -0.328 1 97.5 132 ALA B O 1
ATOM 2929 N N . GLY B 1 133 ? -6.312 -12.906 -1.63 1 96.69 133 GLY B N 1
ATOM 2930 C CA . GLY B 1 133 ? -7.488 -13.398 -2.33 1 96.69 133 GLY B CA 1
ATOM 2931 C C . GLY B 1 133 ? -7.152 -14.141 -3.611 1 96.69 133 GLY B C 1
ATOM 2932 O O . GLY B 1 133 ? -8.047 -14.508 -4.379 1 96.69 133 GLY B O 1
ATOM 2933 N N . ASN B 1 134 ? -5.848 -14.398 -3.793 1 97.31 134 ASN B N 1
ATOM 2934 C CA . ASN B 1 134 ? -5.426 -15.023 -5.043 1 97.31 134 ASN B CA 1
ATOM 2935 C C . ASN B 1 134 ? -5.988 -16.438 -5.184 1 97.31 134 ASN B C 1
ATOM 2937 O O . ASN B 1 134 ? -5.828 -17.266 -4.285 1 97.31 134 ASN B O 1
ATOM 2941 N N . ILE B 1 135 ? -6.711 -16.656 -6.316 1 96.69 135 ILE B N 1
ATOM 2942 C CA . ILE B 1 135 ? -7.305 -17.938 -6.715 1 96.69 135 ILE B CA 1
ATOM 2943 C C . ILE B 1 135 ? -8.195 -18.469 -5.59 1 96.69 135 ILE B C 1
ATOM 2945 O O . ILE B 1 135 ? -8.195 -19.656 -5.309 1 96.69 135 ILE B O 1
ATOM 2949 N N . ARG B 1 136 ? -8.828 -17.609 -4.938 1 97.44 136 ARG B N 1
ATOM 2950 C CA . ARG B 1 136 ? -9.664 -17.984 -3.793 1 97.44 136 ARG B CA 1
ATOM 2951 C C . ARG B 1 136 ? -10.703 -19.016 -4.188 1 97.44 136 ARG B C 1
ATOM 2953 O O . ARG B 1 136 ? -10.859 -20.047 -3.52 1 97.44 136 ARG B O 1
ATOM 2960 N N . LEU B 1 137 ? -11.461 -18.781 -5.277 1 97.62 137 LEU B N 1
ATOM 2961 C CA . LEU B 1 137 ? -12.508 -19.703 -5.695 1 97.62 137 LEU B CA 1
ATOM 2962 C C . LEU B 1 137 ? -11.914 -21.062 -6.09 1 97.62 137 LEU B C 1
ATOM 2964 O O . LEU B 1 137 ? -12.492 -22.109 -5.781 1 97.62 137 LEU B O 1
ATOM 2968 N N . ILE B 1 138 ? -10.805 -21.016 -6.746 1 97.19 138 ILE B N 1
ATOM 2969 C CA . ILE B 1 138 ? -10.141 -22.25 -7.145 1 97.19 138 ILE B CA 1
ATOM 2970 C C . ILE B 1 138 ? -9.719 -23.031 -5.902 1 97.19 138 ILE B C 1
ATOM 2972 O O . ILE B 1 138 ? -9.953 -24.25 -5.812 1 97.19 138 ILE B O 1
ATOM 2976 N N . ARG B 1 139 ? -9.117 -22.375 -4.957 1 96.94 139 ARG B N 1
ATOM 2977 C CA . ARG B 1 139 ? -8.68 -23.031 -3.73 1 96.94 139 ARG B CA 1
ATOM 2978 C C . ARG B 1 139 ? -9.867 -23.594 -2.955 1 96.94 139 ARG B C 1
ATOM 2980 O O . ARG B 1 139 ? -9.789 -24.703 -2.416 1 96.94 139 ARG B O 1
ATOM 2987 N N . GLU B 1 140 ? -10.938 -22.844 -2.896 1 97.06 140 GLU B N 1
ATOM 2988 C CA . GLU B 1 140 ? -12.141 -23.297 -2.197 1 97.06 140 GLU B CA 1
ATOM 2989 C C . GLU B 1 140 ? -12.719 -24.547 -2.859 1 97.06 140 GLU B C 1
ATOM 2991 O O . GLU B 1 140 ? -13.078 -25.5 -2.178 1 97.06 140 GLU B O 1
ATOM 2996 N N . ALA B 1 141 ? -12.781 -24.5 -4.148 1 97.5 141 ALA B N 1
ATOM 2997 C CA . ALA B 1 141 ? -13.312 -25.641 -4.887 1 97.5 141 ALA B CA 1
ATOM 2998 C C . ALA B 1 141 ? -12.414 -26.859 -4.715 1 97.5 141 ALA B C 1
ATOM 3000 O O . ALA B 1 141 ? -12.906 -27.984 -4.551 1 97.5 141 ALA B O 1
ATOM 3001 N N . LEU B 1 142 ? -11.141 -26.656 -4.84 1 96.31 142 LEU B N 1
ATOM 3002 C CA . LEU B 1 142 ? -10.188 -27.75 -4.656 1 96.31 142 LEU B CA 1
ATOM 3003 C C . LEU B 1 142 ? -10.312 -28.344 -3.256 1 96.31 142 LEU B C 1
ATOM 3005 O O . LEU B 1 142 ? -10.289 -29.562 -3.094 1 96.31 142 LEU B O 1
ATOM 3009 N N . GLY B 1 143 ? -10.461 -27.531 -2.275 1 96.25 143 GLY B N 1
ATOM 3010 C CA . GLY B 1 143 ? -10.664 -28 -0.915 1 96.25 143 GLY B CA 1
ATOM 3011 C C . GLY B 1 143 ? -11.922 -28.828 -0.756 1 96.25 143 GLY B C 1
ATOM 3012 O O . GLY B 1 143 ? -11.906 -29.875 -0.11 1 96.25 143 GLY B O 1
ATOM 3013 N N . ALA B 1 144 ? -12.961 -28.391 -1.347 1 96.75 144 ALA B N 1
ATOM 3014 C CA . ALA B 1 144 ? -14.234 -29.078 -1.268 1 96.75 144 ALA B CA 1
ATOM 3015 C C . ALA B 1 144 ? -14.188 -30.406 -2.035 1 96.75 144 ALA B C 1
ATOM 3017 O O . ALA B 1 144 ? -14.867 -31.359 -1.669 1 96.75 144 ALA B O 1
ATOM 3018 N N . ALA B 1 145 ? -13.375 -30.406 -3.057 1 96.81 145 ALA B N 1
ATOM 3019 C CA . ALA B 1 145 ? -13.273 -31.594 -3.914 1 96.81 145 ALA B CA 1
ATOM 3020 C C . ALA B 1 145 ? -12.578 -32.75 -3.191 1 96.81 145 ALA B C 1
ATOM 3022 O O . ALA B 1 145 ? -12.773 -33.906 -3.529 1 96.81 145 ALA B O 1
ATOM 3023 N N . TRP B 1 146 ? -11.789 -32.438 -2.23 1 95.69 146 TRP B N 1
ATOM 3024 C CA . TRP B 1 146 ? -10.953 -33.438 -1.564 1 95.69 146 TRP B CA 1
ATOM 3025 C C . TRP B 1 146 ? -11.812 -34.469 -0.86 1 95.69 146 TRP B C 1
ATOM 3027 O O . TRP B 1 146 ? -11.742 -35.656 -1.186 1 95.69 146 TRP B O 1
ATOM 3037 N N . PRO B 1 147 ? -12.719 -34.094 -0.012 1 95.25 147 PRO B N 1
ATOM 3038 C CA . PRO B 1 147 ? -13.586 -35.094 0.604 1 95.25 147 PRO B CA 1
ATOM 3039 C C . PRO B 1 147 ? -14.602 -35.688 -0.379 1 95.25 147 PRO B C 1
ATOM 3041 O O . PRO B 1 147 ? -14.945 -36.844 -0.283 1 95.25 147 PRO B O 1
ATOM 3044 N N . ALA B 1 148 ? -15.062 -34.875 -1.26 1 95 148 ALA B N 1
ATOM 3045 C CA . ALA B 1 148 ? -16.047 -35.344 -2.232 1 95 148 ALA B CA 1
ATOM 3046 C C . ALA B 1 148 ? -15.477 -36.5 -3.053 1 95 148 ALA B C 1
ATOM 3048 O O . ALA B 1 148 ? -16.219 -37.406 -3.438 1 95 148 ALA B O 1
ATOM 3049 N N . ALA B 1 149 ? -14.148 -36.469 -3.285 1 95.56 149 ALA B N 1
ATOM 3050 C CA . ALA B 1 149 ? -13.477 -37.5 -4.078 1 95.56 149 ALA B CA 1
ATOM 3051 C C . ALA B 1 149 ? -12.883 -38.594 -3.182 1 95.56 149 ALA B C 1
ATOM 3053 O O . ALA B 1 149 ? -12.148 -39.469 -3.652 1 95.56 149 ALA B O 1
ATOM 3054 N N . LEU B 1 150 ? -13.086 -38.438 -1.903 1 94.12 150 LEU B N 1
ATOM 3055 C CA . LEU B 1 150 ? -12.586 -39.375 -0.903 1 94.12 150 LEU B CA 1
ATOM 3056 C C . LEU B 1 150 ? -11.062 -39.406 -0.896 1 94.12 150 LEU B C 1
ATOM 3058 O O . LEU B 1 150 ? -10.461 -40.469 -0.756 1 94.12 150 LEU B O 1
ATOM 3062 N N . ALA B 1 151 ? -10.508 -38.25 -1.179 1 95.25 151 ALA B N 1
ATOM 3063 C CA . ALA B 1 151 ? -9.055 -38.125 -1.095 1 95.25 151 ALA B CA 1
ATOM 3064 C C . ALA B 1 151 ? -8.594 -38.125 0.358 1 95.25 151 ALA B C 1
ATOM 3066 O O . ALA B 1 151 ? -9.258 -37.594 1.236 1 95.25 151 ALA B O 1
ATOM 3067 N N . PRO B 1 152 ? -7.516 -38.75 0.571 1 93.75 152 PRO B N 1
ATOM 3068 C CA . PRO B 1 152 ? -7.027 -38.812 1.95 1 93.75 152 PRO B CA 1
ATOM 3069 C C . PRO B 1 152 ? -6.484 -37.469 2.443 1 93.75 152 PRO B C 1
ATOM 3071 O O . PRO B 1 152 ? -5.867 -36.719 1.676 1 93.75 152 PRO B O 1
ATOM 3074 N N . GLY B 1 153 ? -6.773 -37.25 3.707 1 92.06 153 GLY B N 1
ATOM 3075 C CA . GLY B 1 153 ? -6.219 -36.031 4.32 1 92.06 153 GLY B CA 1
ATOM 3076 C C . GLY B 1 153 ? -6.785 -34.75 3.744 1 92.06 153 GLY B C 1
ATOM 3077 O O . GLY B 1 153 ? -7.973 -34.688 3.406 1 92.06 153 GLY B O 1
ATOM 3078 N N . ALA B 1 154 ? -6.043 -33.594 3.857 1 92 154 ALA B N 1
ATOM 3079 C CA . ALA B 1 154 ? -6.375 -32.281 3.316 1 92 154 ALA B CA 1
ATOM 3080 C C . ALA B 1 154 ? -5.273 -31.781 2.389 1 92 154 ALA B C 1
ATOM 3082 O O . ALA B 1 154 ? -4.121 -32.188 2.494 1 92 154 ALA B O 1
ATOM 3083 N N . PRO B 1 155 ? -5.699 -30.969 1.459 1 92.88 155 PRO B N 1
ATOM 3084 C CA . PRO B 1 155 ? -4.648 -30.422 0.601 1 92.88 155 PRO B CA 1
ATOM 3085 C C . PRO B 1 155 ? -3.621 -29.594 1.379 1 92.88 155 PRO B C 1
ATOM 3087 O O . PRO B 1 155 ? -3.986 -28.844 2.283 1 92.88 155 PRO B O 1
ATOM 3090 N N . ALA B 1 156 ? -2.396 -29.812 1.04 1 90.75 156 ALA B N 1
ATOM 3091 C CA . ALA B 1 156 ? -1.309 -29 1.567 1 90.75 156 ALA B CA 1
ATOM 3092 C C . ALA B 1 156 ? -1.003 -27.828 0.636 1 90.75 156 ALA B C 1
ATOM 3094 O O . ALA B 1 156 ? -0.435 -28.016 -0.442 1 90.75 156 ALA B O 1
ATOM 3095 N N . TRP B 1 157 ? -1.35 -26.625 1.064 1 91.5 157 TRP B N 1
ATOM 3096 C CA . TRP B 1 157 ? -1.168 -25.453 0.214 1 91.5 157 TRP B CA 1
ATOM 3097 C C . TRP B 1 157 ? 0.288 -25 0.216 1 91.5 157 TRP B C 1
ATOM 3099 O O . TRP B 1 157 ? 0.852 -24.703 1.273 1 91.5 157 TRP B O 1
ATOM 3109 N N . PRO B 1 158 ? 0.877 -24.812 -0.934 1 92.06 158 PRO B N 1
ATOM 3110 C CA . PRO B 1 158 ? 2.293 -24.438 -1.009 1 92.06 158 PRO B CA 1
ATOM 3111 C C . PRO B 1 158 ? 2.502 -22.938 -1.136 1 92.06 158 PRO B C 1
ATOM 3113 O O . PRO B 1 158 ? 3.6 -22.484 -1.48 1 92.06 158 PRO B O 1
ATOM 3116 N N . TRP B 1 159 ? 1.459 -22.172 -0.883 1 95.25 159 TRP B N 1
ATOM 3117 C CA . TRP B 1 159 ? 1.525 -20.75 -1.226 1 95.25 159 TRP B CA 1
ATOM 3118 C C . TRP B 1 159 ? 1.455 -19.875 0.026 1 95.25 159 TRP B C 1
ATOM 3120 O O . TRP B 1 159 ? 0.883 -20.281 1.04 1 95.25 159 TRP B O 1
ATOM 3130 N N . TYR B 1 160 ? 2.111 -18.781 -0.053 1 97.69 160 TYR B N 1
ATOM 3131 C CA . TYR B 1 160 ? 2.004 -17.672 0.873 1 97.69 160 TYR B CA 1
ATOM 3132 C C . TYR B 1 160 ? 1.273 -16.5 0.227 1 97.69 160 TYR B C 1
ATOM 3134 O O . TYR B 1 160 ? 1.841 -15.781 -0.607 1 97.69 160 TYR B O 1
ATOM 3142 N N . PHE B 1 161 ? 0.055 -16.281 0.598 1 98.44 161 PHE B N 1
ATOM 3143 C CA . PHE B 1 161 ? -0.772 -15.211 0.052 1 98.44 161 PHE B CA 1
ATOM 3144 C C . PHE B 1 161 ? -1.12 -14.188 1.131 1 98.44 161 PHE B C 1
ATOM 3146 O O . PHE B 1 161 ? -2.117 -14.344 1.839 1 98.44 161 PHE B O 1
ATOM 3153 N N . PRO B 1 162 ? -0.397 -13.109 1.262 1 98.69 162 PRO B N 1
ATOM 3154 C CA . PRO B 1 162 ? -0.612 -12.156 2.352 1 98.69 162 PRO B CA 1
ATOM 3155 C C . PRO B 1 162 ? -1.541 -11.008 1.956 1 98.69 162 PRO B C 1
ATOM 3157 O O . PRO B 1 162 ? -1.754 -10.766 0.765 1 98.69 162 PRO B O 1
ATOM 3160 N N . THR B 1 163 ? -2.084 -10.414 3.002 1 98.56 163 THR B N 1
ATOM 3161 C CA . THR B 1 163 ? -2.74 -9.117 2.824 1 98.56 163 THR B CA 1
ATOM 3162 C C . THR B 1 163 ? -1.707 -8.008 2.682 1 98.56 163 THR B C 1
ATOM 3164 O O . THR B 1 163 ? -0.514 -8.227 2.898 1 98.56 163 THR B O 1
ATOM 3167 N N . VAL B 1 164 ? -2.186 -6.824 2.287 1 98.56 164 VAL B N 1
ATOM 3168 C CA . VAL B 1 164 ? -1.348 -5.633 2.184 1 98.56 164 VAL B CA 1
ATOM 3169 C C . VAL B 1 164 ? -0.686 -5.348 3.529 1 98.56 164 VAL B C 1
ATOM 3171 O O . VAL B 1 164 ? 0.531 -5.16 3.604 1 98.56 164 VAL B O 1
ATOM 3174 N N . GLY B 1 165 ? -1.457 -5.375 4.594 1 98.81 165 GLY B N 1
ATOM 3175 C CA . GLY B 1 165 ? -0.942 -5.066 5.918 1 98.81 165 GLY B CA 1
ATOM 3176 C C . GLY B 1 165 ? 0.059 -6.09 6.422 1 98.81 165 GLY B C 1
ATOM 3177 O O . GLY B 1 165 ? 1.088 -5.73 6.996 1 98.81 165 GLY B O 1
ATOM 3178 N N . GLU B 1 166 ? -0.228 -7.34 6.164 1 98.62 166 GLU B N 1
ATOM 3179 C CA . GLU B 1 166 ? 0.666 -8.414 6.59 1 98.62 166 GLU B CA 1
ATOM 3180 C C . GLU B 1 166 ? 2.035 -8.289 5.926 1 98.62 166 GLU B C 1
ATOM 3182 O O . GLU B 1 166 ? 3.064 -8.32 6.605 1 98.62 166 GLU B O 1
ATOM 3187 N N . TYR B 1 167 ? 2.012 -8.086 4.656 1 98.88 167 TYR B N 1
ATOM 3188 C CA . TYR B 1 167 ? 3.289 -8.125 3.953 1 98.88 167 TYR B CA 1
ATOM 3189 C C . TYR B 1 167 ? 4.07 -6.832 4.164 1 98.88 167 TYR B C 1
ATOM 3191 O O . TYR B 1 167 ? 5.297 -6.855 4.293 1 98.88 167 TYR B O 1
ATOM 3199 N N . ALA B 1 168 ? 3.371 -5.715 4.129 1 98.88 168 ALA B N 1
ATOM 3200 C CA . ALA B 1 168 ? 4.051 -4.449 4.387 1 98.88 168 ALA B CA 1
ATOM 3201 C C . ALA B 1 168 ? 4.727 -4.457 5.758 1 98.88 168 ALA B C 1
ATOM 3203 O O . ALA B 1 168 ? 5.879 -4.043 5.887 1 98.88 168 ALA B O 1
ATOM 3204 N N . ALA B 1 169 ? 4.031 -4.918 6.781 1 98.69 169 ALA B N 1
ATOM 3205 C CA . ALA B 1 169 ? 4.609 -4.996 8.117 1 98.69 169 ALA B CA 1
ATOM 3206 C C . ALA B 1 169 ? 5.812 -5.934 8.148 1 98.69 169 ALA B C 1
ATOM 3208 O O . ALA B 1 169 ? 6.805 -5.66 8.82 1 98.69 169 ALA B O 1
ATOM 3209 N N . LEU B 1 170 ? 5.656 -7.02 7.418 1 98.81 170 LEU B N 1
ATOM 3210 C CA . LEU B 1 170 ? 6.742 -7.988 7.328 1 98.81 170 LEU B CA 1
ATOM 3211 C C . LEU B 1 170 ? 7.992 -7.352 6.727 1 98.81 170 LEU B C 1
ATOM 3213 O O . LEU B 1 170 ? 9.094 -7.516 7.258 1 98.81 170 LEU B O 1
ATOM 3217 N N . LEU B 1 171 ? 7.852 -6.617 5.609 1 98.88 171 LEU B N 1
ATOM 3218 C CA . LEU B 1 171 ? 8.977 -5.941 4.973 1 98.88 171 LEU B CA 1
ATOM 3219 C C . LEU B 1 171 ? 9.594 -4.906 5.91 1 98.88 171 LEU B C 1
ATOM 3221 O O . LEU B 1 171 ? 10.82 -4.773 5.969 1 98.88 171 LEU B O 1
ATOM 3225 N N . GLU B 1 172 ? 8.734 -4.211 6.621 1 98.75 172 GLU B N 1
ATOM 3226 C CA . GLU B 1 172 ? 9.219 -3.174 7.527 1 98.75 172 GLU B CA 1
ATOM 3227 C C . GLU B 1 172 ? 10.008 -3.777 8.68 1 98.75 172 GLU B C 1
ATOM 3229 O O . GLU B 1 172 ? 11.023 -3.221 9.102 1 98.75 172 GLU B O 1
ATOM 3234 N N . ARG B 1 173 ? 9.609 -4.898 9.172 1 98.44 173 ARG B N 1
ATOM 3235 C CA . ARG B 1 173 ? 10.352 -5.594 10.219 1 98.44 173 ARG B CA 1
ATOM 3236 C C . ARG B 1 173 ? 11.719 -6.043 9.711 1 98.44 173 ARG B C 1
ATOM 3238 O O . ARG B 1 173 ? 12.656 -6.195 10.492 1 98.44 173 ARG B O 1
ATOM 3245 N N . ALA B 1 174 ? 11.797 -6.242 8.43 1 98.62 174 ALA B N 1
ATOM 3246 C CA . ALA B 1 174 ? 13.055 -6.68 7.824 1 98.62 174 ALA B CA 1
ATOM 3247 C C . ALA B 1 174 ? 13.945 -5.492 7.496 1 98.62 174 ALA B C 1
ATOM 3249 O O . ALA B 1 174 ? 15.016 -5.656 6.898 1 98.62 174 ALA B O 1
ATOM 3250 N N . GLY B 1 175 ? 13.547 -4.309 7.82 1 98.19 175 GLY B N 1
ATOM 3251 C CA . GLY B 1 175 ? 14.375 -3.131 7.629 1 98.19 175 GLY B CA 1
ATOM 3252 C C . GLY B 1 175 ? 14.094 -2.406 6.324 1 98.19 175 GLY B C 1
ATOM 3253 O O . GLY B 1 175 ? 14.867 -1.542 5.91 1 98.19 175 GLY B O 1
ATOM 3254 N N . LEU B 1 176 ? 13.008 -2.715 5.668 1 98.69 176 LEU B N 1
ATOM 3255 C CA . LEU B 1 176 ? 12.594 -2.041 4.445 1 98.69 176 LEU B CA 1
ATOM 3256 C C . LEU B 1 176 ? 11.477 -1.039 4.723 1 98.69 176 LEU B C 1
ATOM 3258 O O . LEU B 1 176 ? 10.578 -1.313 5.52 1 98.69 176 LEU B O 1
ATOM 3262 N N . GLU B 1 177 ? 11.578 0.109 4.145 1 98.12 177 GLU B N 1
ATOM 3263 C CA . GLU B 1 177 ? 10.492 1.086 4.172 1 98.12 177 GLU B CA 1
ATOM 3264 C C . GLU B 1 177 ? 9.531 0.881 3.004 1 98.12 177 GLU B C 1
ATOM 3266 O O . GLU B 1 177 ? 9.906 1.083 1.847 1 98.12 177 GLU B O 1
ATOM 3271 N N . VAL B 1 178 ? 8.32 0.528 3.311 1 98.62 178 VAL B N 1
ATOM 3272 C CA . VAL B 1 178 ? 7.348 0.3 2.25 1 98.62 178 VAL B CA 1
ATOM 3273 C C . VAL B 1 178 ? 6.812 1.637 1.744 1 98.62 178 VAL B C 1
ATOM 3275 O O . VAL B 1 178 ? 6.316 2.451 2.527 1 98.62 178 VAL B O 1
ATOM 3278 N N . ARG B 1 179 ? 6.938 1.809 0.471 1 97.06 179 ARG B N 1
ATOM 3279 C CA . ARG B 1 179 ? 6.465 3.037 -0.159 1 97.06 179 ARG B CA 1
ATOM 3280 C C . ARG B 1 179 ? 5.078 2.844 -0.758 1 97.06 179 ARG B C 1
ATOM 3282 O O . ARG B 1 179 ? 4.293 3.791 -0.839 1 97.06 179 ARG B O 1
ATOM 3289 N N . MET B 1 180 ? 4.895 1.595 -1.16 1 95.75 180 MET B N 1
ATOM 3290 C CA . MET B 1 180 ? 3.629 1.282 -1.815 1 95.75 180 MET B CA 1
ATOM 3291 C C . MET B 1 180 ? 3.285 -0.195 -1.658 1 95.75 180 MET B C 1
ATOM 3293 O O . MET B 1 180 ? 4.16 -1.056 -1.766 1 95.75 180 MET B O 1
ATOM 3297 N N . ALA B 1 181 ? 2.061 -0.452 -1.438 1 97.44 181 ALA B N 1
ATOM 3298 C CA . ALA B 1 181 ? 1.479 -1.791 -1.472 1 97.44 181 ALA B CA 1
ATOM 3299 C C . ALA B 1 181 ? 0.049 -1.754 -2.004 1 97.44 181 ALA B C 1
ATOM 3301 O O . ALA B 1 181 ? -0.799 -1.034 -1.472 1 97.44 181 ALA B O 1
ATOM 3302 N N . VAL B 1 182 ? -0.161 -2.529 -3.072 1 95.44 182 VAL B N 1
ATOM 3303 C CA . VAL B 1 182 ? -1.446 -2.436 -3.756 1 95.44 182 VAL B CA 1
ATOM 3304 C C . VAL B 1 182 ? -1.948 -3.834 -4.109 1 95.44 182 VAL B C 1
ATOM 3306 O O . VAL B 1 182 ? -1.181 -4.676 -4.582 1 95.44 182 VAL B O 1
ATOM 3309 N N . ARG B 1 183 ? -3.139 -4.012 -3.781 1 95.25 183 ARG B N 1
ATOM 3310 C CA . ARG B 1 183 ? -3.824 -5.211 -4.254 1 95.25 183 ARG B CA 1
ATOM 3311 C C . ARG B 1 183 ? -4.438 -4.98 -5.633 1 95.25 183 ARG B C 1
ATOM 3313 O O . ARG B 1 183 ? -5.074 -3.951 -5.871 1 95.25 183 ARG B O 1
ATOM 3320 N N . VAL B 1 184 ? -4.195 -5.965 -6.535 1 92.06 184 VAL B N 1
ATOM 3321 C CA . VAL B 1 184 ? -4.656 -5.816 -7.914 1 92.06 184 VAL B CA 1
ATOM 3322 C C . VAL B 1 184 ? -5.441 -7.055 -8.336 1 92.06 184 VAL B C 1
ATOM 3324 O O . VAL B 1 184 ? -4.914 -8.164 -8.32 1 92.06 184 VAL B O 1
ATOM 3327 N N . ASP B 1 185 ? -6.707 -6.828 -8.719 1 91.31 185 ASP B N 1
ATOM 3328 C CA . ASP B 1 185 ? -7.457 -7.918 -9.336 1 91.31 185 ASP B CA 1
ATOM 3329 C C . ASP B 1 185 ? -6.988 -8.164 -10.766 1 91.31 185 ASP B C 1
ATOM 3331 O O . ASP B 1 185 ? -6.906 -7.23 -11.562 1 91.31 185 ASP B O 1
ATOM 3335 N N . ARG B 1 186 ? -6.719 -9.383 -11.008 1 92.25 186 ARG B N 1
ATOM 3336 C CA . ARG B 1 186 ? -6.242 -9.711 -12.344 1 92.25 186 ARG B CA 1
ATOM 3337 C C . ARG B 1 186 ? -6.883 -10.992 -12.859 1 92.25 186 ARG B C 1
ATOM 3339 O O . ARG B 1 186 ? -6.188 -11.953 -13.188 1 92.25 186 ARG B O 1
ATOM 3346 N N . PRO B 1 187 ? -8.234 -10.938 -13 1 93.56 187 PRO B N 1
ATOM 3347 C CA . PRO B 1 187 ? -8.805 -12.125 -13.641 1 93.56 187 PRO B CA 1
ATOM 3348 C C . PRO B 1 187 ? -8.148 -12.438 -14.984 1 93.56 187 PRO B C 1
ATOM 3350 O O . PRO B 1 187 ? -7.965 -11.539 -15.812 1 93.56 187 PRO B O 1
ATOM 3353 N N . THR B 1 188 ? -7.762 -13.664 -15.172 1 92.56 188 THR B N 1
ATOM 3354 C CA . THR B 1 188 ? -6.973 -14.031 -16.344 1 92.56 188 THR B CA 1
ATOM 3355 C C . THR B 1 188 ? -7.609 -15.203 -17.078 1 92.56 188 THR B C 1
ATOM 3357 O O . THR B 1 188 ? -7.719 -16.297 -16.531 1 92.56 188 THR B O 1
ATOM 3360 N N . PRO B 1 189 ? -8.016 -14.969 -18.328 1 94.25 189 PRO B N 1
ATOM 3361 C CA . PRO B 1 189 ? -8.531 -16.094 -19.125 1 94.25 189 PRO B CA 1
ATOM 3362 C C . PRO B 1 189 ? -7.484 -17.172 -19.359 1 94.25 189 PRO B C 1
ATOM 3364 O O . PRO B 1 189 ? -6.316 -16.875 -19.609 1 94.25 189 PRO B O 1
ATOM 3367 N N . LEU B 1 190 ? -7.98 -18.375 -19.172 1 94.06 190 LEU B N 1
ATOM 3368 C CA . LEU B 1 190 ? -7.105 -19.516 -19.406 1 94.06 190 LEU B CA 1
ATOM 3369 C C . LEU B 1 190 ? -7.219 -19.984 -20.859 1 94.06 190 LEU B C 1
ATOM 3371 O O . LEU B 1 190 ? -8.258 -19.797 -21.5 1 94.06 190 LEU B O 1
ATOM 3375 N N . SER B 1 191 ? -6.156 -20.562 -21.172 1 90.81 191 SER B N 1
ATOM 3376 C CA . SER B 1 191 ? -6.176 -21.156 -22.516 1 90.81 191 SER B CA 1
ATOM 3377 C C . SER B 1 191 ? -6.84 -22.531 -22.5 1 90.81 191 SER B C 1
ATOM 3379 O O . SER B 1 191 ? -7.316 -22.984 -21.469 1 90.81 191 SER B O 1
ATOM 3381 N N . ASP B 1 192 ? -7.125 -23.125 -23.672 1 91.69 192 ASP B N 1
ATOM 3382 C CA . ASP B 1 192 ? -7.52 -24.516 -23.906 1 91.69 192 ASP B CA 1
ATOM 3383 C C . ASP B 1 192 ? -9 -24.734 -23.594 1 91.69 192 ASP B C 1
ATOM 3385 O O . ASP B 1 192 ? -9.406 -25.812 -23.188 1 91.69 192 ASP B O 1
ATOM 3389 N N . GLY B 1 193 ? -9.742 -23.656 -23.531 1 92.44 193 GLY B N 1
ATOM 3390 C CA . GLY B 1 193 ? -11.188 -23.781 -23.422 1 92.44 193 GLY B CA 1
ATOM 3391 C C . GLY B 1 193 ? -11.625 -24.562 -22.188 1 92.44 193 GLY B C 1
ATOM 3392 O O . GLY B 1 193 ? -11.188 -24.266 -21.078 1 92.44 193 GLY B O 1
ATOM 3393 N N . GLU B 1 194 ? -12.336 -25.672 -22.422 1 93.56 194 GLU B N 1
ATOM 3394 C CA . GLU B 1 194 ? -12.906 -26.484 -21.359 1 93.56 194 GLU B CA 1
ATOM 3395 C C . GLU B 1 194 ? -11.82 -27.219 -20.578 1 93.56 194 GLU B C 1
ATOM 3397 O O . GLU B 1 194 ? -12.008 -27.547 -19.406 1 93.56 194 GLU B O 1
ATOM 3402 N N . GLN B 1 195 ? -10.703 -27.391 -21.203 1 94.81 195 GLN B N 1
ATOM 3403 C CA . GLN B 1 195 ? -9.617 -28.125 -20.547 1 94.81 195 GLN B CA 1
ATOM 3404 C C . GLN B 1 195 ? -8.719 -27.172 -19.766 1 94.81 195 GLN B C 1
ATOM 3406 O O . GLN B 1 195 ? -7.785 -27.609 -19.094 1 94.81 195 GLN B O 1
ATOM 3411 N N . GLY B 1 196 ? -9.023 -25.922 -19.859 1 95.62 196 GLY B N 1
ATOM 3412 C CA . GLY B 1 196 ? -8.141 -24.906 -19.297 1 95.62 196 GLY B CA 1
ATOM 3413 C C . GLY B 1 196 ? -7.883 -25.078 -17.812 1 95.62 196 GLY B C 1
ATOM 3414 O O . GLY B 1 196 ? -6.75 -24.953 -17.359 1 95.62 196 GLY B O 1
ATOM 3415 N N . MET B 1 197 ? -8.867 -25.391 -17.094 1 96.19 197 MET B N 1
ATOM 3416 C CA . MET B 1 197 ? -8.734 -25.531 -15.656 1 96.19 197 MET B CA 1
ATOM 3417 C C . MET B 1 197 ? -7.93 -26.781 -15.305 1 96.19 197 MET B C 1
ATOM 3419 O O . MET B 1 197 ? -7.098 -26.75 -14.391 1 96.19 197 MET B O 1
ATOM 3423 N N . ARG B 1 198 ? -8.188 -27.844 -15.977 1 94.56 198 ARG B N 1
ATOM 3424 C CA . ARG B 1 198 ? -7.43 -29.078 -15.766 1 94.56 198 ARG B CA 1
ATOM 3425 C C . ARG B 1 198 ? -5.941 -28.844 -16.016 1 94.56 198 ARG B C 1
ATOM 3427 O O . ARG B 1 198 ? -5.098 -29.328 -15.25 1 94.56 198 ARG B O 1
ATOM 3434 N N . VAL B 1 199 ? -5.68 -28.125 -17.031 1 92.81 199 VAL B N 1
ATOM 3435 C CA . VAL B 1 199 ? -4.293 -27.812 -17.375 1 92.81 199 VAL B CA 1
ATOM 3436 C C . VAL B 1 199 ? -3.688 -26.922 -16.297 1 92.81 199 VAL B C 1
ATOM 3438 O O . VAL B 1 199 ? -2.549 -27.141 -15.875 1 92.81 199 VAL B O 1
ATOM 3441 N N . TRP B 1 200 ? -4.418 -25.953 -15.867 1 93.88 200 TRP B N 1
ATOM 3442 C CA . TRP B 1 200 ? -3.973 -25.047 -14.812 1 93.88 200 TRP B CA 1
ATOM 3443 C C . TRP B 1 200 ? -3.635 -25.812 -13.539 1 93.88 200 TRP B C 1
ATOM 3445 O O . TRP B 1 200 ? -2.566 -25.625 -12.953 1 93.88 200 TRP B O 1
ATOM 3455 N N . LEU B 1 201 ? -4.5 -26.719 -13.141 1 93.44 201 LEU B N 1
ATOM 3456 C CA . LEU B 1 201 ? -4.309 -27.531 -11.938 1 93.44 201 LEU B CA 1
ATOM 3457 C C . LEU B 1 201 ? -3.08 -28.422 -12.07 1 93.44 201 LEU B C 1
ATOM 3459 O O . LEU B 1 201 ? -2.303 -28.562 -11.125 1 93.44 201 LEU B O 1
ATOM 3463 N N . ALA B 1 202 ? -2.91 -28.969 -13.203 1 89.56 202 ALA B N 1
ATOM 3464 C CA . ALA B 1 202 ? -1.771 -29.859 -13.453 1 89.56 202 ALA B CA 1
ATOM 3465 C C . ALA B 1 202 ? -0.455 -29.078 -13.367 1 89.56 202 ALA B C 1
ATOM 3467 O O . ALA B 1 202 ? 0.564 -29.625 -12.938 1 89.56 202 ALA B O 1
ATOM 3468 N N . THR B 1 203 ? -0.525 -27.859 -13.727 1 86.94 203 THR B N 1
ATOM 3469 C CA . THR B 1 203 ? 0.68 -27.031 -13.789 1 86.94 203 THR B CA 1
ATOM 3470 C C . THR B 1 203 ? 0.977 -26.406 -12.438 1 86.94 203 THR B C 1
ATOM 3472 O O . THR B 1 203 ? 2.088 -26.531 -11.914 1 86.94 203 THR B O 1
ATOM 3475 N N . PHE B 1 204 ? -0.023 -25.844 -11.797 1 87.5 204 PHE B N 1
ATOM 3476 C CA . PHE B 1 204 ? 0.224 -24.969 -10.656 1 87.5 204 PHE B CA 1
ATOM 3477 C C . PHE B 1 204 ? -0.165 -25.656 -9.352 1 87.5 204 PHE B C 1
ATOM 3479 O O . PHE B 1 204 ? 0.245 -25.219 -8.273 1 87.5 204 PHE B O 1
ATOM 3486 N N . ALA B 1 205 ? -0.933 -26.75 -9.492 1 86.62 205 ALA B N 1
ATOM 3487 C CA . ALA B 1 205 ? -1.329 -27.484 -8.289 1 86.62 205 ALA B CA 1
ATOM 3488 C C . ALA B 1 205 ? -0.724 -28.875 -8.266 1 86.62 205 ALA B C 1
ATOM 3490 O O . ALA B 1 205 ? -1.197 -29.75 -7.543 1 86.62 205 ALA B O 1
ATOM 3491 N N . ASN B 1 206 ? 0.242 -29.062 -9.07 1 85.12 206 ASN B N 1
ATOM 3492 C CA . ASN B 1 206 ? 0.855 -30.375 -9.164 1 85.12 206 ASN B CA 1
ATOM 3493 C C . ASN B 1 206 ? 1.399 -30.844 -7.816 1 85.12 206 ASN B C 1
ATOM 3495 O O . ASN B 1 206 ? 1.265 -32 -7.457 1 85.12 206 ASN B O 1
ATOM 3499 N N . GLY B 1 207 ? 1.962 -29.984 -7.062 1 84.94 207 GLY B N 1
ATOM 3500 C CA . GLY B 1 207 ? 2.508 -30.328 -5.762 1 84.94 207 GLY B CA 1
ATOM 3501 C C . GLY B 1 207 ? 1.451 -30.781 -4.773 1 84.94 207 GLY B C 1
ATOM 3502 O O . GLY B 1 207 ? 1.734 -31.562 -3.869 1 84.94 207 GLY B O 1
ATOM 3503 N N . ILE B 1 208 ? 0.291 -30.344 -4.988 1 89.38 208 ILE B N 1
ATOM 3504 C CA . ILE B 1 208 ? -0.84 -30.703 -4.141 1 89.38 208 ILE B CA 1
ATOM 3505 C C . ILE B 1 208 ? -1.406 -32.062 -4.582 1 89.38 208 ILE B C 1
ATOM 3507 O O . ILE B 1 208 ? -1.712 -32.906 -3.746 1 89.38 208 ILE B O 1
ATOM 3511 N N . LEU B 1 209 ? -1.424 -32.344 -5.836 1 91.69 209 LEU B N 1
ATOM 3512 C CA . LEU B 1 209 ? -2.17 -33.438 -6.418 1 91.69 209 LEU B CA 1
ATOM 3513 C C . LEU B 1 209 ? -1.271 -34.656 -6.609 1 91.69 209 LEU B C 1
ATOM 3515 O O . LEU B 1 209 ? -1.761 -35.781 -6.711 1 91.69 209 LEU B O 1
ATOM 3519 N N . SER B 1 210 ? -0.004 -34.438 -6.617 1 86.88 210 SER B N 1
ATOM 3520 C CA . SER B 1 210 ? 0.927 -35.5 -7.016 1 86.88 210 SER B CA 1
ATOM 3521 C C . SER B 1 210 ? 0.976 -36.594 -5.977 1 86.88 210 SER B C 1
ATOM 3523 O O . SER B 1 210 ? 1.36 -37.719 -6.289 1 86.88 210 SER B O 1
ATOM 3525 N N . GLY B 1 211 ? 0.521 -36.375 -4.82 1 85.69 211 GLY B N 1
ATOM 3526 C CA . GLY B 1 211 ? 0.533 -37.406 -3.783 1 85.69 211 GLY B CA 1
ATOM 3527 C C . GLY B 1 211 ? -0.661 -38.344 -3.852 1 85.69 211 GLY B C 1
ATOM 3528 O O . GLY B 1 211 ? -0.704 -39.344 -3.15 1 85.69 211 GLY B O 1
ATOM 3529 N N . LEU B 1 212 ? -1.521 -38.125 -4.77 1 92.94 212 LEU B N 1
ATOM 3530 C CA . LEU B 1 212 ? -2.744 -38.906 -4.871 1 92.94 212 LEU B CA 1
ATOM 3531 C C . LEU B 1 212 ? -2.6 -40 -5.918 1 92.94 212 LEU B C 1
ATOM 3533 O O . LEU B 1 212 ? -1.869 -39.844 -6.898 1 92.94 212 LEU B O 1
ATOM 3537 N N . GLU B 1 213 ? -3.283 -41.062 -5.613 1 94.12 213 GLU B N 1
ATOM 3538 C CA . GLU B 1 213 ? -3.416 -42.062 -6.656 1 94.12 213 GLU B CA 1
ATOM 3539 C C . GLU B 1 213 ? -4.113 -41.5 -7.891 1 94.12 213 GLU B C 1
ATOM 3541 O O . GLU B 1 213 ? -4.941 -40.594 -7.781 1 94.12 213 GLU B O 1
ATOM 3546 N N . GLU B 1 214 ? -3.834 -42.062 -8.977 1 93.88 214 GLU B N 1
ATOM 3547 C CA . GLU B 1 214 ? -4.277 -41.531 -10.258 1 93.88 214 GLU B CA 1
ATOM 3548 C C . GLU B 1 214 ? -5.797 -41.406 -10.305 1 93.88 214 GLU B C 1
ATOM 3550 O O . GLU B 1 214 ? -6.316 -40.375 -10.742 1 93.88 214 GLU B O 1
ATOM 3555 N N . ASP B 1 215 ? -6.473 -42.406 -9.883 1 95.44 215 ASP B N 1
ATOM 3556 C CA . ASP B 1 215 ? -7.93 -42.375 -9.938 1 95.44 215 ASP B CA 1
ATOM 3557 C C . ASP B 1 215 ? -8.492 -41.312 -9 1 95.44 215 ASP B C 1
ATOM 3559 O O . ASP B 1 215 ? -9.453 -40.625 -9.336 1 95.44 215 ASP B O 1
ATOM 3563 N N . VAL B 1 216 ? -7.879 -41.219 -7.852 1 96.25 216 VAL B N 1
ATOM 3564 C CA . VAL B 1 216 ? -8.312 -40.25 -6.875 1 96.25 216 VAL B CA 1
ATOM 3565 C C . VAL B 1 216 ? -7.988 -38.844 -7.387 1 96.25 216 VAL B C 1
ATOM 3567 O O . VAL B 1 216 ? -8.805 -37.906 -7.262 1 96.25 216 VAL B O 1
ATOM 3570 N N . ARG B 1 217 ? -6.832 -38.688 -7.953 1 96.25 217 ARG B N 1
ATOM 3571 C CA . ARG B 1 217 ? -6.43 -37.406 -8.539 1 96.25 217 ARG B CA 1
ATOM 3572 C C . ARG B 1 217 ? -7.43 -36.938 -9.594 1 96.25 217 ARG B C 1
ATOM 3574 O O . ARG B 1 217 ? -7.859 -35.781 -9.586 1 96.25 217 ARG B O 1
ATOM 3581 N N . GLU B 1 218 ? -7.809 -37.844 -10.477 1 96.44 218 GLU B N 1
ATOM 3582 C CA . GLU B 1 218 ? -8.773 -37.531 -11.523 1 96.44 218 GLU B CA 1
ATOM 3583 C C . GLU B 1 218 ? -10.125 -37.125 -10.93 1 96.44 218 GLU B C 1
ATOM 3585 O O . GLU B 1 218 ? -10.789 -36.219 -11.438 1 96.44 218 GLU B O 1
ATOM 3590 N N . ALA B 1 219 ? -10.484 -37.812 -9.891 1 97.38 219 ALA B N 1
ATOM 3591 C CA . ALA B 1 219 ? -11.75 -37.5 -9.234 1 97.38 219 ALA B CA 1
ATOM 3592 C C . ALA B 1 219 ? -11.719 -36.125 -8.602 1 97.38 219 ALA B C 1
ATOM 3594 O O . ALA B 1 219 ? -12.695 -35.375 -8.688 1 97.38 219 ALA B O 1
ATOM 3595 N N . VAL B 1 220 ? -10.594 -35.812 -7.961 1 97.56 220 VAL B N 1
ATOM 3596 C CA . VAL B 1 220 ? -10.445 -34.5 -7.328 1 97.56 220 VAL B CA 1
ATOM 3597 C C . VAL B 1 220 ? -10.508 -33.406 -8.391 1 97.56 220 VAL B C 1
ATOM 3599 O O . VAL B 1 220 ? -11.203 -32.406 -8.203 1 97.56 220 VAL B O 1
ATOM 3602 N N . VAL B 1 221 ? -9.836 -33.594 -9.484 1 97.19 221 VAL B N 1
ATOM 3603 C CA . VAL B 1 221 ? -9.812 -32.594 -10.562 1 97.19 221 VAL B CA 1
ATOM 3604 C C . VAL B 1 221 ? -11.211 -32.438 -11.141 1 97.19 221 VAL B C 1
ATOM 3606 O O . VAL B 1 221 ? -11.688 -31.312 -11.312 1 97.19 221 VAL B O 1
ATOM 3609 N N . ALA B 1 222 ? -11.898 -33.531 -11.406 1 97.31 222 ALA B N 1
ATOM 3610 C CA . ALA B 1 222 ? -13.242 -33.5 -11.969 1 97.31 222 ALA B CA 1
ATOM 3611 C C . ALA B 1 222 ? -14.211 -32.781 -11.023 1 97.31 222 ALA B C 1
ATOM 3613 O O . ALA B 1 222 ? -15.047 -32 -11.461 1 97.31 222 ALA B O 1
ATOM 3614 N N . GLU B 1 223 ? -14.047 -33.094 -9.766 1 97.5 223 GLU B N 1
ATOM 3615 C CA . GLU B 1 223 ? -14.914 -32.469 -8.773 1 97.5 223 GLU B CA 1
ATOM 3616 C C . GLU B 1 223 ? -14.641 -30.984 -8.641 1 97.5 223 GLU B C 1
ATOM 3618 O O . GLU B 1 223 ? -15.555 -30.188 -8.438 1 97.5 223 GLU B O 1
ATOM 3623 N N . THR B 1 224 ? -13.391 -30.625 -8.711 1 97.88 224 THR B N 1
ATOM 3624 C CA . THR B 1 224 ? -13.031 -29.203 -8.68 1 97.88 224 THR B CA 1
ATOM 3625 C C . THR B 1 224 ? -13.656 -28.453 -9.852 1 97.88 224 THR B C 1
ATOM 3627 O O . THR B 1 224 ? -14.273 -27.406 -9.664 1 97.88 224 THR B O 1
ATOM 3630 N N . GLU B 1 225 ? -13.547 -29.016 -11.023 1 97.19 225 GLU B N 1
ATOM 3631 C CA . GLU B 1 225 ? -14.133 -28.406 -12.211 1 97.19 225 GLU B CA 1
ATOM 3632 C C . GLU B 1 225 ? -15.641 -28.266 -12.078 1 97.19 225 GLU B C 1
ATOM 3634 O O . GLU B 1 225 ? -16.203 -27.219 -12.398 1 97.19 225 GLU B O 1
ATOM 3639 N N . ARG B 1 226 ? -16.219 -29.312 -11.633 1 96.62 226 ARG B N 1
ATOM 3640 C CA . ARG B 1 226 ? -17.672 -29.312 -11.461 1 96.62 226 ARG B CA 1
ATOM 3641 C C . ARG B 1 226 ? -18.109 -28.188 -10.531 1 96.62 226 ARG B C 1
ATOM 3643 O O . ARG B 1 226 ? -19.047 -27.453 -10.836 1 96.62 226 ARG B O 1
ATOM 3650 N N . GLY B 1 227 ? -17.422 -28.078 -9.422 1 97.19 227 GLY B N 1
ATOM 3651 C CA . GLY B 1 227 ? -17.734 -27.016 -8.477 1 97.19 227 GLY B CA 1
ATOM 3652 C C . GLY B 1 227 ? -17.547 -25.625 -9.039 1 97.19 227 GLY B C 1
ATOM 3653 O O . GLY B 1 227 ? -18.312 -24.719 -8.727 1 97.19 227 GLY B O 1
ATOM 3654 N N . LEU B 1 228 ? -16.562 -25.453 -9.883 1 98 228 LEU B N 1
ATOM 3655 C CA . LEU B 1 228 ? -16.203 -24.141 -10.414 1 98 228 LEU B CA 1
ATOM 3656 C C . LEU B 1 228 ? -17.125 -23.75 -11.562 1 98 228 LEU B C 1
ATOM 3658 O O . LEU B 1 228 ? -17.234 -22.562 -11.898 1 98 228 LEU B O 1
ATOM 3662 N N . LYS B 1 229 ? -17.766 -24.688 -12.219 1 96.56 229 LYS B N 1
ATOM 3663 C CA . LYS B 1 229 ? -18.641 -24.406 -13.352 1 96.56 229 LYS B CA 1
ATOM 3664 C C . LYS B 1 229 ? -19.828 -23.547 -12.93 1 96.56 229 LYS B C 1
ATOM 3666 O O . LYS B 1 229 ? -20.422 -22.844 -13.75 1 96.56 229 LYS B O 1
ATOM 3671 N N . ALA B 1 230 ? -20.156 -23.562 -11.617 1 93.81 230 ALA B N 1
ATOM 3672 C CA . ALA B 1 230 ? -21.266 -22.797 -11.094 1 93.81 230 ALA B CA 1
ATOM 3673 C C . ALA B 1 230 ? -20.844 -21.375 -10.727 1 93.81 230 ALA B C 1
ATOM 3675 O O . ALA B 1 230 ? -21.672 -20.547 -10.352 1 93.81 230 ALA B O 1
ATOM 3676 N N . THR B 1 231 ? -19.594 -21.141 -10.836 1 96.56 231 THR B N 1
ATOM 3677 C CA . THR B 1 231 ? -19.078 -19.828 -10.461 1 96.56 231 THR B CA 1
ATOM 3678 C C . THR B 1 231 ? -18.844 -18.969 -11.695 1 96.56 231 THR B C 1
ATOM 3680 O O . THR B 1 231 ? -19.062 -19.406 -12.82 1 96.56 231 THR B O 1
ATOM 3683 N N . ALA B 1 232 ? -18.391 -17.672 -11.406 1 94.94 232 ALA B N 1
ATOM 3684 C CA . ALA B 1 232 ? -18.125 -16.703 -12.477 1 94.94 232 ALA B CA 1
ATOM 3685 C C . ALA B 1 232 ? -16.859 -17.062 -13.242 1 94.94 232 ALA B C 1
ATOM 3687 O O . ALA B 1 232 ? -16.562 -16.469 -14.266 1 94.94 232 ALA B O 1
ATOM 3688 N N . LEU B 1 233 ? -16.172 -18.172 -12.82 1 97.44 233 LEU B N 1
ATOM 3689 C CA . LEU B 1 233 ? -14.906 -18.516 -13.461 1 97.44 233 LEU B CA 1
ATOM 3690 C C . LEU B 1 233 ? -15.141 -19.234 -14.781 1 97.44 233 LEU B C 1
ATOM 3692 O O . LEU B 1 233 ? -14.219 -19.359 -15.594 1 97.44 233 LEU B O 1
ATOM 3696 N N . TRP B 1 234 ? -16.344 -19.734 -14.953 1 97.12 234 TRP B N 1
ATOM 3697 C CA . TRP B 1 234 ? -16.719 -20.406 -16.188 1 97.12 234 TRP B CA 1
ATOM 3698 C C . TRP B 1 234 ? -17.781 -19.609 -16.938 1 97.12 234 TRP B C 1
ATOM 3700 O O . TRP B 1 234 ? -18.812 -19.25 -16.375 1 97.12 234 TRP B O 1
ATOM 3710 N N . ASP B 1 235 ? -17.484 -19.312 -18.234 1 95.81 235 ASP B N 1
ATOM 3711 C CA . ASP B 1 235 ? -18.453 -18.516 -18.953 1 95.81 235 ASP B CA 1
ATOM 3712 C C . ASP B 1 235 ? -19.234 -19.359 -19.969 1 95.81 235 ASP B C 1
ATOM 3714 O O . ASP B 1 235 ? -19.938 -18.828 -20.828 1 95.81 235 ASP B O 1
ATOM 3718 N N . GLY B 1 236 ? -19.078 -20.641 -19.938 1 95.25 236 GLY B N 1
ATOM 3719 C CA . GLY B 1 236 ? -19.734 -21.562 -20.844 1 95.25 236 GLY B CA 1
ATOM 3720 C C . GLY B 1 236 ? -18.797 -22.109 -21.922 1 95.25 236 GLY B C 1
ATOM 3721 O O . GLY B 1 236 ? -19.109 -23.109 -22.578 1 95.25 236 GLY B O 1
ATOM 3722 N N . ALA B 1 237 ? -17.641 -21.5 -22.078 1 95.38 237 ALA B N 1
ATOM 3723 C CA . ALA B 1 237 ? -16.719 -21.906 -23.141 1 95.38 237 ALA B CA 1
ATOM 3724 C C . ALA B 1 237 ? -15.281 -21.859 -22.656 1 95.38 237 ALA B C 1
ATOM 3726 O O . ALA B 1 237 ? -14.43 -22.625 -23.125 1 95.38 237 ALA B O 1
ATOM 3727 N N . ARG B 1 238 ? -15.008 -20.984 -21.781 1 95.75 238 ARG B N 1
ATOM 3728 C CA . ARG B 1 238 ? -13.633 -20.766 -21.328 1 95.75 238 ARG B CA 1
ATOM 3729 C C . ARG B 1 238 ? -13.578 -20.469 -19.844 1 95.75 238 ARG B C 1
ATOM 3731 O O . ARG B 1 238 ? -14.531 -19.953 -19.266 1 95.75 238 ARG B O 1
ATOM 3738 N N . TRP B 1 239 ? -12.398 -20.859 -19.266 1 96.88 239 TRP B N 1
ATOM 3739 C CA . TRP B 1 239 ? -12.148 -20.609 -17.859 1 96.88 239 TRP B CA 1
ATOM 3740 C C . TRP B 1 239 ? -11.383 -19.297 -17.672 1 96.88 239 TRP B C 1
ATOM 3742 O O . TRP B 1 239 ? -10.57 -18.922 -18.516 1 96.88 239 TRP B O 1
ATOM 3752 N N . THR B 1 240 ? -11.703 -18.609 -16.578 1 97.19 240 THR B N 1
ATOM 3753 C CA . THR B 1 240 ? -10.914 -17.484 -16.078 1 97.19 240 THR B CA 1
ATOM 3754 C C . THR B 1 240 ? -10.398 -17.766 -14.664 1 97.19 240 THR B C 1
ATOM 3756 O O . THR B 1 240 ? -11.172 -18.078 -13.766 1 97.19 240 THR B O 1
ATOM 3759 N N . ALA B 1 241 ? -9.086 -17.672 -14.516 1 96.19 241 ALA B N 1
ATOM 3760 C CA . ALA B 1 241 ? -8.531 -17.828 -13.172 1 96.19 241 ALA B CA 1
ATOM 3761 C C . ALA B 1 241 ? -8.695 -16.547 -12.359 1 96.19 241 ALA B C 1
ATOM 3763 O O . ALA B 1 241 ? -8.484 -15.445 -12.875 1 96.19 241 ALA B O 1
ATOM 3764 N N . ASP B 1 242 ? -9.109 -16.625 -11.125 1 96.94 242 ASP B N 1
ATOM 3765 C CA . ASP B 1 242 ? -9.344 -15.477 -10.258 1 96.94 242 ASP B CA 1
ATOM 3766 C C . ASP B 1 242 ? -8.047 -15.031 -9.57 1 96.94 242 ASP B C 1
ATOM 3768 O O . ASP B 1 242 ? -8.008 -14.898 -8.352 1 96.94 242 ASP B O 1
ATOM 3772 N N . TYR B 1 243 ? -7.156 -14.586 -10.391 1 95.62 243 TYR B N 1
ATOM 3773 C CA . TYR B 1 243 ? -5.887 -14.086 -9.875 1 95.62 243 TYR B CA 1
ATOM 3774 C C . TYR B 1 243 ? -6.074 -12.734 -9.195 1 95.62 243 TYR B C 1
ATOM 3776 O O . TYR B 1 243 ? -6.832 -11.891 -9.672 1 95.62 243 TYR B O 1
ATOM 3784 N N . GLU B 1 244 ? -5.504 -12.617 -8.07 1 96.62 244 GLU B N 1
ATOM 3785 C CA . GLU B 1 244 ? -5.312 -11.367 -7.332 1 96.62 244 GLU B CA 1
ATOM 3786 C C . GLU B 1 244 ? -3.852 -11.188 -6.926 1 96.62 244 GLU B C 1
ATOM 3788 O O . GLU B 1 244 ? -3.242 -12.094 -6.359 1 96.62 244 GLU B O 1
ATOM 3793 N N . ARG B 1 245 ? -3.359 -10.016 -7.211 1 97 245 ARG B N 1
ATOM 3794 C CA . ARG B 1 245 ? -1.931 -9.805 -7.004 1 97 245 ARG B CA 1
ATOM 3795 C C . ARG B 1 245 ? -1.685 -8.719 -5.957 1 97 245 ARG B C 1
ATOM 3797 O O . ARG B 1 245 ? -2.549 -7.875 -5.715 1 97 245 ARG B O 1
ATOM 3804 N N . LEU B 1 246 ? -0.597 -8.852 -5.293 1 97.69 246 LEU B N 1
ATOM 3805 C CA . LEU B 1 246 ? -0.023 -7.816 -4.445 1 97.69 246 LEU B CA 1
ATOM 3806 C C . LEU B 1 246 ? 1.224 -7.215 -5.086 1 97.69 246 LEU B C 1
ATOM 3808 O O . LEU B 1 246 ? 2.162 -7.941 -5.422 1 97.69 246 LEU B O 1
ATOM 3812 N N . ARG B 1 247 ? 1.195 -5.938 -5.332 1 97 247 ARG B N 1
ATOM 3813 C CA . ARG B 1 247 ? 2.371 -5.207 -5.793 1 97 247 ARG B CA 1
ATOM 3814 C C . ARG B 1 247 ? 2.961 -4.359 -4.672 1 97 247 ARG B C 1
ATOM 3816 O O . ARG B 1 247 ? 2.229 -3.688 -3.943 1 97 247 ARG B O 1
ATOM 3823 N N . VAL B 1 248 ? 4.27 -4.422 -4.551 1 97.94 248 VAL B N 1
ATOM 3824 C CA . VAL B 1 248 ? 4.887 -3.652 -3.475 1 97.94 248 VAL B CA 1
ATOM 3825 C C . VAL B 1 248 ? 6.148 -2.963 -3.992 1 97.94 248 VAL B C 1
ATOM 3827 O O . VAL B 1 248 ? 6.832 -3.486 -4.875 1 97.94 248 VAL B O 1
ATOM 3830 N N . VAL B 1 249 ? 6.414 -1.801 -3.545 1 97.69 249 VAL B N 1
ATOM 3831 C CA . VAL B 1 249 ? 7.68 -1.08 -3.658 1 97.69 249 VAL B CA 1
ATOM 3832 C C . VAL B 1 249 ? 8.203 -0.738 -2.268 1 97.69 249 VAL B C 1
ATOM 3834 O O . VAL B 1 249 ? 7.477 -0.187 -1.438 1 97.69 249 VAL B O 1
ATOM 3837 N N . ALA B 1 250 ? 9.375 -1.106 -2 1 98.56 250 ALA B N 1
ATOM 3838 C CA . ALA B 1 250 ? 10 -0.815 -0.714 1 98.56 250 ALA B CA 1
ATOM 3839 C C . ALA B 1 250 ? 11.461 -0.401 -0.897 1 98.56 250 ALA B C 1
ATOM 3841 O O . ALA B 1 250 ? 12.086 -0.73 -1.91 1 98.56 250 ALA B O 1
ATOM 3842 N N . VAL B 1 251 ? 11.953 0.336 0.11 1 98 251 VAL B N 1
ATOM 3843 C CA . VAL B 1 251 ? 13.32 0.848 0.046 1 98 251 VAL B CA 1
ATOM 3844 C C . VAL B 1 251 ? 14.07 0.475 1.322 1 98 251 VAL B C 1
ATOM 3846 O O . VAL B 1 251 ? 13.516 0.56 2.422 1 98 251 VAL B O 1
ATOM 3849 N N . LYS B 1 252 ? 15.25 0.07 1.092 1 97.69 252 LYS B N 1
ATOM 3850 C CA . LYS B 1 252 ? 16.078 -0.245 2.258 1 97.69 252 LYS B CA 1
ATOM 3851 C C . LYS B 1 252 ? 16.562 1.026 2.947 1 97.69 252 LYS B C 1
ATOM 3853 O O . LYS B 1 252 ? 17.094 1.925 2.295 1 97.69 252 LYS B O 1
ATOM 3858 N N . ARG B 1 253 ? 16.359 1.126 4.234 1 88.88 253 ARG B N 1
ATOM 3859 C CA . ARG B 1 253 ? 16.797 2.266 5.031 1 88.88 253 ARG B CA 1
ATOM 3860 C C . ARG B 1 253 ? 18.281 2.174 5.348 1 88.88 253 ARG B C 1
ATOM 3862 O O . ARG B 1 253 ? 18.844 1.078 5.402 1 88.88 253 ARG B O 1
#

Secondary structure (DSSP, 8-state):
-------TTHHHHHHHHHHT-S-GGGGG---TT-EEEEET-TTSHHHHHHHHTT-EEEEEES-HHHHHHHHHH-TTSEEEE--TTT---SSPEEEEEEES-GGG-S-HHHHHHHHHHHEEEEEEEEEEEE-TTTTHHHHHHHHHHHHHTT-SS----------HHHHHHHHHHTTEEEEEEEEEE--EEPSSGGGHHHHHHHHHSHHHHTTS-HHHHHHHHHHHHHHHTTSTTB-SS-BEE--EEEEEEEEE-/-------TTHHHHHHHHHHT-S-GGGGG---TT-EEEEET-TTSHHHHHHHHTT-EEEEEES-HHHHHHHHHH-TTSEEEE--TTT---SSPEEEEEEES-GGG-S-HHHHHHHHHHHEEEEEEEEEEEE-TTTTHHHHHHHHHHHHHTT-SS----------HHHHHHHHHHTTEEEEEEEEEE--EEPSSGGGHHHHHHHHHSHHHHTTS-HHHHHHHHHHHHHHHTTSTTB-SS-BEE--EEEEEEEEE-

Foldseek 3Di:
DDPPPCCPVVPPLVVVLVVVVDDLLVVQVDDAAFEEEEEQQFLPVVVVVNVVVHYQYEYEHQDPVRQVNNCVVPVPHHYYNDDLLAAADPAAGQEYEYEAGQFLVQSNLSNLLRNLNNHDAFHKYKYKHFAPCFLVLLQVLLQVLCVVLPHPDGFDDSTHHYHQVVNCVSNVVSQKAWPDKDKHWDWAWAPDWLCRQVVVCVPPVVVRLVPTDPSSSVSSSVSSSVSCCPDPQNPPTTGIGGTMMMITMIGHD/DPPPPCCPVVPPVQVVLVVVVDDLLVVQVDDAAFEEEEEQQFLPVVVVVNVVVHYQYEYEHQDPVRQVNNCVVPVPHHYYNDDLLAAADPAAGQEYEYEAGQFLNQSNLSNLLRNLNNHDAFHKYKYKHFAPCFLVLLQVQLQVLCVVLPHPDGFDDSTHHYHQVVNCVSNVVSQKAWPDKDKHWDWAWAPDWLCRQVVVCVPPVVVRLVVTDPSSSVSSSVSSSVSCCPDPQNPPTTGIGGTMMMITMIGHD

Sequence (506 aa):
MTQRWHAQGYDKSMAFVSRYGEELVEWLELKAGERVLDWGCGTGDLAAELARRGAVVTGIDGSADMIAQARAKYTQLDWRVADGQSYISEDAADAIFSNAALHWMTDAEGAAGSMSASLRPGGRLVAEFGAAGNIRLIREALGAAWPAALAPGAPAWPWYFPTVGEYAALLERAGLEVRMAVRVDRPTPLSDGEQGMRVWLATFANGILSGLEEDVREAVVAETERGLKATALWDGARWTADYERLRVVAVKRMTQRWHAQGYDKSMAFVSRYGEELVEWLELKAGERVLDWGCGTGDLAAELARRGAVVTGIDGSADMIAQARAKYTQLDWRVADGQSYISEDAADAIFSNAALHWMTDAEGAAGSMSASLRPGGRLVAEFGAAGNIRLIREALGAAWPAALAPGAPAWPWYFPTVGEYAALLERAGLEVRMAVRVDRPTPLSDGEQGMRVWLATFANGILSGLEEDVREAVVAETERGLKATALWDGARWTADYERLRVVAVKR

Solvent-accessible surface area (backbone atoms only — not comparable to full-atom values): 25778 Å² total; per-residue (Å²): 139,82,81,76,78,79,68,70,73,63,54,64,67,40,51,62,43,50,72,56,61,59,56,72,72,65,72,60,66,78,51,72,68,36,37,32,36,24,48,41,30,51,60,30,64,65,48,51,53,43,34,74,67,37,31,45,44,36,32,27,21,70,43,63,66,35,36,52,47,16,44,70,76,41,70,86,56,47,73,38,72,38,50,63,44,71,40,65,53,90,62,66,20,49,30,38,40,28,60,72,29,64,20,62,43,68,52,50,67,39,25,38,38,16,52,45,66,19,34,29,75,70,11,35,40,38,37,36,23,44,14,55,59,36,33,44,68,57,51,51,26,46,56,57,11,30,62,75,38,67,39,80,81,73,83,63,79,71,63,38,49,45,48,52,19,57,46,34,36,49,37,39,73,40,50,28,46,50,38,32,34,36,56,34,84,44,72,38,76,41,60,69,31,82,50,17,58,60,51,47,41,58,68,77,38,33,86,51,45,67,80,45,56,69,70,42,36,51,39,25,52,52,40,19,50,58,57,38,56,79,38,90,38,33,75,86,58,40,30,37,46,50,38,21,30,31,36,38,34,29,31,30,102,138,82,82,75,78,80,68,70,76,62,54,66,68,41,54,64,43,50,72,58,60,59,58,70,71,66,74,60,64,79,52,73,67,36,37,33,35,23,46,41,31,50,59,31,64,66,47,52,53,45,34,74,66,38,31,45,46,36,32,28,20,68,44,61,68,35,36,53,48,16,43,70,75,43,70,86,54,47,72,41,72,36,52,62,45,70,38,65,53,90,62,66,18,49,29,37,39,27,59,73,30,63,21,61,42,67,52,50,67,38,26,39,38,16,52,43,67,17,34,30,75,69,9,34,40,38,38,35,22,45,14,56,60,35,32,44,68,58,52,52,28,45,58,57,10,31,64,76,37,65,40,81,83,71,84,64,78,71,64,38,48,45,47,51,19,58,46,33,35,50,35,39,74,39,50,26,46,50,39,31,32,34,54,33,84,44,73,38,77,41,60,70,32,83,49,17,57,61,51,48,42,59,66,77,37,33,85,50,45,65,83,45,55,69,70,43,36,50,39,27,53,52,39,20,51,59,56,38,56,79,37,89,36,34,75,87,58,39,29,37,46,49,38,20,30,31,38,38,34,30,30,30,102

Radius of gyration: 26.13 Å; Cα contacts (8 Å, |Δi|>4): 1036; chains: 2; bounding box: 67×77×54 Å

InterPro domains:
  IPR029063 S-adenosyl-L-methionine-dependent methyltransferase superfamily [G3DSA:3.40.50.150] (16-253)
  IPR029063 S-adenosyl-L-methionine-dependent methyltransferase superfamily [SSF53335] (15-187)
  IPR041698 Methyltransferase domain 25 [PF13649] (36-123)

Organism: NCBI:txid582686